Protein AF-A0A1M6NWF1-F1 (afdb_monomer_lite)

Foldseek 3Di:
DDDDDDDDDDDDDDDDDDDDPPPDDPDPDFDWDFDADDDDDDDDDDDDDDDDDDDDDDDDDDDDDDDDDPVVVVVVVVVVVVVVVVVVVVVVVVVVVVVVVPDDPDDDDDDDDDDDDDDDDDDDDDDDDPPVPCDAWAFPDADALCNLQVQADPPQFAEEEEEEPLDVVLSVLTTPDQDDDDPVSLVSLLQDEKGFRDFWWQQPGGRYTYIYRHHHPVQAVVDPVSLVSCVVRYVVRSQVRCVSSRHQEYQYDACRCVSQLQVPHDDDFGDNAYHDLLLLLLLLLLQVLCVLCVVLVHDQQAFAEEEEPCLPLSNLLNLQQCCPPRHHQEYEYEYAPVCQVSLVVSQVVSCVVPPVSRHTYIYGYDDPPHDDDQGAEYEYPDADPDADDALVNQLRYQEYEFAYRVGNHDPVSVVSNLVRHQYAYRWKQFDPRIACDDPQLAQHRSIGHSSSLLRVLCSVVSPNGHQHGGRDHNVSSVVSSVSCVVRPIHDDAGAHSVSHGRDDDPVSNPDDPPPDD

Structure (mmCIF, N/CA/C/O backbone):
data_AF-A0A1M6NWF1-F1
#
_entry.id   AF-A0A1M6NWF1-F1
#
loop_
_atom_site.group_PDB
_atom_site.id
_atom_site.type_symbol
_atom_site.label_atom_id
_atom_site.label_alt_id
_atom_site.label_comp_id
_atom_site.label_asym_id
_atom_site.label_entity_id
_atom_site.label_seq_id
_atom_site.pdbx_PDB_ins_code
_atom_site.Cartn_x
_atom_site.Cartn_y
_atom_site.Cartn_z
_atom_site.occupancy
_atom_site.B_iso_or_equiv
_atom_site.auth_seq_id
_atom_site.auth_comp_id
_atom_site.auth_asym_id
_atom_site.auth_atom_id
_atom_site.pdbx_PDB_model_num
ATOM 1 N N . MET A 1 1 ? -75.330 52.363 4.838 1.00 36.62 1 MET A N 1
ATOM 2 C CA . MET A 1 1 ? -74.142 52.535 5.699 1.00 36.62 1 MET A CA 1
ATOM 3 C C . MET A 1 1 ? -72.937 51.891 5.015 1.00 36.62 1 MET A C 1
ATOM 5 O O . MET A 1 1 ? -72.870 50.668 5.012 1.00 36.62 1 MET A O 1
ATOM 9 N N . PRO A 1 2 ? -72.055 52.672 4.365 1.00 48.56 2 PRO A N 1
ATOM 10 C CA . PRO A 1 2 ? -70.743 52.226 3.891 1.00 48.56 2 PRO A CA 1
ATOM 11 C C . PRO A 1 2 ? -69.570 52.905 4.639 1.00 48.56 2 PRO A C 1
ATOM 13 O O . PRO A 1 2 ? -69.760 53.932 5.286 1.00 48.56 2 PRO A O 1
ATOM 16 N N . GLY A 1 3 ? -68.357 52.368 4.436 1.00 29.25 3 GLY A N 1
ATOM 17 C CA . GLY A 1 3 ? -67.049 53.000 4.708 1.00 29.25 3 GLY A CA 1
ATOM 18 C C . GLY A 1 3 ? -66.381 52.553 6.018 1.00 29.25 3 GLY A C 1
ATOM 19 O O . GLY A 1 3 ? -67.065 52.407 7.019 1.00 29.25 3 GLY A O 1
ATOM 20 N N . ARG A 1 4 ? -65.060 52.344 6.120 1.00 31.53 4 ARG A N 1
ATOM 21 C CA . ARG A 1 4 ? -63.919 52.576 5.211 1.00 31.53 4 ARG A CA 1
ATOM 22 C C . ARG A 1 4 ? -62.655 51.916 5.826 1.00 31.53 4 ARG A C 1
ATOM 24 O O . ARG A 1 4 ? -62.577 51.901 7.045 1.00 31.53 4 ARG A O 1
ATOM 31 N N . GLU A 1 5 ? -61.733 51.443 4.966 1.00 32.06 5 GLU A N 1
ATOM 32 C CA . GLU A 1 5 ? -60.233 51.444 5.020 1.00 32.06 5 GLU A CA 1
ATOM 33 C C . GLU A 1 5 ? -59.491 51.058 6.341 1.00 32.06 5 GLU A C 1
ATOM 35 O O . GLU A 1 5 ? -59.895 51.446 7.421 1.00 32.06 5 GLU A O 1
ATOM 40 N N . SER A 1 6 ? -58.354 50.341 6.391 1.00 28.19 6 SER A N 1
ATOM 41 C CA . SER A 1 6 ? -57.169 50.330 5.516 1.00 28.19 6 SER A CA 1
ATOM 42 C C . SER A 1 6 ? -56.221 49.118 5.746 1.00 28.19 6 SER A C 1
ATOM 44 O O . SER A 1 6 ? -56.205 48.479 6.795 1.00 28.19 6 SER A O 1
ATOM 46 N N . SER A 1 7 ? -55.423 48.847 4.704 1.00 27.92 7 SER A N 1
ATOM 47 C CA . SER A 1 7 ? -54.111 48.170 4.586 1.00 27.92 7 SER A CA 1
ATOM 48 C C . SER A 1 7 ? -53.424 47.498 5.796 1.00 27.92 7 SER A C 1
ATOM 50 O O . SER A 1 7 ? -53.061 48.165 6.765 1.00 27.92 7 SER A O 1
ATOM 52 N N . ARG A 1 8 ? -52.988 46.239 5.607 1.00 28.78 8 ARG A N 1
ATOM 53 C CA . ARG A 1 8 ? -51.745 45.706 6.201 1.00 28.78 8 ARG A CA 1
ATOM 54 C C . ARG A 1 8 ? -50.926 44.901 5.190 1.00 28.78 8 ARG A C 1
ATOM 56 O O . ARG A 1 8 ? -51.406 43.961 4.568 1.00 28.78 8 ARG A O 1
ATOM 63 N N . THR A 1 9 ? -49.676 45.321 5.074 1.00 28.86 9 THR A N 1
ATOM 64 C CA . THR A 1 9 ? -48.518 44.657 4.476 1.00 28.86 9 THR A CA 1
ATOM 65 C C . THR A 1 9 ? -48.161 43.387 5.253 1.00 28.86 9 THR A C 1
ATOM 67 O O . THR A 1 9 ? -48.066 43.438 6.478 1.00 28.86 9 THR A O 1
ATOM 70 N N . GLY A 1 10 ? -47.917 42.276 4.557 1.00 26.70 10 GLY A N 1
ATOM 71 C CA . GLY A 1 10 ? -47.381 41.040 5.132 1.00 26.70 10 GLY A CA 1
ATOM 72 C C . GLY A 1 10 ? -46.210 40.545 4.294 1.00 26.70 10 GLY A C 1
ATOM 73 O O . GLY A 1 10 ? -46.401 39.960 3.234 1.00 26.70 10 GLY A O 1
ATOM 74 N N . THR A 1 11 ? -45.001 40.846 4.753 1.00 26.98 11 THR A N 1
ATOM 75 C CA . THR A 1 11 ? -43.728 40.325 4.249 1.00 26.98 11 THR A CA 1
ATOM 76 C C . THR A 1 11 ? -43.584 38.847 4.607 1.00 26.98 11 THR A C 1
ATOM 78 O O . THR A 1 11 ? -43.841 38.462 5.744 1.00 26.98 11 THR A O 1
ATOM 81 N N . HIS A 1 12 ? -43.149 38.031 3.646 1.00 27.56 12 HIS A N 1
ATOM 82 C CA . HIS A 1 12 ? -42.762 36.639 3.865 1.00 27.56 12 HIS A CA 1
ATOM 83 C C . HIS A 1 12 ? -41.503 36.562 4.746 1.00 27.56 12 HIS A C 1
ATOM 85 O O . HIS A 1 12 ? -40.443 37.047 4.353 1.00 27.56 12 HIS A O 1
ATOM 91 N N . GLU A 1 13 ? -41.619 35.942 5.922 1.00 26.92 13 GLU A N 1
ATOM 92 C CA . GLU A 1 13 ? -40.479 35.526 6.743 1.00 26.92 13 GLU A CA 1
ATOM 93 C C . GLU A 1 13 ? -39.797 34.301 6.116 1.00 26.92 13 GLU A C 1
ATOM 95 O O . GLU A 1 13 ? -40.393 33.233 5.966 1.00 26.92 13 GLU A O 1
ATOM 100 N N . CYS A 1 14 ? -38.523 34.469 5.756 1.00 25.55 14 CYS A N 1
ATOM 101 C CA . CYS A 1 14 ? -37.586 33.374 5.538 1.00 25.55 14 CYS A CA 1
ATOM 102 C C . CYS A 1 14 ? -37.323 32.666 6.871 1.00 25.55 14 CYS A C 1
ATOM 104 O O . CYS A 1 14 ? -36.877 33.294 7.830 1.00 25.55 14 CYS A O 1
ATOM 106 N N . ALA A 1 15 ? -37.541 31.352 6.907 1.00 27.31 15 ALA A N 1
ATOM 107 C CA . ALA A 1 15 ? -37.126 30.505 8.016 1.00 27.31 15 ALA A CA 1
ATOM 108 C C . ALA A 1 15 ? -35.597 30.574 8.199 1.00 27.31 15 ALA A C 1
ATOM 110 O O . ALA A 1 15 ? -34.829 30.361 7.258 1.00 27.31 15 ALA A O 1
ATOM 111 N N . ALA A 1 16 ? -35.180 30.907 9.419 1.00 27.09 16 ALA A N 1
ATOM 112 C CA . ALA A 1 16 ? -33.792 31.060 9.823 1.00 27.09 16 ALA A CA 1
ATOM 113 C C . ALA A 1 16 ? -33.033 29.719 9.853 1.00 27.09 16 ALA A C 1
ATOM 115 O O . ALA A 1 16 ? -33.564 28.683 10.252 1.00 27.09 16 ALA A O 1
ATOM 116 N N . LEU A 1 17 ? -31.760 29.779 9.457 1.00 26.08 17 LEU A N 1
ATOM 117 C CA . LEU A 1 17 ? -30.742 28.743 9.654 1.00 26.08 17 LEU A CA 1
ATOM 118 C C . LEU A 1 17 ? -30.511 28.494 11.159 1.00 26.08 17 LEU A C 1
ATOM 120 O O . LEU A 1 17 ? -30.534 29.458 11.929 1.00 26.08 17 LEU A O 1
ATOM 124 N N . PRO A 1 18 ? -30.221 27.257 11.605 1.00 26.19 18 PRO A N 1
ATOM 125 C CA . PRO A 1 18 ? -29.830 27.027 12.989 1.00 26.19 18 PRO A CA 1
ATOM 126 C C . PRO A 1 18 ? -28.456 27.654 13.273 1.00 26.19 18 PRO A C 1
ATOM 128 O O . PRO A 1 18 ? -27.475 27.420 12.566 1.00 26.19 18 PRO A O 1
ATOM 131 N N . SER A 1 19 ? -28.408 28.462 14.329 1.00 24.55 19 SER A N 1
ATOM 132 C CA . SER A 1 19 ? -27.212 29.101 14.872 1.00 24.55 19 SER A CA 1
ATOM 133 C C . SER A 1 19 ? -26.278 28.079 15.523 1.00 24.55 19 SER A C 1
ATOM 135 O O . SER A 1 19 ? -26.685 27.341 16.421 1.00 24.55 19 SER A O 1
ATOM 137 N N . ILE A 1 20 ? -25.008 28.097 15.123 1.00 27.02 20 ILE A N 1
ATOM 138 C CA . ILE A 1 20 ? -23.905 27.460 15.846 1.00 27.02 20 ILE A CA 1
ATOM 139 C C . ILE A 1 20 ? -23.671 28.275 17.122 1.00 27.02 20 ILE A C 1
ATOM 141 O O . ILE A 1 20 ? -23.213 29.414 17.053 1.00 27.02 20 ILE A O 1
ATOM 145 N N . VAL A 1 21 ? -23.977 27.708 18.289 1.00 24.78 21 VAL A N 1
ATOM 146 C CA . VAL A 1 21 ? -23.494 28.258 19.561 1.00 24.78 21 VAL A CA 1
ATOM 147 C C . VAL A 1 21 ? -22.105 27.679 19.797 1.00 24.78 21 VAL A C 1
ATOM 149 O O . VAL A 1 21 ? -21.952 26.562 20.283 1.00 24.78 21 VAL A O 1
ATOM 152 N N . ALA A 1 22 ? -21.082 28.440 19.412 1.00 26.47 22 ALA A N 1
ATOM 153 C CA . ALA A 1 22 ? -19.725 28.217 19.878 1.00 26.47 22 ALA A CA 1
ATOM 154 C C . ALA A 1 22 ? -19.650 28.696 21.334 1.00 26.47 22 ALA A C 1
ATOM 156 O O . ALA A 1 22 ? -19.540 29.892 21.599 1.00 26.47 22 ALA A O 1
ATOM 157 N N . ALA A 1 23 ? -19.741 27.771 22.287 1.00 28.30 23 ALA A N 1
ATOM 158 C CA . ALA A 1 23 ? -19.281 28.053 23.637 1.00 28.30 23 ALA A CA 1
ATOM 159 C C . ALA A 1 23 ? -17.748 28.042 23.597 1.00 28.30 23 ALA A C 1
ATOM 161 O O . ALA A 1 23 ? -17.123 26.983 23.578 1.00 28.30 23 ALA A O 1
ATOM 162 N N . GLY A 1 24 ? -17.147 29.230 23.507 1.00 26.16 24 GLY A N 1
ATOM 163 C CA . GLY A 1 24 ? -15.723 29.396 23.754 1.00 26.16 24 GLY A CA 1
ATOM 164 C C . GLY A 1 24 ? -15.432 28.975 25.188 1.00 26.16 24 GLY A C 1
ATOM 165 O O . GLY A 1 24 ? -15.957 29.575 26.123 1.00 26.16 24 GLY A O 1
ATOM 166 N N . ASN A 1 25 ? -14.632 27.927 25.354 1.00 27.52 25 ASN A N 1
ATOM 167 C CA . ASN A 1 25 ? -13.997 27.635 26.625 1.00 27.52 25 ASN A CA 1
ATOM 168 C C . ASN A 1 25 ? -12.492 27.714 26.394 1.00 27.52 25 ASN A C 1
ATOM 170 O O . ASN A 1 25 ? -11.920 26.934 25.632 1.00 27.52 25 ASN A O 1
ATOM 174 N N . GLU A 1 26 ? -11.878 28.718 27.007 1.00 29.95 26 GLU A N 1
ATOM 175 C CA . GLU A 1 26 ? -10.439 28.944 27.036 1.00 29.95 26 GLU A CA 1
ATOM 176 C C . GLU A 1 26 ? -9.796 27.903 27.952 1.00 29.95 26 GLU A C 1
ATOM 178 O O . GLU A 1 26 ? -9.418 28.214 29.067 1.00 29.95 26 GLU A O 1
ATOM 183 N N . ASN A 1 27 ? -9.756 26.640 27.529 1.00 29.70 27 ASN A N 1
ATOM 184 C CA . ASN A 1 27 ? -8.943 25.580 28.123 1.00 29.70 27 ASN A CA 1
ATOM 185 C C . ASN A 1 27 ? -8.868 24.445 27.098 1.00 29.70 27 ASN A C 1
ATOM 187 O O . ASN A 1 27 ? -9.905 23.929 26.687 1.00 29.70 27 ASN A O 1
ATOM 191 N N . GLY A 1 28 ? -7.657 24.093 26.655 1.00 31.06 28 GLY A N 1
ATOM 192 C CA . GLY A 1 28 ? -7.372 23.131 25.580 1.00 31.06 28 GLY A CA 1
ATOM 193 C C . GLY A 1 28 ? -7.801 21.687 25.864 1.00 31.06 28 GLY A C 1
ATOM 194 O O . GLY A 1 28 ? -6.961 20.801 25.967 1.00 31.06 28 GLY A O 1
ATOM 195 N N . ALA A 1 29 ? -9.105 21.441 25.971 1.00 27.38 29 ALA A N 1
ATOM 196 C CA . ALA A 1 29 ? -9.699 20.114 26.045 1.00 27.38 29 ALA A CA 1
ATOM 197 C C . ALA A 1 29 ? -10.044 19.589 24.634 1.00 27.38 29 ALA A C 1
ATOM 199 O O . ALA A 1 29 ? -10.448 20.372 23.767 1.00 27.38 29 ALA A O 1
ATOM 200 N N . PRO A 1 30 ? -9.914 18.273 24.384 1.00 35.06 30 PRO A N 1
ATOM 201 C CA . PRO A 1 30 ? -10.173 17.681 23.075 1.00 35.06 30 PRO A CA 1
ATOM 202 C C . PRO A 1 30 ? -11.639 17.849 22.653 1.00 35.06 30 PRO A C 1
ATOM 204 O O . PRO A 1 30 ? -12.562 17.515 23.396 1.00 35.06 30 PRO A O 1
ATOM 207 N N . GLN A 1 31 ? -11.859 18.324 21.424 1.00 37.81 31 GLN A N 1
ATOM 208 C CA . GLN A 1 31 ? -13.192 18.408 20.828 1.00 37.81 31 GLN A CA 1
ATOM 209 C C . GLN A 1 31 ? -13.602 17.036 20.284 1.00 37.81 31 GLN A C 1
ATOM 211 O O . GLN A 1 31 ? -13.196 16.634 19.198 1.00 37.81 31 GLN A O 1
ATOM 216 N N . THR A 1 32 ? -14.424 16.309 21.037 1.00 35.75 32 THR A N 1
ATOM 217 C CA . THR A 1 32 ? -15.194 15.178 20.502 1.00 35.75 32 THR A CA 1
ATOM 218 C C . THR A 1 32 ? -16.530 15.716 20.005 1.00 35.75 32 THR A C 1
ATOM 220 O O . THR A 1 32 ? -17.355 16.171 20.793 1.00 35.75 32 THR A O 1
ATOM 223 N N . VAL A 1 33 ? -16.748 15.694 18.691 1.00 38.34 33 VAL A N 1
ATOM 224 C CA . VAL A 1 33 ? -18.041 16.062 18.098 1.00 38.34 33 VAL A CA 1
ATOM 225 C C . VAL A 1 33 ? -18.823 14.773 17.833 1.00 38.34 33 VAL A C 1
ATOM 227 O O . VAL A 1 33 ? -18.527 14.052 16.883 1.00 38.34 33 VAL A O 1
ATOM 230 N N . ASP A 1 34 ? -19.796 14.455 18.694 1.00 38.97 34 ASP A N 1
ATOM 231 C CA . ASP A 1 34 ? -20.747 13.347 18.489 1.00 38.97 34 ASP A CA 1
ATOM 232 C C . ASP A 1 34 ? -21.843 13.820 17.521 1.00 38.97 34 ASP A C 1
ATOM 234 O O . ASP A 1 34 ? -22.729 14.593 17.890 1.00 38.97 34 ASP A O 1
ATOM 238 N N . ILE A 1 35 ? -21.765 13.399 16.256 1.00 41.25 35 ILE A N 1
ATOM 239 C CA . ILE A 1 35 ? -22.785 13.704 15.244 1.00 41.25 35 ILE A CA 1
ATOM 240 C C . ILE A 1 35 ? -23.811 12.565 15.258 1.00 41.25 35 ILE A C 1
ATOM 242 O O . ILE A 1 35 ? -23.530 11.459 14.800 1.00 41.25 35 ILE A O 1
ATOM 246 N N . ARG A 1 36 ? -25.011 12.820 15.795 1.00 33.91 36 ARG A N 1
ATOM 247 C CA . ARG A 1 36 ? -26.112 11.839 15.814 1.00 33.91 36 ARG A CA 1
ATOM 248 C C . ARG A 1 36 ? -26.985 11.942 14.553 1.00 33.91 36 ARG A C 1
ATOM 250 O O . ARG A 1 36 ? -27.206 13.055 14.073 1.00 33.91 36 ARG A O 1
ATOM 257 N N . PRO A 1 37 ? -27.522 10.821 14.034 1.00 32.84 37 PRO A N 1
ATOM 258 C CA . PRO A 1 37 ? -28.429 10.840 12.889 1.00 32.84 37 PRO A CA 1
ATOM 259 C C . PRO A 1 37 ? -29.771 11.510 13.229 1.00 32.84 37 PRO A C 1
ATOM 261 O O . PRO A 1 37 ? -30.296 11.370 14.334 1.00 32.84 37 PRO A O 1
ATOM 264 N N . ILE A 1 38 ? -30.337 12.225 12.252 1.00 29.25 38 ILE A N 1
ATOM 265 C CA . ILE A 1 38 ? -31.683 12.809 12.321 1.00 29.25 38 ILE A CA 1
ATOM 266 C C . ILE A 1 38 ? -32.697 11.699 12.014 1.00 29.25 38 ILE A C 1
ATOM 268 O O . ILE A 1 38 ? -32.728 11.181 10.899 1.00 29.25 38 ILE A O 1
ATOM 272 N N . SER A 1 39 ? -33.544 11.335 12.978 1.00 30.98 39 SER A N 1
ATOM 273 C CA . SER A 1 39 ? -34.653 10.403 12.758 1.00 30.98 39 SER A CA 1
ATOM 274 C C . SER A 1 39 ? -35.836 11.115 12.092 1.00 30.98 39 SER A C 1
ATOM 276 O O . SER A 1 39 ? -36.498 11.963 12.690 1.00 30.98 39 SER A O 1
ATOM 278 N N . ALA A 1 40 ? -36.138 10.761 10.842 1.00 31.22 40 ALA A N 1
ATOM 279 C CA . ALA A 1 40 ? -37.379 11.162 10.186 1.00 31.22 40 ALA A CA 1
ATOM 280 C C . ALA A 1 40 ? -38.480 10.132 10.493 1.00 31.22 40 ALA A C 1
ATOM 282 O O . ALA A 1 40 ? -38.449 9.004 10.005 1.00 31.22 40 ALA A O 1
ATOM 283 N N . HIS A 1 41 ? -39.468 10.514 11.305 1.00 28.47 41 HIS A N 1
ATOM 284 C CA . HIS A 1 41 ? -40.704 9.748 11.466 1.00 28.47 41 HIS A CA 1
ATOM 285 C C . HIS A 1 41 ? -41.580 9.899 10.215 1.00 28.47 41 HIS A C 1
ATOM 287 O O . HIS A 1 41 ? -42.237 10.923 10.034 1.00 28.47 41 HIS A O 1
ATOM 293 N N . LEU A 1 42 ? -41.637 8.864 9.376 1.00 28.67 42 LEU A N 1
ATOM 294 C CA . LEU A 1 42 ? -42.673 8.721 8.354 1.00 28.67 42 LEU A CA 1
ATOM 295 C C . LEU A 1 42 ? -43.812 7.865 8.917 1.00 28.67 42 LEU A C 1
ATOM 297 O O . LEU A 1 42 ? -43.618 6.709 9.280 1.00 28.67 42 LEU A O 1
ATOM 301 N N . ARG A 1 43 ? -45.002 8.468 9.026 1.00 28.25 43 ARG A N 1
ATOM 302 C CA . ARG A 1 43 ? -46.261 7.763 9.293 1.00 28.25 43 ARG A CA 1
ATOM 303 C C . ARG A 1 43 ? -46.764 7.148 7.990 1.00 28.25 43 ARG A C 1
ATOM 305 O O . ARG A 1 43 ? -46.988 7.874 7.024 1.00 28.25 43 ARG A O 1
ATOM 312 N N . GLU A 1 44 ? -46.988 5.842 8.003 1.00 29.89 44 GLU A N 1
ATOM 313 C CA . GLU A 1 44 ? -47.724 5.121 6.968 1.00 29.89 44 GLU A CA 1
ATOM 314 C C . GLU A 1 44 ? -49.193 5.573 6.933 1.00 29.89 44 GLU A C 1
ATOM 316 O O . GLU A 1 44 ? -49.832 5.789 7.969 1.00 29.89 44 GLU A O 1
ATOM 321 N N . ARG A 1 45 ? -49.739 5.711 5.722 1.00 28.06 45 ARG A N 1
ATOM 322 C CA . ARG A 1 45 ? -51.179 5.641 5.473 1.00 28.06 45 ARG A CA 1
ATOM 323 C C . ARG A 1 45 ? -51.424 4.707 4.299 1.00 28.06 45 ARG A C 1
ATOM 325 O O . ARG A 1 45 ? -50.952 4.960 3.194 1.00 28.06 45 ARG A O 1
ATOM 332 N N . ASP A 1 46 ? -52.190 3.666 4.592 1.00 30.59 46 ASP A N 1
ATOM 333 C CA . ASP A 1 46 ? -52.777 2.721 3.653 1.00 30.59 46 ASP A CA 1
ATOM 334 C C . ASP A 1 46 ? -53.653 3.403 2.595 1.00 30.59 46 ASP A C 1
ATOM 336 O O . ASP A 1 46 ? -54.356 4.380 2.871 1.00 30.59 46 ASP A O 1
ATOM 340 N N . GLY A 1 47 ? -53.670 2.826 1.392 1.00 27.53 47 GLY A N 1
ATOM 341 C CA . GLY A 1 47 ? -54.564 3.237 0.314 1.00 27.53 47 GLY A CA 1
ATOM 342 C C . GLY A 1 47 ? -54.484 2.335 -0.917 1.00 27.53 47 GLY A C 1
ATOM 343 O O . GLY A 1 47 ? -53.736 2.604 -1.848 1.00 27.53 47 GLY A O 1
ATOM 344 N N . LEU A 1 48 ? -55.288 1.270 -0.906 1.00 28.92 48 LEU A N 1
ATOM 345 C CA . LEU A 1 48 ? -55.625 0.384 -2.027 1.00 28.92 48 LEU A CA 1
ATOM 346 C C . LEU A 1 48 ? -56.104 1.138 -3.287 1.00 28.92 48 LEU A C 1
ATOM 348 O O . LEU A 1 48 ? -57.025 1.942 -3.176 1.00 28.92 48 LEU A O 1
ATOM 352 N N . CYS A 1 49 ? -55.622 0.761 -4.483 1.00 26.42 49 CYS A N 1
ATOM 353 C CA . CYS A 1 49 ? -56.429 0.147 -5.565 1.00 26.42 49 CYS A CA 1
ATOM 354 C C . CYS A 1 49 ? -55.781 0.215 -6.970 1.00 26.42 49 CYS A C 1
ATOM 356 O O . CYS A 1 49 ? -55.617 1.290 -7.529 1.00 26.42 49 CYS A O 1
ATOM 358 N N . ARG A 1 50 ? -55.609 -0.989 -7.543 1.00 27.50 50 ARG A N 1
ATOM 359 C CA . ARG A 1 50 ? -55.964 -1.467 -8.904 1.00 27.50 50 ARG A CA 1
ATOM 360 C C . ARG A 1 50 ? -55.313 -0.859 -10.165 1.00 27.50 50 ARG A C 1
ATOM 362 O O . ARG A 1 50 ? -55.567 0.279 -10.537 1.00 27.50 50 ARG A O 1
ATOM 369 N N . ASP A 1 51 ? -54.648 -1.754 -10.901 1.00 31.84 51 ASP A N 1
ATOM 370 C CA . ASP A 1 51 ? -54.343 -1.685 -12.341 1.00 31.84 51 ASP A CA 1
ATOM 371 C C . ASP A 1 51 ? -55.601 -1.605 -13.228 1.00 31.84 51 ASP A C 1
ATOM 373 O O . ASP A 1 51 ? -56.676 -2.084 -12.842 1.00 31.84 51 ASP A O 1
ATOM 377 N N . PRO A 1 52 ? -55.444 -1.119 -14.477 1.00 32.19 52 PRO A N 1
ATOM 378 C CA . PRO A 1 52 ? -55.651 -2.045 -15.596 1.00 32.19 52 PRO A CA 1
ATOM 379 C C . PRO A 1 52 ? -54.644 -1.924 -16.766 1.00 32.19 52 PRO A C 1
ATOM 381 O O . PRO A 1 52 ? -54.121 -0.863 -17.095 1.00 32.19 52 PRO A O 1
ATOM 384 N N . GLN A 1 53 ? -54.442 -3.074 -17.416 1.00 29.48 53 GLN A N 1
ATOM 385 C CA . GLN A 1 53 ? -53.721 -3.356 -18.673 1.00 29.48 53 GLN A CA 1
ATOM 386 C C . GLN A 1 53 ? -54.652 -3.156 -19.922 1.00 29.48 53 GLN A C 1
ATOM 388 O O . GLN A 1 53 ? -55.821 -2.816 -19.738 1.00 29.48 53 GLN A O 1
ATOM 393 N N . PRO A 1 54 ? -54.184 -3.303 -21.189 1.00 50.22 54 PRO A N 1
ATOM 394 C CA . PRO A 1 54 ? -54.292 -2.275 -22.231 1.00 50.22 54 PRO A CA 1
ATOM 395 C C . PRO A 1 54 ? -55.126 -2.666 -23.475 1.00 50.22 54 PRO A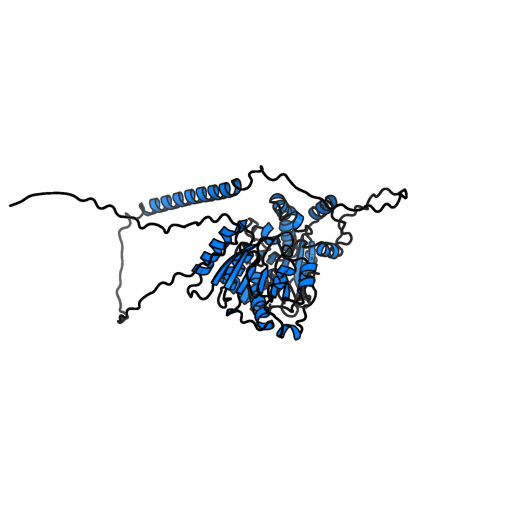 C 1
ATOM 397 O O . PRO A 1 54 ? -55.468 -3.823 -23.696 1.00 50.22 54 PRO A O 1
ATOM 400 N N . GLY A 1 55 ? -55.339 -1.692 -24.363 1.00 28.00 55 GLY A N 1
ATOM 401 C CA . GLY A 1 55 ? -55.703 -1.846 -25.783 1.00 28.00 55 GLY A CA 1
ATOM 402 C C . GLY A 1 55 ? -55.433 -0.506 -26.488 1.00 28.00 55 GLY A C 1
ATOM 403 O O . GLY A 1 55 ? -55.478 0.528 -25.837 1.00 28.00 55 GLY A O 1
ATOM 404 N N . GLY A 1 56 ? -55.082 -0.364 -27.763 1.00 27.17 56 GLY A N 1
ATOM 405 C CA . GLY A 1 56 ? -55.074 -1.250 -28.920 1.00 27.17 56 GLY A CA 1
ATOM 406 C C . GLY A 1 56 ? -55.496 -0.417 -30.148 1.00 27.17 56 GLY A C 1
ATOM 407 O O . GLY A 1 56 ? -56.607 0.092 -30.165 1.00 27.17 56 GLY A O 1
ATOM 408 N N . HIS A 1 57 ? -54.615 -0.328 -31.158 1.00 30.39 57 HIS A N 1
ATOM 409 C CA . HIS A 1 57 ? -54.812 0.120 -32.559 1.00 30.39 57 HIS A CA 1
ATOM 410 C C . HIS A 1 57 ? -54.956 1.612 -32.952 1.00 30.39 57 HIS A C 1
ATOM 412 O O . HIS A 1 57 ? -55.834 2.322 -32.484 1.00 30.39 57 HIS A O 1
ATOM 418 N N . GLY A 1 58 ? -54.204 2.001 -34.007 1.00 27.23 58 GLY A N 1
ATOM 419 C CA . GLY A 1 58 ? -54.783 2.779 -35.123 1.00 27.23 58 GLY A CA 1
ATOM 420 C C . GLY A 1 58 ? -53.977 3.925 -35.772 1.00 27.23 58 GLY A C 1
ATOM 421 O O . GLY A 1 58 ? -54.265 5.081 -35.524 1.00 27.23 58 GLY A O 1
ATOM 422 N N . GLY A 1 59 ? -53.029 3.593 -36.661 1.00 27.64 59 GLY A N 1
ATOM 423 C CA . GLY A 1 59 ? -52.750 4.186 -37.995 1.00 27.64 59 GLY A CA 1
ATOM 424 C C . GLY A 1 59 ? -52.890 5.689 -38.377 1.00 27.64 59 GLY A C 1
ATOM 425 O O . GLY A 1 59 ? -53.975 6.247 -38.356 1.00 27.64 59 GLY A O 1
ATOM 426 N N . ARG A 1 60 ? -51.814 6.160 -39.053 1.00 29.77 60 ARG A N 1
ATOM 427 C CA . ARG A 1 60 ? -51.692 7.073 -40.238 1.00 29.77 60 ARG A CA 1
ATOM 428 C C . ARG A 1 60 ? -51.420 8.595 -40.093 1.00 29.77 60 ARG A C 1
ATOM 430 O O . ARG A 1 60 ? -52.310 9.392 -39.863 1.00 29.77 60 ARG A O 1
ATOM 437 N N . GLN A 1 61 ? -50.170 8.928 -40.464 1.00 29.52 61 GLN A N 1
ATOM 438 C CA . GLN A 1 61 ? -49.650 9.900 -41.464 1.00 29.52 61 GLN A CA 1
ATOM 439 C C . GLN A 1 61 ? -50.048 11.403 -41.511 1.00 29.52 61 GLN A C 1
ATOM 441 O O . GLN A 1 61 ? -51.147 11.747 -41.924 1.00 29.52 61 GLN A O 1
ATOM 446 N N . ARG A 1 62 ? -48.964 12.207 -41.417 1.00 30.64 62 ARG A N 1
ATOM 447 C CA . ARG A 1 62 ? -48.486 13.349 -42.249 1.00 30.64 62 ARG A CA 1
ATOM 448 C C . ARG A 1 62 ? -48.709 14.816 -41.813 1.00 30.64 62 ARG A C 1
ATOM 450 O O . ARG A 1 62 ? -49.815 15.331 -41.838 1.00 30.64 62 ARG A O 1
ATOM 457 N N . ASP A 1 63 ? -47.552 15.442 -41.541 1.00 30.25 63 ASP A N 1
ATOM 458 C CA . ASP A 1 63 ? -47.024 16.775 -41.895 1.00 30.25 63 ASP A CA 1
ATOM 459 C C . ASP A 1 63 ? -47.874 18.050 -41.750 1.00 30.25 63 ASP A C 1
ATOM 461 O O . ASP A 1 63 ? -48.807 18.297 -42.505 1.00 30.25 63 ASP A O 1
ATOM 465 N N . THR A 1 64 ? -47.412 18.977 -40.900 1.00 31.20 64 THR A N 1
ATOM 466 C CA . THR A 1 64 ? -46.671 20.215 -41.270 1.00 31.20 64 THR A CA 1
ATOM 467 C C . THR A 1 64 ? -46.592 21.158 -40.056 1.00 31.20 64 THR A C 1
ATOM 469 O O . THR A 1 64 ? -47.555 21.284 -39.308 1.00 31.20 64 THR A O 1
ATOM 472 N N . GLY A 1 65 ? -45.452 21.835 -39.844 1.00 27.33 65 GLY A N 1
ATOM 473 C CA . GLY A 1 65 ? -45.361 22.917 -38.847 1.00 27.33 65 GLY A CA 1
ATOM 474 C C . GLY A 1 65 ? -44.000 23.149 -38.181 1.00 27.33 65 GLY A C 1
ATOM 475 O O . GLY A 1 65 ? -43.951 23.421 -36.985 1.00 27.33 65 GLY A O 1
ATOM 476 N N . ALA A 1 66 ? -42.885 23.042 -38.912 1.00 36.31 66 ALA A N 1
ATOM 477 C CA . ALA A 1 66 ? -41.580 23.498 -38.432 1.00 36.31 66 ALA A CA 1
ATOM 478 C C . ALA A 1 66 ? -41.444 25.004 -38.695 1.00 36.31 66 ALA A C 1
ATOM 480 O O . ALA A 1 66 ? -41.277 25.424 -39.837 1.00 36.31 66 ALA A O 1
ATOM 481 N N . GLY A 1 67 ? -41.543 25.818 -37.644 1.00 34.22 67 GLY A N 1
ATOM 482 C CA . GLY A 1 67 ? -41.405 27.266 -37.792 1.00 34.22 67 GLY A CA 1
ATOM 483 C C . GLY A 1 67 ? -41.571 28.084 -36.519 1.00 34.22 67 GLY A C 1
ATOM 484 O O . GLY A 1 67 ? -42.077 29.190 -36.609 1.00 34.22 67 GLY A O 1
ATOM 485 N N . MET A 1 68 ? -41.207 27.571 -35.335 1.00 31.78 68 MET A N 1
ATOM 486 C CA . MET A 1 68 ? -41.128 28.421 -34.127 1.00 31.78 68 MET A CA 1
ATOM 487 C C . MET A 1 68 ? -40.293 27.861 -32.960 1.00 31.78 68 MET A C 1
ATOM 489 O O . MET A 1 68 ? -40.318 28.430 -31.879 1.00 31.78 68 MET A O 1
ATOM 493 N N . LEU A 1 69 ? -39.524 26.780 -33.155 1.00 34.69 69 LEU A N 1
ATOM 494 C CA . LEU A 1 69 ? -38.746 26.132 -32.078 1.00 34.69 69 LEU A CA 1
ATOM 495 C C . LEU A 1 69 ? -37.219 26.271 -32.223 1.00 34.69 69 LEU A C 1
ATOM 497 O O . LEU A 1 69 ? -36.476 25.862 -31.337 1.00 34.69 69 LEU A O 1
ATOM 501 N N . ALA A 1 70 ? -36.732 26.877 -33.311 1.00 33.59 70 ALA A N 1
ATOM 502 C CA . ALA A 1 70 ? -35.294 26.984 -33.583 1.00 33.59 70 ALA A CA 1
ATOM 503 C C . ALA A 1 70 ? -34.609 28.200 -32.925 1.00 33.59 70 ALA A C 1
ATOM 505 O O . ALA A 1 70 ? -33.387 28.211 -32.822 1.00 33.59 70 ALA A O 1
ATOM 506 N N . ASN A 1 71 ? -35.369 29.199 -32.453 1.00 36.78 71 ASN A N 1
ATOM 507 C CA . ASN A 1 71 ? -34.801 30.421 -31.860 1.00 36.78 71 ASN A CA 1
ATOM 508 C C . ASN A 1 71 ? -34.741 30.421 -30.324 1.00 36.78 71 ASN A C 1
ATOM 510 O O . ASN A 1 71 ? -33.988 31.203 -29.757 1.00 36.78 71 ASN A O 1
ATOM 514 N N . GLU A 1 72 ? -35.472 29.539 -29.635 1.00 37.25 72 GLU A N 1
ATOM 515 C CA . GLU A 1 72 ? -35.394 29.438 -28.166 1.00 37.25 72 GLU A CA 1
ATOM 516 C C . GLU A 1 72 ? -34.335 28.423 -27.693 1.00 37.25 72 GLU A C 1
ATOM 518 O O . GLU A 1 72 ? -33.781 28.562 -26.601 1.00 37.25 72 GLU A O 1
ATOM 523 N N . GLN A 1 73 ? -33.975 27.436 -28.526 1.00 37.75 73 GLN A N 1
ATOM 524 C CA . GLN A 1 73 ? -32.939 26.448 -28.189 1.00 37.75 73 GLN A CA 1
ATOM 525 C C . GLN A 1 73 ? -31.508 26.994 -28.303 1.00 37.75 73 GLN A C 1
ATOM 527 O O . GLN A 1 73 ? -30.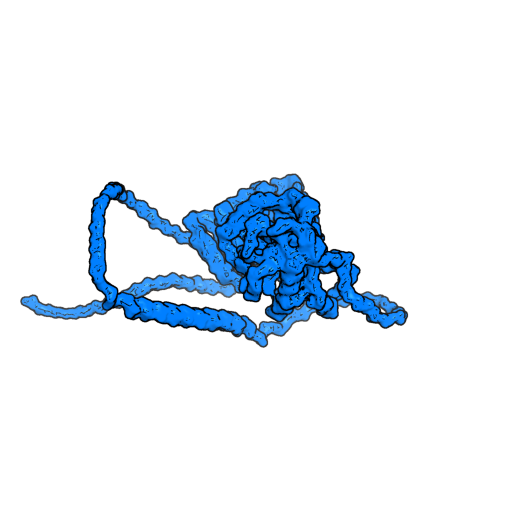645 26.615 -27.507 1.00 37.75 73 GLN A O 1
ATOM 532 N N . THR A 1 74 ? -31.245 27.911 -29.233 1.00 42.88 74 THR A N 1
ATOM 533 C CA . THR A 1 74 ? -29.923 28.535 -29.421 1.00 42.88 74 THR A CA 1
ATOM 534 C C . THR A 1 74 ? -29.580 29.519 -28.299 1.00 42.88 74 THR A C 1
ATOM 536 O O . THR A 1 74 ? -28.438 29.548 -27.833 1.00 42.88 74 THR A O 1
ATOM 539 N N . ASP A 1 75 ? -30.575 30.236 -27.773 1.00 42.31 75 ASP A N 1
ATOM 540 C CA . ASP A 1 75 ? -30.395 31.216 -26.696 1.00 42.31 75 ASP A CA 1
ATOM 541 C C . ASP A 1 75 ? -30.207 30.539 -25.319 1.00 42.31 75 ASP A C 1
ATOM 543 O O . ASP A 1 75 ? -29.394 30.967 -24.491 1.00 42.31 75 ASP A O 1
ATOM 547 N N . ALA A 1 76 ? -30.875 29.401 -25.090 1.00 42.12 76 ALA A N 1
ATOM 548 C CA . ALA A 1 76 ? -30.680 28.575 -23.897 1.00 42.12 76 ALA A CA 1
ATOM 549 C C . ALA A 1 76 ? -29.297 27.891 -23.874 1.00 42.12 76 ALA A C 1
ATOM 551 O O . ALA A 1 76 ? -28.636 27.860 -22.831 1.00 42.12 76 ALA A O 1
ATOM 552 N N . GLN A 1 77 ? -28.812 27.400 -25.021 1.00 41.28 77 GLN A N 1
ATOM 553 C CA . GLN A 1 77 ? -27.487 26.777 -25.127 1.00 41.28 77 GLN A CA 1
ATOM 554 C C . GLN A 1 77 ? -26.341 27.788 -24.967 1.00 41.28 77 GLN A C 1
ATOM 556 O O . GLN A 1 77 ? -25.344 27.481 -24.303 1.00 41.28 77 GLN A O 1
ATOM 561 N N . GLN A 1 78 ? -26.486 29.017 -25.474 1.00 41.31 78 GLN A N 1
ATOM 562 C CA . GLN A 1 78 ? -25.495 30.074 -25.245 1.00 41.31 78 GLN A CA 1
ATOM 563 C C . GLN A 1 78 ? -25.456 30.536 -23.780 1.00 41.31 78 GLN A C 1
ATOM 565 O O . GLN A 1 78 ? -24.366 30.693 -23.221 1.00 41.31 78 GLN A O 1
ATOM 570 N N . ARG A 1 79 ? -26.609 30.653 -23.104 1.00 41.59 79 ARG A N 1
ATOM 571 C CA . ARG A 1 79 ? -26.670 31.010 -21.671 1.00 41.59 79 ARG A CA 1
ATOM 572 C C . ARG A 1 79 ? -26.086 29.931 -20.753 1.00 41.59 79 ARG A C 1
ATOM 574 O O . ARG A 1 79 ? -25.474 30.264 -19.737 1.00 41.59 79 ARG A O 1
ATOM 581 N N . ILE A 1 80 ? -26.215 28.651 -21.107 1.00 41.84 80 ILE A N 1
ATOM 582 C CA . ILE A 1 80 ? -25.601 27.537 -20.362 1.00 41.84 80 ILE A CA 1
ATOM 583 C C . ILE A 1 80 ? -24.075 27.514 -20.562 1.00 41.84 80 ILE A C 1
ATOM 585 O O . ILE A 1 80 ? -23.333 27.326 -19.597 1.00 41.84 80 ILE A O 1
ATOM 589 N N . SER A 1 81 ? -23.591 27.791 -21.777 1.00 37.72 81 SER A N 1
ATOM 590 C CA . SER A 1 81 ? -22.155 27.846 -22.093 1.00 37.72 81 SER A CA 1
ATOM 591 C C . SER A 1 81 ? -21.432 29.018 -21.406 1.00 37.72 81 SER A C 1
ATOM 593 O O . SER A 1 81 ? -20.330 28.847 -20.877 1.00 37.72 81 SER A O 1
ATOM 595 N N . LEU A 1 82 ? -22.077 30.188 -21.312 1.00 39.03 82 LEU A N 1
ATOM 596 C CA . LEU A 1 82 ? -21.570 31.345 -20.558 1.00 39.03 82 LEU A CA 1
ATOM 597 C C . LEU A 1 82 ? -21.514 31.076 -19.045 1.00 39.03 82 LEU A C 1
ATOM 599 O O . LEU A 1 82 ? -20.470 31.300 -18.432 1.00 39.03 82 LEU A O 1
ATOM 603 N N . LYS A 1 83 ? -22.560 30.472 -18.460 1.00 38.06 83 LYS A N 1
ATOM 604 C CA . LYS A 1 83 ? -22.562 30.081 -17.035 1.00 38.06 83 LYS A CA 1
ATOM 605 C C . LYS A 1 83 ? -21.527 28.999 -16.703 1.00 38.06 83 LYS A C 1
ATOM 607 O O . LYS A 1 83 ? -20.982 28.992 -15.600 1.00 38.06 83 LYS A O 1
ATOM 612 N N . LEU A 1 84 ? -21.224 28.095 -17.639 1.00 35.72 84 LEU A N 1
ATOM 613 C CA . LEU A 1 84 ? -20.163 27.091 -17.483 1.00 35.72 84 LEU A CA 1
ATOM 614 C C . LEU A 1 84 ? -18.760 27.704 -17.588 1.00 35.72 84 LEU A C 1
ATOM 616 O O . LEU A 1 84 ? -17.877 27.298 -16.833 1.00 35.72 84 LEU A O 1
ATOM 620 N N . LYS A 1 85 ? -18.550 28.705 -18.455 1.00 34.31 85 LYS A N 1
ATOM 621 C CA . LYS A 1 85 ? -17.287 29.462 -18.531 1.00 34.31 85 LYS A CA 1
ATOM 622 C C . LYS A 1 85 ? -17.045 30.321 -17.289 1.00 34.31 85 LYS A C 1
ATOM 624 O O . LYS A 1 85 ? -15.933 30.296 -16.765 1.00 34.31 85 LYS A O 1
ATOM 629 N N . GLU A 1 86 ? -18.068 30.997 -16.771 1.00 36.53 86 GLU A N 1
ATOM 630 C CA . GLU A 1 86 ? -17.967 31.762 -15.520 1.00 36.53 86 GLU A CA 1
ATOM 631 C C . GLU A 1 86 ? -17.709 30.849 -14.316 1.00 36.53 86 GLU A C 1
ATOM 633 O O . GLU A 1 86 ? -16.810 31.125 -13.523 1.00 36.53 86 GLU A O 1
ATOM 638 N N . ARG A 1 87 ? -18.387 29.693 -14.217 1.00 37.56 87 ARG A N 1
ATOM 639 C CA . ARG A 1 87 ? -18.094 28.698 -13.168 1.00 37.56 87 ARG A CA 1
ATOM 640 C C . ARG A 1 87 ? -16.679 28.129 -13.274 1.00 37.56 87 ARG A C 1
ATOM 642 O O . ARG A 1 87 ? -16.038 27.953 -12.242 1.00 37.56 87 ARG A O 1
ATOM 649 N N . ARG A 1 88 ? -16.155 27.897 -14.485 1.00 32.94 88 ARG A N 1
ATOM 650 C CA . ARG A 1 88 ? -14.756 27.468 -14.683 1.00 32.94 88 ARG A CA 1
ATOM 651 C C . ARG A 1 88 ? -13.764 28.548 -14.252 1.00 32.94 88 ARG A C 1
ATOM 653 O O . ARG A 1 88 ? -12.796 28.204 -13.589 1.00 32.94 88 ARG A O 1
ATOM 660 N N . SER A 1 89 ? -14.044 29.819 -14.555 1.00 33.44 89 SER A N 1
ATOM 661 C CA . SER A 1 89 ? -13.224 30.971 -14.149 1.00 33.44 89 SER A CA 1
ATOM 662 C C . SER A 1 89 ? -13.205 31.169 -12.628 1.00 33.44 89 SER A C 1
ATOM 664 O O . SER A 1 89 ? -12.155 31.461 -12.056 1.00 33.44 89 SER A O 1
ATOM 666 N N . ILE A 1 90 ? -14.346 30.960 -11.961 1.00 38.66 90 ILE A N 1
ATOM 667 C CA . ILE A 1 90 ? -14.477 31.048 -10.498 1.00 38.66 90 ILE A CA 1
ATOM 668 C C . ILE A 1 90 ? -13.773 29.865 -9.811 1.00 38.66 90 ILE A C 1
ATOM 670 O O . ILE A 1 90 ? -13.107 30.065 -8.800 1.00 38.66 90 ILE A O 1
ATOM 674 N N . LEU A 1 91 ? -13.826 28.654 -10.382 1.00 34.34 91 LEU A N 1
ATOM 675 C CA . LEU A 1 91 ? -13.099 27.478 -9.878 1.00 34.34 91 LEU A CA 1
ATOM 676 C C . LEU A 1 91 ? -11.576 27.587 -10.063 1.00 34.34 91 LEU A C 1
ATOM 678 O O . LEU A 1 91 ? -10.834 27.206 -9.160 1.00 34.34 91 LEU A O 1
ATOM 682 N N . THR A 1 92 ? -11.092 28.157 -11.172 1.00 36.84 92 THR A N 1
ATOM 683 C CA . THR A 1 92 ? -9.654 28.439 -11.351 1.00 36.84 92 THR A CA 1
ATOM 684 C C . THR A 1 92 ? -9.166 29.577 -10.456 1.00 36.84 92 THR A C 1
ATOM 686 O O . THR A 1 92 ? -8.050 29.508 -9.949 1.00 36.84 92 THR A O 1
ATOM 689 N N . GLY A 1 93 ? -10.005 30.589 -10.200 1.00 29.77 93 GLY A N 1
ATOM 690 C CA . GLY A 1 93 ? -9.703 31.673 -9.261 1.00 29.77 93 GLY A CA 1
ATOM 691 C C . GLY A 1 93 ? -9.694 31.215 -7.799 1.00 29.77 93 GLY A C 1
ATOM 692 O O . GLY A 1 93 ? -8.794 31.583 -7.053 1.00 29.77 93 GLY A O 1
ATOM 693 N N . ALA A 1 94 ? -10.634 30.352 -7.399 1.00 32.81 94 ALA A N 1
ATOM 694 C CA . ALA A 1 94 ? -10.688 29.783 -6.051 1.00 32.81 94 ALA A CA 1
ATOM 695 C C . ALA A 1 94 ? -9.536 28.798 -5.786 1.00 32.81 94 ALA A C 1
ATOM 697 O O . ALA A 1 94 ? -8.946 28.835 -4.710 1.00 32.81 94 ALA A O 1
ATOM 698 N N . ALA A 1 95 ? -9.151 27.979 -6.772 1.00 32.78 95 ALA A N 1
ATOM 699 C CA . ALA A 1 95 ? -7.982 27.103 -6.660 1.00 32.78 95 ALA A CA 1
ATOM 700 C C . ALA A 1 95 ? -6.663 27.892 -6.539 1.00 32.78 95 ALA A C 1
ATOM 702 O O . ALA A 1 95 ? -5.778 27.492 -5.786 1.00 32.78 95 ALA A O 1
ATOM 703 N N . ALA A 1 96 ? -6.546 29.039 -7.222 1.00 31.28 96 ALA A N 1
ATOM 704 C CA . ALA A 1 96 ? -5.394 29.933 -7.098 1.00 31.28 96 ALA A CA 1
ATOM 705 C C . ALA A 1 96 ? -5.367 30.690 -5.755 1.00 31.28 96 ALA A C 1
ATOM 707 O O . ALA A 1 96 ? -4.294 30.870 -5.181 1.00 31.28 96 ALA A O 1
ATOM 708 N N . LEU A 1 97 ? -6.531 31.076 -5.212 1.00 29.44 97 LEU A N 1
ATOM 709 C CA . LEU A 1 97 ? -6.625 31.746 -3.908 1.00 29.44 97 LEU A CA 1
ATOM 710 C C . LEU A 1 97 ? -6.371 30.799 -2.723 1.00 29.44 97 LEU A C 1
ATOM 712 O O . LEU A 1 97 ? -5.828 31.234 -1.710 1.00 29.44 97 LEU A O 1
ATOM 716 N N . ILE A 1 98 ? -6.730 29.515 -2.848 1.00 36.97 98 ILE A N 1
ATOM 717 C CA . ILE A 1 98 ? -6.414 28.483 -1.844 1.00 36.97 98 ILE A CA 1
ATOM 718 C C . ILE A 1 98 ? -4.898 28.232 -1.803 1.00 36.97 98 ILE A C 1
ATOM 720 O O . ILE A 1 98 ? -4.336 28.126 -0.720 1.00 36.97 98 ILE A O 1
ATOM 724 N N . PHE A 1 99 ? -4.216 28.268 -2.954 1.00 30.92 99 PHE A N 1
ATOM 725 C CA . PHE A 1 99 ? -2.753 28.144 -3.027 1.00 30.92 99 PHE A CA 1
ATOM 726 C C . PHE A 1 99 ? -1.980 29.394 -2.561 1.00 30.92 99 PHE A C 1
ATOM 728 O O . PHE A 1 99 ? -0.828 29.271 -2.165 1.00 30.92 99 PHE A O 1
ATOM 735 N N . GLN A 1 100 ? -2.573 30.595 -2.613 1.00 32.19 100 GLN A N 1
ATOM 736 C CA . GLN A 1 100 ? -1.904 31.850 -2.215 1.00 32.19 100 GLN A CA 1
ATOM 737 C C . GLN A 1 100 ? -2.113 32.257 -0.749 1.00 32.19 100 GLN A C 1
ATOM 739 O O . GLN A 1 100 ? -1.407 33.139 -0.265 1.00 32.19 100 GLN A O 1
ATOM 744 N N . ARG A 1 101 ? -3.070 31.649 -0.034 1.00 28.23 101 ARG A N 1
ATOM 745 C CA . ARG A 1 101 ? -3.242 31.864 1.416 1.00 28.23 101 ARG A CA 1
ATOM 746 C C . ARG A 1 101 ? -2.403 30.917 2.276 1.00 28.23 101 ARG A C 1
ATOM 748 O O . ARG A 1 101 ? -2.273 31.153 3.474 1.00 28.23 101 ARG A O 1
ATOM 755 N N . GLU A 1 102 ? -1.811 29.893 1.669 1.00 41.50 102 GLU A N 1
ATOM 756 C CA . GLU A 1 102 ? -0.730 29.113 2.261 1.00 41.50 102 GLU A CA 1
ATOM 757 C C . GLU A 1 102 ? 0.580 29.911 2.135 1.00 41.50 102 GLU A C 1
ATOM 759 O O . GLU A 1 102 ? 0.955 30.324 1.043 1.00 41.50 102 GLU A O 1
ATOM 764 N N . PHE A 1 103 ? 1.271 30.105 3.262 1.00 36.94 103 PHE A N 1
ATOM 765 C CA . PHE A 1 103 ? 2.553 30.809 3.435 1.00 36.94 103 PHE A CA 1
ATOM 766 C C . PHE A 1 103 ? 2.526 32.342 3.554 1.00 36.94 103 PHE A C 1
ATOM 768 O O . PHE A 1 103 ? 2.808 33.087 2.618 1.00 36.94 103 PHE A O 1
ATOM 775 N N . ASN A 1 104 ? 2.372 32.802 4.800 1.00 26.66 104 ASN A N 1
ATOM 776 C CA . ASN A 1 104 ? 2.945 34.064 5.268 1.00 26.66 104 ASN A CA 1
ATOM 777 C C . ASN A 1 104 ? 4.220 33.752 6.088 1.00 26.66 104 ASN A C 1
ATOM 779 O O . ASN A 1 104 ? 4.105 33.178 7.171 1.00 26.66 104 ASN A O 1
ATOM 783 N N . PRO A 1 105 ? 5.441 34.058 5.610 1.00 31.08 105 PRO A N 1
ATOM 784 C CA . PRO A 1 105 ? 6.677 33.692 6.294 1.00 31.08 105 PRO A CA 1
ATOM 785 C C . PRO A 1 105 ? 7.102 34.802 7.261 1.00 31.08 105 PRO A C 1
ATOM 787 O O . PRO A 1 105 ? 8.078 35.507 7.017 1.00 31.08 105 PRO A O 1
ATOM 790 N N . ARG A 1 106 ? 6.365 34.986 8.359 1.00 27.83 106 ARG A N 1
ATOM 791 C CA . ARG A 1 106 ? 6.824 35.746 9.532 1.00 27.83 106 ARG A CA 1
ATOM 792 C C . ARG A 1 106 ? 6.170 35.153 10.772 1.00 27.83 106 ARG A C 1
ATOM 794 O O . ARG A 1 106 ? 4.994 35.394 10.973 1.00 27.83 106 ARG A O 1
ATOM 801 N N . GLU A 1 107 ? 6.968 34.395 11.525 1.00 31.81 107 GLU A N 1
ATOM 802 C CA . GLU A 1 107 ? 6.767 33.865 12.892 1.00 31.81 107 GLU A CA 1
ATOM 803 C C . GLU A 1 107 ? 7.014 32.354 12.960 1.00 31.81 107 GLU A C 1
ATOM 805 O O . GLU A 1 107 ? 6.100 31.542 12.973 1.00 31.81 107 GLU A O 1
ATOM 810 N N . ASN A 1 108 ? 8.296 31.979 12.967 1.00 27.62 108 ASN A N 1
ATOM 811 C CA . ASN A 1 108 ? 8.813 30.914 13.833 1.00 27.62 108 ASN A CA 1
ATOM 812 C C . ASN A 1 108 ? 10.347 30.908 13.754 1.00 27.62 108 ASN A C 1
ATOM 814 O O . ASN A 1 108 ? 10.977 30.109 13.066 1.00 27.62 108 ASN A O 1
ATOM 818 N N . GLN A 1 109 ? 10.952 31.877 14.441 1.00 27.78 109 GLN A N 1
ATOM 819 C CA . GLN A 1 109 ? 12.311 31.750 14.960 1.00 27.78 109 GLN A CA 1
ATOM 820 C C . GLN A 1 109 ? 12.210 31.346 16.435 1.00 27.78 109 GLN A C 1
ATOM 822 O O . GLN A 1 109 ? 11.351 31.876 17.132 1.00 27.78 109 GLN A O 1
ATOM 827 N N . MET A 1 110 ? 13.157 30.507 16.882 1.00 26.42 110 MET A N 1
ATOM 828 C CA . MET A 1 110 ? 13.345 29.925 18.231 1.00 26.42 110 MET A CA 1
ATOM 829 C C . MET A 1 110 ? 12.558 28.625 18.478 1.00 26.42 110 MET A C 1
ATOM 831 O O . MET A 1 110 ? 11.360 28.586 18.269 1.00 26.42 110 MET A O 1
ATOM 835 N N . ARG A 1 111 ? 13.139 27.502 18.928 1.00 26.36 111 ARG A N 1
ATOM 836 C CA . ARG A 1 111 ? 14.389 27.220 19.663 1.00 26.36 111 ARG A CA 1
ATOM 837 C C . ARG A 1 111 ? 14.878 25.808 19.303 1.00 26.36 111 ARG A C 1
ATOM 839 O O . ARG A 1 111 ? 14.157 24.841 19.505 1.00 26.36 111 ARG A O 1
ATOM 846 N N . THR A 1 112 ? 16.124 25.682 18.863 1.00 26.89 112 THR A N 1
ATOM 847 C CA . THR A 1 112 ? 16.884 24.424 18.902 1.00 26.89 112 THR A CA 1
ATOM 848 C C . THR A 1 112 ? 17.643 24.359 20.227 1.00 26.89 112 THR A C 1
ATOM 850 O O . THR A 1 112 ? 18.523 25.187 20.461 1.00 26.89 112 THR A O 1
ATOM 853 N N . SER A 1 113 ? 17.318 23.399 21.095 1.00 26.58 113 SER A N 1
ATOM 854 C CA . SER A 1 113 ? 18.124 23.047 22.273 1.00 26.58 113 SER A CA 1
ATOM 855 C C . SER A 1 113 ? 18.647 21.619 22.111 1.00 26.58 113 SER A C 1
ATOM 857 O O . SER A 1 113 ? 17.866 20.681 22.019 1.00 26.58 113 SER A O 1
ATOM 859 N N . LEU A 1 114 ? 19.956 21.485 21.899 1.00 25.64 114 LEU A N 1
ATOM 860 C CA . LEU A 1 114 ? 20.919 20.950 22.872 1.00 25.64 114 LEU A CA 1
ATOM 861 C C . LEU A 1 114 ? 20.769 19.444 23.145 1.00 25.64 114 LEU A C 1
ATOM 863 O O . LEU A 1 114 ? 20.160 19.047 24.130 1.00 25.64 114 LEU A O 1
ATOM 867 N N . TYR A 1 115 ? 21.476 18.637 22.353 1.00 25.12 115 TYR A N 1
ATOM 868 C CA . TYR A 1 115 ? 22.114 17.421 22.855 1.00 25.12 115 TYR A CA 1
ATOM 869 C C . TYR A 1 115 ? 23.624 17.545 22.635 1.00 25.12 115 TYR A C 1
ATOM 871 O O . TYR A 1 115 ? 24.090 17.796 21.526 1.00 25.12 115 TYR A O 1
ATOM 879 N N . LYS A 1 116 ? 24.364 17.476 23.745 1.00 25.05 116 LYS A N 1
ATOM 880 C CA . LYS A 1 116 ? 25.827 17.473 23.813 1.00 25.05 116 LYS A CA 1
ATOM 881 C C . LYS A 1 116 ? 26.324 16.062 23.504 1.00 25.05 116 LYS A C 1
ATOM 883 O O . LYS A 1 116 ? 25.962 15.138 24.227 1.00 25.05 116 LYS A O 1
ATOM 888 N N . GLU A 1 117 ? 27.194 15.918 22.514 1.00 28.03 117 GLU A N 1
ATOM 889 C CA . GLU A 1 117 ? 28.074 14.752 22.407 1.00 28.03 117 GLU A CA 1
ATOM 890 C C . GLU A 1 117 ? 29.304 14.956 23.303 1.00 28.03 117 GLU A C 1
ATOM 892 O O . GLU A 1 117 ? 29.859 16.055 23.392 1.00 28.03 117 GLU A O 1
ATOM 897 N N . ALA A 1 118 ? 29.696 13.897 24.012 1.00 25.25 118 ALA A N 1
ATOM 898 C CA . ALA A 1 118 ? 30.918 13.847 24.806 1.00 25.25 118 ALA A CA 1
ATOM 899 C C . ALA A 1 118 ? 32.116 13.458 23.915 1.00 25.25 118 ALA A C 1
ATOM 901 O O . ALA A 1 118 ? 31.944 12.645 23.006 1.00 25.25 118 ALA A O 1
ATOM 902 N N . PRO A 1 119 ? 33.328 13.989 24.161 1.00 27.22 119 PRO A N 1
ATOM 903 C CA . PRO A 1 119 ? 34.483 13.721 23.319 1.00 27.22 119 PRO A CA 1
ATOM 904 C C . PRO A 1 119 ? 35.211 12.451 23.773 1.00 27.22 119 PRO A C 1
ATOM 906 O O . PRO A 1 119 ? 35.537 12.301 24.950 1.00 27.22 119 PRO A O 1
ATOM 909 N N . THR A 1 120 ? 35.549 11.577 22.828 1.00 29.45 120 THR A N 1
ATOM 910 C CA . THR A 1 120 ? 36.639 10.609 23.010 1.00 29.45 120 THR A CA 1
ATOM 911 C C . THR A 1 120 ? 37.732 10.895 22.000 1.00 29.45 120 THR A C 1
ATOM 913 O O . THR A 1 120 ? 37.572 10.721 20.795 1.00 29.45 120 THR A O 1
ATOM 916 N N . ASP A 1 121 ? 38.826 11.379 22.564 1.00 25.72 121 ASP A N 1
ATOM 917 C CA . ASP A 1 121 ? 40.089 11.735 21.954 1.00 25.72 121 ASP A CA 1
ATOM 918 C C . ASP A 1 121 ? 40.878 10.451 21.648 1.00 25.72 121 ASP A C 1
ATOM 920 O O . ASP A 1 121 ? 41.181 9.685 22.562 1.00 25.72 121 ASP A O 1
ATOM 924 N N . PHE A 1 122 ? 41.207 10.192 20.380 1.00 28.30 122 PHE A N 1
ATOM 925 C CA . PHE A 1 122 ? 42.319 9.307 20.026 1.00 28.30 122 PHE A CA 1
ATOM 926 C C . PHE A 1 122 ? 43.063 9.839 18.796 1.00 28.30 122 PHE A C 1
ATOM 928 O O . PHE A 1 122 ? 42.641 9.722 17.649 1.00 28.30 122 PHE A O 1
ATOM 935 N N . ALA A 1 123 ? 44.195 10.447 19.135 1.00 28.92 123 ALA A N 1
ATOM 936 C CA . ALA A 1 123 ? 45.375 10.812 18.370 1.00 28.92 123 ALA A CA 1
ATOM 937 C C . ALA A 1 123 ? 45.542 10.272 16.932 1.00 28.92 123 ALA A C 1
ATOM 939 O O . ALA A 1 123 ? 45.625 9.074 16.663 1.00 28.92 123 ALA A O 1
ATOM 940 N N . GLN A 1 124 ? 45.771 11.253 16.057 1.00 29.73 124 GLN A N 1
ATOM 941 C CA . GLN A 1 124 ? 46.623 11.280 14.866 1.00 29.73 124 GLN A CA 1
ATOM 942 C C . GLN A 1 124 ? 47.514 10.047 14.602 1.00 29.73 124 GLN A C 1
ATOM 944 O O . GLN A 1 124 ? 48.497 9.792 15.300 1.00 29.73 124 GLN A O 1
ATOM 949 N N . ARG A 1 125 ? 47.295 9.420 13.439 1.00 29.00 125 ARG A N 1
ATOM 950 C CA . ARG A 1 125 ? 48.375 8.902 12.588 1.00 29.00 125 ARG A CA 1
ATOM 951 C C . ARG A 1 125 ? 48.208 9.428 11.168 1.00 29.00 125 ARG A C 1
ATOM 953 O O . ARG A 1 125 ? 47.118 9.438 10.608 1.00 29.00 125 ARG A O 1
ATOM 960 N N . ALA A 1 126 ? 49.325 9.917 10.650 1.00 30.88 126 ALA A N 1
ATOM 961 C CA . ALA A 1 126 ? 49.487 10.573 9.370 1.00 30.88 126 ALA A CA 1
ATOM 962 C C . ALA A 1 126 ? 49.253 9.643 8.169 1.00 30.88 126 ALA A C 1
ATOM 964 O O . ALA A 1 126 ? 49.567 8.457 8.222 1.00 30.88 126 ALA A O 1
ATOM 965 N N . GLY A 1 127 ? 48.838 10.255 7.056 1.00 31.94 127 GLY A N 1
ATOM 966 C CA . GLY A 1 127 ? 49.192 9.795 5.716 1.00 31.94 127 GLY A CA 1
ATOM 967 C C . GLY A 1 127 ? 48.206 8.845 5.046 1.00 31.94 127 GLY A C 1
ATOM 968 O O . GLY A 1 127 ? 48.491 7.668 4.876 1.00 31.94 127 GLY A O 1
ATOM 969 N N . SER A 1 128 ? 47.080 9.371 4.579 1.00 30.09 128 SER A N 1
ATOM 970 C CA . SER A 1 128 ? 46.560 9.060 3.241 1.00 30.09 128 SER A CA 1
ATOM 971 C C . SER A 1 128 ? 45.427 10.026 2.922 1.00 30.09 128 SER A C 1
ATOM 973 O O . SER A 1 128 ? 44.491 10.201 3.695 1.00 30.09 128 SER A O 1
ATOM 975 N N . ASP A 1 129 ? 45.573 10.706 1.797 1.00 35.03 129 ASP A N 1
ATOM 976 C CA . ASP A 1 129 ? 44.543 11.525 1.179 1.00 35.03 129 ASP A CA 1
ATOM 977 C C . ASP A 1 129 ? 43.331 10.622 0.876 1.00 35.03 129 ASP A C 1
ATOM 979 O O . ASP A 1 129 ? 43.486 9.667 0.103 1.00 35.03 129 ASP A O 1
ATOM 983 N N . PRO A 1 130 ? 42.139 10.818 1.474 1.00 39.19 130 PRO A N 1
ATOM 984 C CA . PRO A 1 130 ? 40.990 10.017 1.124 1.00 39.19 130 PRO A CA 1
ATOM 985 C C . PRO A 1 130 ? 40.391 10.638 -0.133 1.00 39.19 130 PRO A C 1
ATOM 987 O O . PRO A 1 130 ? 39.317 11.240 -0.113 1.00 39.19 130 PRO A O 1
ATOM 990 N N . HIS A 1 131 ? 41.032 10.392 -1.273 1.00 40.97 131 HIS A N 1
ATOM 991 C CA . HIS A 1 131 ? 40.254 10.074 -2.458 1.00 40.97 131 HIS A CA 1
ATOM 992 C C . HIS A 1 131 ? 39.433 8.825 -2.107 1.00 40.97 131 HIS A C 1
ATOM 994 O O . HIS A 1 131 ? 39.818 7.695 -2.404 1.00 40.97 131 HIS A O 1
ATOM 1000 N N . MET A 1 132 ? 38.315 9.025 -1.396 1.00 46.31 132 MET A N 1
ATOM 1001 C CA . MET A 1 132 ? 37.268 8.028 -1.272 1.00 46.31 132 MET A CA 1
ATOM 1002 C C . MET A 1 132 ? 36.912 7.654 -2.698 1.00 46.31 132 MET A C 1
ATOM 1004 O O . MET A 1 132 ? 36.351 8.468 -3.427 1.00 46.31 132 MET A O 1
ATOM 1008 N N . SER A 1 133 ? 37.330 6.454 -3.092 1.00 44.69 133 SER A N 1
ATOM 1009 C CA . SER A 1 133 ? 37.030 5.821 -4.368 1.00 44.69 133 SER A CA 1
ATOM 1010 C C . SER A 1 133 ? 35.577 6.109 -4.752 1.00 44.69 133 SER A C 1
ATOM 1012 O O . SER A 1 133 ? 34.635 5.531 -4.209 1.00 44.69 133 SER A O 1
ATOM 1014 N N . SER A 1 134 ? 35.391 7.082 -5.643 1.00 58.84 134 SER A N 1
ATOM 1015 C CA . SER A 1 134 ? 34.092 7.631 -6.022 1.00 58.84 134 SER A CA 1
ATOM 1016 C C . SER A 1 134 ? 33.490 6.812 -7.159 1.00 58.84 134 SER A C 1
ATOM 1018 O O . SER A 1 134 ? 33.031 7.368 -8.158 1.00 58.84 134 SER A O 1
ATOM 1020 N N . ALA A 1 135 ? 33.559 5.484 -7.063 1.00 71.50 135 ALA A N 1
ATOM 1021 C CA . ALA A 1 135 ? 32.924 4.636 -8.057 1.00 71.50 135 ALA A CA 1
ATOM 1022 C C . ALA A 1 135 ? 31.409 4.937 -8.055 1.00 71.50 135 ALA A C 1
ATOM 1024 O O . ALA A 1 135 ? 30.830 5.047 -6.962 1.00 71.50 135 ALA A O 1
ATOM 1025 N N . PRO A 1 136 ? 30.776 5.108 -9.232 1.00 83.12 136 PRO A N 1
ATOM 1026 C CA . PRO A 1 136 ? 29.327 5.239 -9.330 1.00 83.12 136 PRO A CA 1
ATOM 1027 C C . PRO A 1 136 ? 28.609 4.048 -8.687 1.00 83.12 136 PRO A C 1
ATOM 1029 O O . PRO A 1 136 ? 29.161 2.944 -8.640 1.00 83.12 136 PRO A O 1
ATOM 1032 N N . LEU A 1 137 ? 27.379 4.255 -8.220 1.00 89.94 137 LEU A N 1
ATOM 1033 C CA . LEU A 1 137 ? 26.480 3.183 -7.792 1.00 89.94 137 LEU A CA 1
ATOM 1034 C C . LEU A 1 137 ? 26.414 2.071 -8.848 1.00 89.94 137 LEU A C 1
ATOM 1036 O O . LEU A 1 137 ? 26.085 2.307 -10.008 1.00 89.94 137 LEU A O 1
ATOM 1040 N N . ALA A 1 138 ? 26.731 0.848 -8.428 1.00 92.81 138 ALA A N 1
ATOM 1041 C CA . ALA A 1 138 ? 26.794 -0.327 -9.285 1.00 92.81 138 ALA A CA 1
ATOM 1042 C C . ALA A 1 138 ? 25.761 -1.362 -8.833 1.00 92.81 138 ALA A C 1
ATOM 1044 O O . ALA A 1 138 ? 25.805 -1.838 -7.694 1.00 92.81 138 ALA A O 1
ATOM 1045 N N . LEU A 1 139 ? 24.826 -1.707 -9.723 1.00 93.94 139 LEU A N 1
ATOM 1046 C CA . LEU A 1 139 ? 23.827 -2.745 -9.471 1.00 93.94 139 LEU A CA 1
ATOM 1047 C C . LEU A 1 139 ? 24.503 -4.103 -9.265 1.00 93.94 139 LEU A C 1
ATOM 1049 O O . LEU A 1 139 ? 25.419 -4.460 -10.005 1.00 93.94 139 LEU A O 1
ATOM 1053 N N . LYS A 1 140 ? 24.005 -4.890 -8.306 1.00 94.00 140 LYS A N 1
ATOM 1054 C CA . LYS A 1 140 ? 24.464 -6.274 -8.102 1.00 94.00 140 LYS A CA 1
ATOM 1055 C C . LYS A 1 140 ? 24.095 -7.193 -9.252 1.00 94.00 140 LYS A C 1
ATOM 1057 O O . LYS A 1 140 ? 24.805 -8.144 -9.563 1.00 94.00 140 LYS A O 1
ATOM 1062 N N . ARG A 1 141 ? 22.956 -6.906 -9.875 1.00 93.50 141 ARG A N 1
ATOM 1063 C CA . ARG A 1 141 ? 22.457 -7.593 -11.055 1.00 93.50 141 ARG A CA 1
ATOM 1064 C C . ARG A 1 141 ? 21.804 -6.563 -11.959 1.00 93.50 141 ARG A C 1
ATOM 1066 O O . ARG A 1 141 ? 20.929 -5.826 -11.520 1.00 93.50 141 ARG A O 1
ATOM 1073 N N . VAL A 1 142 ? 22.223 -6.539 -13.216 1.00 95.88 142 VAL A N 1
ATOM 1074 C CA . VAL A 1 142 ? 21.558 -5.762 -14.262 1.00 95.88 142 VAL A CA 1
ATOM 1075 C C . VAL A 1 142 ? 20.605 -6.702 -14.985 1.00 95.88 142 VAL A C 1
ATOM 1077 O O . VAL A 1 142 ? 21.034 -7.755 -15.447 1.00 95.88 142 VAL A O 1
ATOM 1080 N N . ILE A 1 143 ? 19.330 -6.329 -15.055 1.00 97.12 143 ILE A N 1
ATOM 1081 C CA . ILE A 1 143 ? 18.302 -7.046 -15.813 1.00 97.12 143 ILE A CA 1
ATOM 1082 C C . ILE A 1 143 ? 17.840 -6.114 -16.920 1.00 97.12 143 ILE A C 1
ATOM 1084 O O . ILE A 1 143 ? 17.363 -5.009 -16.648 1.00 97.12 143 ILE A O 1
ATOM 1088 N N . ARG A 1 144 ? 18.011 -6.538 -18.169 1.00 98.00 144 ARG A N 1
ATOM 1089 C CA . ARG A 1 144 ? 17.600 -5.748 -19.328 1.00 98.00 144 ARG A CA 1
ATOM 1090 C C . ARG A 1 144 ? 16.096 -5.897 -19.574 1.00 98.00 144 ARG A C 1
ATOM 1092 O O . ARG A 1 144 ? 15.551 -6.980 -19.362 1.00 98.00 144 ARG A O 1
ATOM 1099 N N . PRO A 1 145 ? 15.408 -4.851 -20.060 1.00 98.31 145 PRO A N 1
ATOM 1100 C CA . PRO A 1 145 ? 13.990 -4.942 -20.406 1.00 98.31 145 PRO A CA 1
ATOM 1101 C C . PRO A 1 145 ? 13.690 -6.035 -21.443 1.00 98.31 145 PRO A C 1
ATOM 1103 O O . PRO A 1 145 ? 12.637 -6.662 -21.367 1.00 98.31 145 PRO A O 1
ATOM 1106 N N . GLU A 1 146 ? 14.623 -6.324 -22.354 1.00 98.06 146 GLU A N 1
ATOM 1107 C CA . GLU A 1 146 ? 14.560 -7.447 -23.304 1.00 98.06 146 GLU A CA 1
ATOM 1108 C C . GLU A 1 146 ? 14.343 -8.785 -22.586 1.00 98.06 146 GLU A C 1
ATOM 1110 O O . GLU A 1 146 ? 13.481 -9.561 -22.990 1.00 98.06 146 GLU A O 1
ATOM 1115 N N . GLU A 1 147 ? 15.077 -9.024 -21.491 1.00 97.81 147 GLU A N 1
ATOM 1116 C CA . GLU A 1 147 ? 15.020 -10.278 -20.730 1.00 97.81 147 GLU A CA 1
ATOM 1117 C C . GLU A 1 147 ? 13.637 -10.504 -20.119 1.00 97.81 147 GLU A C 1
ATOM 1119 O O . GLU A 1 147 ? 13.189 -11.643 -20.015 1.00 97.81 147 GLU A O 1
ATOM 1124 N N . ILE A 1 148 ? 12.937 -9.433 -19.739 1.00 98.44 148 ILE A N 1
ATOM 1125 C CA . ILE A 1 148 ? 11.545 -9.532 -19.297 1.00 98.44 148 ILE A CA 1
ATOM 1126 C C . ILE A 1 148 ? 10.644 -9.744 -20.509 1.00 98.44 148 ILE A C 1
ATOM 1128 O O . ILE A 1 148 ? 9.943 -10.750 -20.576 1.00 98.44 148 ILE A O 1
ATOM 1132 N N . ARG A 1 149 ? 10.703 -8.834 -21.489 1.00 98.06 149 ARG A N 1
ATOM 1133 C CA . ARG A 1 149 ? 9.798 -8.780 -22.645 1.00 98.06 149 ARG A CA 1
ATOM 1134 C C . ARG A 1 149 ? 9.741 -10.091 -23.425 1.00 98.06 149 ARG A C 1
ATOM 1136 O O . ARG A 1 149 ? 8.658 -10.523 -23.805 1.00 98.06 149 ARG A O 1
ATOM 1143 N N . GLU A 1 150 ? 10.894 -10.702 -23.678 1.00 97.38 150 GLU A N 1
ATOM 1144 C CA . GLU A 1 150 ? 11.020 -11.935 -24.466 1.00 97.38 150 GLU A CA 1
ATOM 1145 C C . GLU A 1 150 ? 10.513 -13.174 -23.719 1.00 97.38 150 GLU A C 1
ATOM 1147 O O . GLU A 1 150 ? 10.204 -14.184 -24.348 1.00 97.38 150 GLU A O 1
ATOM 1152 N N . ASN A 1 151 ? 10.374 -13.081 -22.395 1.00 97.56 151 ASN A N 1
ATOM 1153 C CA . ASN A 1 151 ? 9.884 -14.151 -21.536 1.00 97.56 151 ASN A CA 1
ATOM 1154 C C . ASN A 1 151 ? 8.464 -13.893 -21.013 1.00 97.56 151 ASN A C 1
ATOM 1156 O O . ASN A 1 151 ? 8.004 -14.654 -20.173 1.00 97.56 151 ASN A O 1
ATOM 1160 N N . LEU A 1 152 ? 7.751 -12.856 -21.466 1.00 98.12 152 LEU A N 1
ATOM 1161 C CA . LEU A 1 152 ? 6.356 -12.624 -21.071 1.00 98.12 152 LEU A CA 1
ATOM 1162 C C . LEU A 1 152 ? 5.385 -13.613 -21.744 1.00 98.12 152 LEU A C 1
ATOM 1164 O O . LEU A 1 152 ? 5.690 -14.151 -22.813 1.00 98.12 152 LEU A O 1
ATOM 1168 N N . PRO A 1 153 ? 4.173 -13.815 -21.188 1.00 95.19 153 PRO A N 1
ATOM 1169 C CA . PRO A 1 153 ? 3.144 -14.614 -21.840 1.00 95.19 153 PRO A CA 1
ATOM 1170 C C . PRO A 1 153 ? 2.760 -14.012 -23.199 1.00 95.19 153 PRO A C 1
ATOM 1172 O O . PRO A 1 153 ? 2.490 -12.811 -23.326 1.00 95.19 153 PRO A O 1
ATOM 1175 N N . ALA A 1 154 ? 2.734 -14.855 -24.232 1.00 90.69 154 ALA A N 1
ATOM 1176 C CA . ALA A 1 154 ? 2.514 -14.418 -25.606 1.00 90.69 154 ALA A CA 1
ATOM 1177 C C . ALA A 1 154 ? 1.179 -13.667 -25.762 1.00 90.69 154 ALA A C 1
ATOM 1179 O O . ALA A 1 154 ? 0.118 -14.171 -25.405 1.00 90.69 154 ALA A O 1
ATOM 1180 N N . GLY A 1 155 ? 1.235 -12.454 -26.319 1.00 86.88 155 GLY A N 1
ATOM 1181 C CA . GLY A 1 155 ? 0.051 -11.646 -26.633 1.00 86.88 155 GLY A CA 1
ATOM 1182 C C . GLY A 1 155 ? -0.646 -10.980 -25.439 1.00 86.88 155 GLY A C 1
ATOM 1183 O O . GLY A 1 155 ? -1.582 -10.218 -25.666 1.00 86.88 155 GLY A O 1
ATOM 1184 N N . GLN A 1 156 ? -0.197 -11.208 -24.200 1.00 88.94 156 GLN A N 1
ATOM 1185 C CA . GLN A 1 156 ? -0.821 -10.636 -22.998 1.00 88.94 156 GLN A CA 1
ATOM 1186 C C . GLN A 1 156 ? -0.054 -9.435 -22.427 1.00 88.94 156 GLN A C 1
ATOM 1188 O O . GLN A 1 156 ? -0.635 -8.650 -21.684 1.00 88.94 156 GLN A O 1
ATOM 1193 N N . GLY A 1 157 ? 1.231 -9.268 -22.764 1.00 95.31 157 GLY A N 1
ATOM 1194 C CA . GLY A 1 157 ? 2.108 -8.327 -22.057 1.00 95.31 157 GLY A CA 1
ATOM 1195 C C . GLY A 1 157 ? 2.321 -8.743 -20.597 1.00 95.31 157 GLY A C 1
ATOM 1196 O O . GLY A 1 157 ? 1.965 -9.855 -20.205 1.00 95.31 157 GLY A O 1
ATOM 1197 N N . GLY A 1 158 ? 2.910 -7.862 -19.791 1.00 98.00 158 GLY A N 1
ATOM 1198 C CA . GLY A 1 158 ? 3.251 -8.165 -18.397 1.00 98.00 158 GLY A CA 1
ATOM 1199 C C . GLY A 1 158 ? 2.736 -7.159 -17.375 1.00 98.00 158 GLY A C 1
ATOM 1200 O O . GLY A 1 158 ? 2.421 -6.014 -17.705 1.00 98.00 158 GLY A O 1
ATOM 1201 N N . VAL A 1 159 ? 2.731 -7.578 -16.111 1.00 98.50 159 VAL A N 1
ATOM 1202 C CA . VAL A 1 159 ? 2.441 -6.716 -14.961 1.00 98.50 159 VAL A CA 1
ATOM 1203 C C . VAL A 1 159 ? 3.728 -6.123 -14.377 1.00 98.50 159 VAL A C 1
ATOM 1205 O O . VAL A 1 159 ? 4.720 -6.813 -14.166 1.00 98.50 159 VAL A O 1
ATOM 1208 N N . GLY A 1 160 ? 3.730 -4.825 -14.104 1.00 98.38 160 GLY A N 1
ATOM 1209 C CA . GLY A 1 160 ? 4.810 -4.136 -13.408 1.00 98.38 160 GLY A CA 1
ATOM 1210 C C . GLY A 1 160 ? 4.430 -3.764 -11.985 1.00 98.38 160 GLY A C 1
ATOM 1211 O O . GLY A 1 160 ? 3.307 -3.324 -11.742 1.00 98.38 160 GLY A O 1
ATOM 1212 N N . PHE A 1 161 ? 5.381 -3.869 -11.061 1.00 98.19 161 PHE A N 1
ATOM 1213 C CA . PHE A 1 161 ? 5.286 -3.242 -9.747 1.00 98.19 161 PHE A CA 1
ATOM 1214 C C . PHE A 1 161 ? 6.334 -2.141 -9.625 1.00 98.19 161 PHE A C 1
ATOM 1216 O O . PHE A 1 161 ? 7.522 -2.428 -9.519 1.00 98.19 161 PHE A O 1
ATOM 1223 N N . LEU A 1 162 ? 5.907 -0.882 -9.678 1.00 97.25 162 LEU A N 1
ATOM 1224 C CA . LEU A 1 162 ? 6.788 0.282 -9.620 1.00 97.25 162 LEU A CA 1
ATOM 1225 C C . LEU A 1 162 ? 6.803 0.837 -8.199 1.00 97.25 162 LEU A C 1
ATOM 1227 O O . LEU A 1 162 ? 5.767 1.258 -7.696 1.00 97.25 162 LEU A O 1
ATOM 1231 N N . PHE A 1 163 ? 7.970 0.905 -7.569 1.00 95.06 163 PHE A N 1
ATOM 1232 C CA . PHE A 1 163 ? 8.133 1.464 -6.225 1.00 95.06 163 PHE A CA 1
ATOM 1233 C C . PHE A 1 163 ? 9.386 2.340 -6.137 1.00 95.06 163 PHE A C 1
ATOM 1235 O O . PHE A 1 163 ? 10.237 2.339 -7.023 1.00 95.06 163 PHE A O 1
ATOM 1242 N N . HIS A 1 164 ? 9.493 3.120 -5.065 1.00 93.00 164 HIS A N 1
ATOM 1243 C CA . HIS A 1 164 ? 10.716 3.842 -4.718 1.00 93.00 164 HIS A CA 1
ATOM 1244 C C . HIS A 1 164 ? 11.437 3.128 -3.577 1.00 93.00 164 HIS A C 1
ATOM 1246 O O . HIS A 1 164 ? 10.814 2.360 -2.847 1.00 93.00 164 HIS A O 1
ATOM 1252 N N . ALA A 1 165 ? 12.724 3.413 -3.385 1.00 87.25 165 ALA A N 1
ATOM 1253 C CA . ALA A 1 165 ? 13.434 2.975 -2.190 1.00 87.25 165 ALA A CA 1
ATOM 1254 C C . ALA A 1 165 ? 12.681 3.451 -0.936 1.00 87.25 165 ALA A C 1
ATOM 1256 O O . ALA A 1 165 ? 12.478 4.651 -0.738 1.00 87.25 165 ALA A O 1
ATOM 1257 N N . THR A 1 166 ? 12.195 2.515 -0.124 1.00 76.25 166 THR A N 1
ATOM 1258 C CA . THR A 1 166 ? 11.474 2.822 1.121 1.00 76.25 166 THR A CA 1
ATOM 1259 C C . THR A 1 166 ? 12.423 2.953 2.306 1.00 76.25 166 THR A C 1
ATOM 1261 O O . THR A 1 166 ? 12.054 3.534 3.321 1.00 76.25 166 THR A O 1
ATOM 1264 N N . ASP A 1 167 ? 13.638 2.422 2.170 1.00 75.25 167 ASP A N 1
ATOM 1265 C CA . ASP A 1 167 ? 14.702 2.442 3.166 1.00 75.25 167 ASP A CA 1
ATOM 1266 C C . ASP A 1 167 ? 16.079 2.171 2.527 1.00 75.25 167 ASP A C 1
ATOM 1268 O O . ASP A 1 167 ? 16.213 1.893 1.329 1.00 75.25 167 ASP A O 1
ATOM 1272 N N . TRP A 1 168 ? 17.122 2.248 3.355 1.00 77.62 168 TRP A N 1
ATOM 1273 C CA . TRP A 1 168 ? 18.501 1.944 2.970 1.00 77.62 168 TRP A CA 1
ATOM 1274 C C . TRP A 1 168 ? 18.731 0.464 2.647 1.00 77.62 168 TRP A C 1
ATOM 1276 O O . TRP A 1 168 ? 19.651 0.152 1.887 1.00 77.62 168 TRP A O 1
ATOM 1286 N N . ASP A 1 169 ? 17.902 -0.443 3.166 1.00 78.19 169 ASP A N 1
ATOM 1287 C CA . ASP A 1 169 ? 18.003 -1.880 2.887 1.00 78.19 169 ASP A CA 1
ATOM 1288 C C . ASP A 1 169 ? 17.634 -2.173 1.432 1.00 78.19 169 ASP A C 1
ATOM 1290 O O . ASP A 1 169 ? 18.322 -2.937 0.755 1.00 78.19 169 ASP A O 1
ATOM 1294 N N . THR A 1 170 ? 16.618 -1.483 0.908 1.00 79.75 170 THR A N 1
ATOM 1295 C CA . THR A 1 170 ? 16.219 -1.547 -0.505 1.00 79.75 170 THR A CA 1
ATOM 1296 C C . THR A 1 170 ? 17.391 -1.200 -1.432 1.00 79.75 170 THR A C 1
ATOM 1298 O O . THR A 1 170 ? 17.641 -1.878 -2.439 1.00 79.75 170 THR A O 1
ATOM 1301 N N . LEU A 1 171 ? 18.154 -0.163 -1.070 1.00 86.44 171 LEU A N 1
ATOM 1302 C CA . LEU A 1 171 ? 19.354 0.246 -1.799 1.00 86.44 171 LEU A CA 1
ATOM 1303 C C . LEU A 1 171 ? 20.476 -0.779 -1.629 1.00 86.44 171 LEU A C 1
ATOM 1305 O O . LEU A 1 171 ? 21.080 -1.206 -2.611 1.00 86.44 171 LEU A O 1
ATOM 1309 N N . SER A 1 172 ? 20.730 -1.213 -0.396 1.00 87.44 172 SER A N 1
ATOM 1310 C CA . SER A 1 172 ? 21.819 -2.138 -0.063 1.00 87.44 172 SER A CA 1
ATOM 1311 C C . SER A 1 172 ? 21.607 -3.524 -0.658 1.00 87.44 172 SER A C 1
ATOM 1313 O O . SER A 1 172 ? 22.572 -4.234 -0.940 1.00 87.44 172 SER A O 1
ATOM 1315 N N . PHE A 1 173 ? 20.359 -3.920 -0.898 1.00 86.44 173 PHE A N 1
ATOM 1316 C CA . PHE A 1 173 ? 20.037 -5.124 -1.645 1.00 86.44 173 PHE A CA 1
ATOM 1317 C C . PHE A 1 173 ? 20.423 -4.993 -3.117 1.00 86.44 173 PHE A C 1
ATOM 1319 O O . PHE A 1 173 ? 21.061 -5.898 -3.656 1.00 86.44 173 PHE A O 1
ATOM 1326 N N . SER A 1 174 ? 20.083 -3.863 -3.737 1.00 90.94 174 SER A N 1
ATOM 1327 C CA . SER A 1 174 ? 20.185 -3.665 -5.185 1.00 90.94 174 SER A CA 1
ATOM 1328 C C . SER A 1 174 ? 21.591 -3.275 -5.652 1.00 90.94 174 SER A C 1
ATOM 1330 O O . SER A 1 174 ? 21.983 -3.637 -6.760 1.00 90.94 174 SER A O 1
ATOM 1332 N N . PHE A 1 175 ? 22.374 -2.585 -4.817 1.00 93.31 175 PHE A N 1
ATOM 1333 C CA . PHE A 1 175 ? 23.683 -2.028 -5.181 1.00 93.31 175 PHE A CA 1
ATOM 1334 C C . PHE A 1 175 ? 24.837 -2.634 -4.367 1.00 93.31 175 PHE A C 1
ATOM 1336 O O . PHE A 1 175 ? 24.683 -2.970 -3.195 1.00 93.31 175 PHE A O 1
ATOM 1343 N N . HIS A 1 176 ? 26.019 -2.765 -4.976 1.00 92.00 176 HIS A N 1
ATOM 1344 C CA . HIS A 1 176 ? 27.233 -3.264 -4.310 1.00 92.00 176 HIS A CA 1
ATOM 1345 C C . HIS A 1 176 ? 27.859 -2.259 -3.334 1.00 92.00 176 HIS A C 1
ATOM 1347 O O . HIS A 1 176 ? 28.535 -2.654 -2.389 1.00 92.00 176 HIS A O 1
ATOM 1353 N N . ASN A 1 177 ? 27.682 -0.966 -3.593 1.00 91.38 177 ASN A N 1
ATOM 1354 C CA . ASN A 1 177 ? 28.483 0.116 -3.026 1.00 91.38 177 ASN A CA 1
ATOM 1355 C C . ASN A 1 177 ? 27.609 1.276 -2.522 1.00 91.38 177 ASN A C 1
ATOM 1357 O O . ASN A 1 177 ? 27.881 2.439 -2.822 1.00 91.38 177 ASN A O 1
ATOM 1361 N N . VAL A 1 178 ? 26.557 0.959 -1.757 1.00 91.06 178 VAL A N 1
ATOM 1362 C CA . VAL A 1 178 ? 25.752 1.971 -1.052 1.00 91.06 178 VAL A CA 1
ATOM 1363 C C . VAL A 1 178 ? 26.630 2.707 -0.045 1.00 91.06 178 VAL A C 1
ATOM 1365 O O . VAL A 1 178 ? 27.327 2.091 0.761 1.00 91.06 178 VAL A O 1
ATOM 1368 N N . LYS A 1 179 ? 26.622 4.038 -0.118 1.00 90.12 179 LYS A N 1
ATOM 1369 C CA . LYS A 1 179 ? 27.486 4.911 0.682 1.00 90.12 179 LYS A CA 1
ATOM 1370 C C . LYS A 1 179 ? 26.731 5.422 1.905 1.00 90.12 179 LYS A C 1
ATOM 1372 O O . LYS A 1 179 ? 25.503 5.389 1.964 1.00 90.12 179 LYS A O 1
ATOM 1377 N N . HIS A 1 180 ? 27.478 5.935 2.878 1.00 89.56 180 HIS A N 1
ATOM 1378 C CA . HIS A 1 180 ? 26.875 6.669 3.984 1.00 89.56 180 HIS A CA 1
ATOM 1379 C C . HIS A 1 180 ? 26.127 7.896 3.463 1.00 89.56 180 HIS A C 1
ATOM 1381 O O . HIS A 1 180 ? 26.604 8.590 2.559 1.00 89.56 180 HIS A O 1
ATOM 1387 N N . ARG A 1 181 ? 24.959 8.166 4.049 1.00 90.06 181 ARG A N 1
ATOM 1388 C CA . ARG A 1 181 ? 24.104 9.274 3.636 1.00 90.06 181 ARG A CA 1
ATOM 1389 C C . ARG A 1 181 ? 24.847 10.604 3.780 1.00 90.06 181 ARG A C 1
ATOM 1391 O O . ARG A 1 181 ? 25.248 10.991 4.872 1.00 90.06 181 ARG A O 1
ATOM 1398 N N . ASN A 1 182 ? 24.989 11.315 2.669 1.00 91.94 182 ASN A N 1
ATOM 1399 C CA . ASN A 1 182 ? 25.442 12.699 2.606 1.00 91.94 182 ASN A CA 1
ATOM 1400 C C . ASN A 1 182 ? 24.886 13.349 1.328 1.00 91.94 182 ASN A C 1
ATOM 1402 O O . ASN A 1 182 ? 24.389 12.651 0.445 1.00 91.94 182 ASN A O 1
ATOM 1406 N N . ALA A 1 183 ? 25.002 14.672 1.205 1.00 92.81 183 ALA A N 1
ATOM 1407 C CA . ALA A 1 183 ? 24.446 15.412 0.068 1.00 92.81 183 ALA A CA 1
ATOM 1408 C C . ALA A 1 183 ? 24.985 14.948 -1.302 1.00 92.81 183 ALA A C 1
ATOM 1410 O O . ALA A 1 183 ? 24.253 14.955 -2.288 1.00 92.81 183 ALA A O 1
ATOM 1411 N N . SER A 1 184 ? 26.253 14.521 -1.370 1.00 93.06 184 SER A N 1
ATOM 1412 C CA . SER A 1 184 ? 26.854 14.004 -2.608 1.00 93.06 184 SER A CA 1
ATOM 1413 C C . SER A 1 184 ? 26.215 12.677 -3.021 1.00 93.06 184 SER A C 1
ATOM 1415 O O . SER A 1 184 ? 25.853 12.491 -4.180 1.00 93.06 184 SER A O 1
ATOM 1417 N N . PHE A 1 185 ? 26.006 11.776 -2.059 1.00 92.81 185 PHE A N 1
ATOM 1418 C CA . PHE A 1 185 ? 25.366 10.492 -2.313 1.00 92.81 185 PHE A CA 1
ATOM 1419 C C . PHE A 1 185 ? 23.873 10.630 -2.630 1.00 92.81 185 PHE A C 1
ATOM 1421 O O . PHE A 1 185 ? 23.371 9.948 -3.517 1.00 92.81 185 PHE A O 1
ATOM 1428 N N . GLU A 1 186 ? 23.161 11.547 -1.970 1.00 93.44 186 GLU A N 1
ATOM 1429 C CA . GLU A 1 186 ? 21.773 11.865 -2.329 1.00 93.44 186 GLU A CA 1
ATOM 1430 C C . GLU A 1 186 ? 21.672 12.339 -3.787 1.00 93.44 186 GLU A C 1
ATOM 1432 O O . GLU A 1 186 ? 20.794 11.899 -4.527 1.00 93.44 186 GLU A O 1
ATOM 1437 N N . GLU A 1 187 ? 22.596 13.191 -4.233 1.00 94.88 187 GLU A N 1
ATOM 1438 C CA . GLU A 1 187 ? 22.657 13.646 -5.624 1.00 94.88 187 GLU A CA 1
ATOM 1439 C C . GLU A 1 187 ? 23.031 12.519 -6.604 1.00 94.88 187 GLU A C 1
ATOM 1441 O O . GLU A 1 187 ? 22.515 12.476 -7.720 1.00 94.88 187 GLU A O 1
ATOM 1446 N N . GLU A 1 188 ? 23.879 11.575 -6.196 1.00 94.88 188 GLU A N 1
ATOM 1447 C CA . GLU A 1 188 ? 24.171 10.363 -6.968 1.00 94.88 188 GLU A CA 1
ATOM 1448 C C . GLU A 1 188 ? 22.926 9.476 -7.136 1.00 94.88 188 GLU A C 1
ATOM 1450 O O . GLU A 1 188 ? 22.644 9.031 -8.251 1.00 94.88 188 GLU A O 1
ATOM 1455 N N . LEU A 1 189 ? 22.125 9.285 -6.079 1.00 94.31 189 LEU A N 1
ATOM 1456 C CA . LEU A 1 189 ? 20.844 8.568 -6.156 1.00 94.31 189 LEU A CA 1
ATOM 1457 C C . LEU A 1 189 ? 19.890 9.246 -7.145 1.00 94.31 189 LEU A C 1
ATOM 1459 O O . LEU A 1 189 ? 19.275 8.574 -7.967 1.00 94.31 189 LEU A O 1
ATOM 1463 N N . TRP A 1 190 ? 19.818 10.580 -7.133 1.00 95.12 190 TRP A N 1
ATOM 1464 C CA . TRP A 1 190 ? 18.999 11.344 -8.079 1.00 95.12 190 TRP A CA 1
ATOM 1465 C C . TRP A 1 190 ? 19.411 11.192 -9.546 1.00 95.12 190 TRP A C 1
ATOM 1467 O O . TRP A 1 190 ? 18.569 11.365 -10.432 1.00 95.12 190 TRP A O 1
ATOM 1477 N N . ARG A 1 191 ? 20.696 10.930 -9.801 1.00 95.19 191 ARG A N 1
ATOM 1478 C CA . ARG A 1 191 ? 21.254 10.690 -11.140 1.00 95.19 191 ARG A CA 1
ATOM 1479 C C . ARG A 1 191 ? 21.185 9.225 -11.555 1.00 95.19 191 ARG A C 1
ATOM 1481 O O . ARG A 1 191 ? 21.418 8.926 -12.720 1.00 95.19 191 ARG A O 1
ATOM 1488 N N . THR A 1 192 ? 20.890 8.331 -10.617 1.00 95.38 192 THR A N 1
ATOM 1489 C CA . THR A 1 192 ? 20.747 6.907 -10.896 1.00 95.38 192 THR A CA 1
ATOM 1490 C C . THR A 1 192 ? 19.374 6.666 -11.515 1.00 95.38 192 THR A C 1
ATOM 1492 O O . THR A 1 192 ? 18.342 7.040 -10.950 1.00 95.38 192 THR A O 1
ATOM 1495 N N . GLU A 1 193 ? 19.360 6.075 -12.706 1.00 95.94 193 GLU A N 1
ATOM 1496 C CA . GLU A 1 193 ? 18.121 5.755 -13.413 1.00 95.94 193 GLU A CA 1
ATOM 1497 C C . GLU A 1 193 ? 17.333 4.656 -12.677 1.00 95.94 193 GLU A C 1
ATOM 1499 O O . GLU A 1 193 ? 17.929 3.807 -12.001 1.00 95.94 193 GLU A O 1
ATOM 1504 N N . PRO A 1 194 ? 15.994 4.634 -12.801 1.00 97.44 194 PRO A N 1
ATOM 1505 C CA . PRO A 1 194 ? 15.202 3.481 -12.395 1.00 97.44 194 PRO A CA 1
ATOM 1506 C C . PRO A 1 194 ? 15.661 2.206 -13.102 1.00 97.44 194 PRO A C 1
ATOM 1508 O O . PRO A 1 194 ? 16.126 2.246 -14.240 1.00 97.44 194 PRO A O 1
ATOM 1511 N N . PHE A 1 195 ? 15.485 1.062 -12.449 1.00 97.38 195 PHE A N 1
ATOM 1512 C CA . PHE A 1 195 ? 15.975 -0.220 -12.951 1.00 97.38 195 PHE A CA 1
ATOM 1513 C C . PHE A 1 195 ? 14.996 -1.361 -12.665 1.00 97.38 195 PHE A C 1
ATOM 1515 O O . PHE A 1 195 ? 14.141 -1.273 -11.779 1.00 97.38 195 PHE A O 1
ATOM 1522 N N . ILE A 1 196 ? 15.131 -2.456 -13.419 1.00 97.75 196 ILE A N 1
ATOM 1523 C CA . ILE A 1 196 ? 14.407 -3.702 -13.154 1.00 97.75 196 ILE A CA 1
ATOM 1524 C C . ILE A 1 196 ? 15.101 -4.402 -11.990 1.00 97.75 196 ILE A C 1
ATOM 1526 O O . ILE A 1 196 ? 16.240 -4.851 -12.106 1.00 97.75 196 ILE A O 1
ATOM 1530 N N . ALA A 1 197 ? 14.408 -4.464 -10.861 1.00 95.38 197 ALA A N 1
ATOM 1531 C CA . ALA A 1 197 ? 14.945 -4.958 -9.606 1.00 95.38 197 ALA A CA 1
ATOM 1532 C C . ALA A 1 197 ? 14.876 -6.490 -9.517 1.00 95.38 197 ALA A C 1
ATOM 1534 O O . ALA A 1 197 ? 15.812 -7.139 -9.051 1.00 95.38 197 ALA A O 1
ATOM 1535 N N . SER A 1 198 ? 13.782 -7.074 -10.009 1.00 95.94 198 SER A N 1
ATOM 1536 C CA . SER A 1 198 ? 13.626 -8.520 -10.166 1.00 95.94 198 SER A CA 1
ATOM 1537 C C . SER A 1 198 ? 12.482 -8.865 -11.131 1.00 95.94 198 SER A C 1
ATOM 1539 O O . SER A 1 198 ? 11.553 -8.069 -11.297 1.00 95.94 198 SER A O 1
ATOM 1541 N N . PRO A 1 199 ? 12.528 -10.037 -11.788 1.00 97.56 199 PRO A N 1
ATOM 1542 C CA . PRO A 1 199 ? 11.382 -10.581 -12.508 1.00 97.56 199 PRO A CA 1
ATOM 1543 C C . PRO A 1 199 ? 10.303 -11.061 -11.527 1.00 97.56 199 PRO A C 1
ATOM 1545 O O . PRO A 1 199 ? 10.606 -11.448 -10.400 1.00 97.56 199 PRO A O 1
ATOM 1548 N N . ILE A 1 200 ? 9.054 -11.062 -11.985 1.00 98.31 200 ILE A N 1
ATOM 1549 C CA . ILE A 1 200 ? 7.896 -11.610 -11.269 1.00 98.31 200 ILE A CA 1
ATOM 1550 C C . ILE A 1 200 ? 7.433 -12.858 -12.013 1.00 98.31 200 ILE A C 1
ATOM 1552 O O . ILE A 1 200 ? 7.307 -12.822 -13.242 1.00 98.31 200 ILE A O 1
ATOM 1556 N N . TYR A 1 201 ? 7.143 -13.936 -11.286 1.00 98.19 201 TYR A N 1
ATOM 1557 C CA . TYR A 1 201 ? 6.747 -15.213 -11.873 1.00 98.19 201 TYR A CA 1
ATOM 1558 C C . TYR A 1 201 ? 5.348 -15.662 -11.462 1.00 98.19 201 TYR A C 1
ATOM 1560 O O . TYR A 1 201 ? 4.844 -15.352 -10.383 1.00 98.19 201 TYR A O 1
ATOM 1568 N N . SER A 1 202 ? 4.741 -16.456 -12.340 1.00 97.00 202 SER A N 1
ATOM 1569 C CA . SER A 1 202 ? 3.679 -17.395 -11.999 1.00 97.00 202 SER A CA 1
ATOM 1570 C C . SER A 1 202 ? 4.158 -18.800 -12.354 1.00 97.00 202 SER A C 1
ATOM 1572 O O . SER A 1 202 ? 4.439 -19.100 -13.515 1.00 97.00 202 SER A O 1
ATOM 1574 N N . ALA A 1 203 ? 4.312 -19.648 -11.340 1.00 94.75 203 ALA A N 1
ATOM 1575 C CA . ALA A 1 203 ? 5.094 -20.874 -11.402 1.00 94.75 203 ALA A CA 1
ATOM 1576 C C . ALA A 1 203 ? 6.500 -20.584 -11.964 1.00 94.75 203 ALA A C 1
ATOM 1578 O O . ALA A 1 203 ? 7.264 -19.848 -11.350 1.00 94.75 203 ALA A O 1
ATOM 1579 N N . SER A 1 204 ? 6.844 -21.128 -13.130 1.00 95.06 204 SER A N 1
ATOM 1580 C CA . SER A 1 204 ? 8.125 -20.881 -13.804 1.00 95.06 204 SER A CA 1
ATOM 1581 C C . SER A 1 204 ? 8.061 -19.802 -14.891 1.00 95.06 204 SER A C 1
ATOM 1583 O O . SER A 1 204 ? 9.079 -19.502 -15.508 1.00 95.06 204 SER A O 1
ATOM 1585 N N . GLN A 1 205 ? 6.880 -19.251 -15.176 1.00 97.25 205 GLN A N 1
ATOM 1586 C CA . GLN A 1 205 ? 6.666 -18.294 -16.258 1.00 97.25 205 GLN A CA 1
ATOM 1587 C C . GLN A 1 205 ? 6.912 -16.871 -15.756 1.00 97.25 205 GLN A C 1
ATOM 1589 O O . GLN A 1 205 ? 6.281 -16.458 -14.784 1.00 97.25 205 GLN A O 1
ATOM 1594 N N . VAL A 1 206 ? 7.774 -16.101 -16.428 1.00 98.19 206 VAL A N 1
ATOM 1595 C CA . VAL A 1 206 ? 7.877 -14.654 -16.174 1.00 98.19 206 VAL A CA 1
ATOM 1596 C C . VAL A 1 206 ? 6.564 -14.014 -16.606 1.00 98.19 206 VAL A C 1
ATOM 1598 O O . VAL A 1 206 ? 6.118 -14.208 -17.735 1.00 98.19 206 VAL A O 1
ATOM 1601 N N . ILE A 1 207 ? 5.940 -13.264 -15.703 1.00 98.44 207 ILE A N 1
ATOM 1602 C CA . ILE A 1 207 ? 4.691 -12.532 -15.951 1.00 98.44 207 ILE A CA 1
ATOM 1603 C C . ILE A 1 207 ? 4.872 -11.019 -15.841 1.00 98.44 207 ILE A C 1
ATOM 1605 O O . ILE A 1 207 ? 3.945 -10.259 -16.118 1.00 98.44 207 ILE A O 1
ATOM 1609 N N . GLY A 1 208 ? 6.044 -10.564 -15.399 1.00 98.44 208 GLY A N 1
ATOM 1610 C CA . GLY A 1 208 ? 6.209 -9.177 -15.015 1.00 98.44 208 GLY A CA 1
ATOM 1611 C C . GLY A 1 208 ? 7.562 -8.830 -14.422 1.00 98.44 208 GLY A C 1
ATOM 1612 O O . GLY A 1 208 ? 8.497 -9.633 -14.440 1.00 98.44 208 GLY A O 1
ATOM 1613 N N . ALA A 1 209 ? 7.643 -7.623 -13.868 1.00 98.38 209 ALA A N 1
ATOM 1614 C CA . ALA A 1 209 ? 8.852 -7.118 -13.234 1.00 98.38 209 ALA A CA 1
ATOM 1615 C C . ALA A 1 209 ? 8.573 -6.133 -12.092 1.00 98.38 209 ALA A C 1
ATOM 1617 O O . ALA A 1 209 ? 7.686 -5.282 -12.166 1.00 98.38 209 ALA A O 1
ATOM 1618 N N . ASN A 1 210 ? 9.411 -6.214 -11.064 1.00 97.81 210 ASN A N 1
ATOM 1619 C CA . ASN A 1 210 ? 9.592 -5.191 -10.046 1.00 97.81 210 ASN A CA 1
ATOM 1620 C C . ASN A 1 210 ? 10.499 -4.084 -10.614 1.00 97.81 210 ASN A C 1
ATOM 1622 O O . ASN A 1 210 ? 11.610 -4.366 -11.068 1.00 97.81 210 ASN A O 1
ATOM 1626 N N . ILE A 1 211 ? 10.042 -2.833 -10.592 1.00 97.62 211 ILE A N 1
ATOM 1627 C CA . ILE A 1 211 ? 10.755 -1.651 -11.092 1.00 97.62 211 ILE A CA 1
ATOM 1628 C C . ILE A 1 211 ? 11.021 -0.713 -9.919 1.00 97.62 211 ILE A C 1
ATOM 1630 O O . ILE A 1 211 ? 10.090 -0.196 -9.302 1.00 97.62 211 ILE A O 1
ATOM 1634 N N . ALA A 1 212 ? 12.297 -0.479 -9.629 1.00 96.00 212 ALA A N 1
ATOM 1635 C CA . ALA A 1 212 ? 12.722 0.322 -8.493 1.00 96.00 212 ALA A CA 1
ATOM 1636 C C . ALA A 1 212 ? 13.230 1.697 -8.939 1.00 96.00 212 ALA A C 1
ATOM 1638 O O . ALA A 1 212 ? 14.106 1.808 -9.798 1.00 96.00 212 ALA A O 1
ATOM 1639 N N . CYS A 1 213 ? 12.717 2.743 -8.297 1.00 96.38 213 CYS A N 1
ATOM 1640 C CA . CYS A 1 213 ? 13.287 4.084 -8.315 1.00 96.38 213 CYS A CA 1
ATOM 1641 C C . CYS A 1 213 ? 14.254 4.226 -7.121 1.00 96.38 213 CYS A C 1
ATOM 1643 O O . CYS A 1 213 ? 13.795 4.177 -5.975 1.00 96.38 213 CYS A O 1
ATOM 1645 N N . PRO A 1 214 ? 15.569 4.420 -7.329 1.00 94.81 214 PRO A N 1
ATOM 1646 C CA . PRO A 1 214 ? 16.567 4.460 -6.250 1.00 94.81 214 PRO A CA 1
ATOM 1647 C C . PRO A 1 214 ? 16.473 5.664 -5.300 1.00 94.81 214 PRO A C 1
ATOM 1649 O O . PRO A 1 214 ? 17.272 5.756 -4.378 1.00 94.81 214 PRO A O 1
ATOM 1652 N N . VAL A 1 215 ? 15.547 6.604 -5.494 1.00 94.12 215 VAL A N 1
ATOM 1653 C CA . VAL A 1 215 ? 15.465 7.826 -4.676 1.00 94.12 215 VAL A CA 1
ATOM 1654 C C . VAL A 1 215 ? 14.510 7.629 -3.484 1.00 94.12 215 VAL A C 1
ATOM 1656 O O . VAL A 1 215 ? 13.303 7.476 -3.710 1.00 94.12 215 VAL A O 1
ATOM 1659 N N . PRO A 1 216 ? 15.001 7.686 -2.226 1.00 90.38 216 PRO A N 1
ATOM 1660 C CA . PRO A 1 216 ? 14.170 7.549 -1.031 1.00 90.38 216 PRO A CA 1
ATOM 1661 C C . PRO A 1 216 ? 13.125 8.653 -0.866 1.00 90.38 216 PRO A C 1
ATOM 1663 O O . PRO A 1 216 ? 13.308 9.782 -1.334 1.00 90.38 216 PRO A O 1
ATOM 1666 N N . LEU A 1 217 ? 12.028 8.331 -0.176 1.00 88.25 217 LEU A N 1
ATOM 1667 C CA . LEU A 1 217 ? 10.860 9.206 -0.039 1.00 88.25 217 LEU A CA 1
ATOM 1668 C C . LEU A 1 217 ? 11.184 10.573 0.567 1.00 88.25 217 LEU A C 1
ATOM 1670 O O . LEU A 1 217 ? 10.669 11.602 0.118 1.00 88.25 217 LEU A O 1
ATOM 1674 N N . GLU A 1 218 ? 12.037 10.580 1.588 1.00 86.50 218 GLU A N 1
ATOM 1675 C CA . GLU A 1 218 ? 12.406 11.770 2.347 1.00 86.50 218 GLU A CA 1
ATOM 1676 C C . GLU A 1 218 ? 13.084 12.840 1.485 1.00 86.50 218 GLU A C 1
ATOM 1678 O O . GLU A 1 218 ? 13.064 14.016 1.843 1.00 86.50 218 GLU A O 1
ATOM 1683 N N . LEU A 1 219 ? 13.640 12.461 0.328 1.00 89.75 219 LEU A N 1
ATOM 1684 C CA . LEU A 1 219 ? 14.279 13.401 -0.589 1.00 89.75 219 LEU A CA 1
ATOM 1685 C C . LEU A 1 219 ? 13.274 14.175 -1.444 1.00 89.75 219 LEU A C 1
ATOM 1687 O O . LEU A 1 219 ? 13.637 15.205 -2.016 1.00 89.75 219 LEU A O 1
ATOM 1691 N N . TRP A 1 220 ? 12.027 13.704 -1.571 1.00 91.25 220 TRP A N 1
ATOM 1692 C CA . TRP A 1 220 ? 11.105 14.265 -2.557 1.00 91.25 220 TRP A CA 1
ATOM 1693 C C . TRP A 1 220 ? 9.697 14.586 -2.068 1.00 91.25 220 TRP A C 1
ATOM 1695 O O . TRP A 1 220 ? 9.145 15.579 -2.542 1.00 91.25 220 TRP A O 1
ATOM 1705 N N . LEU A 1 221 ? 9.112 13.839 -1.125 1.00 87.81 221 LEU A N 1
ATOM 1706 C CA . LEU A 1 221 ? 7.711 14.052 -0.728 1.00 87.81 221 LEU A CA 1
ATOM 1707 C C . LEU A 1 221 ? 7.486 15.407 -0.037 1.00 87.81 221 LEU A C 1
ATOM 1709 O O . LEU A 1 221 ? 6.442 16.030 -0.215 1.00 87.81 221 LEU A O 1
ATOM 1713 N N . GLY A 1 222 ? 8.486 15.888 0.707 1.00 84.19 222 GLY A N 1
ATOM 1714 C CA . GLY A 1 222 ? 8.386 17.098 1.527 1.00 84.19 222 GLY A CA 1
ATOM 1715 C C . GLY A 1 222 ? 8.380 18.426 0.762 1.00 84.19 222 GLY A C 1
ATOM 1716 O O . GLY A 1 222 ? 8.259 19.476 1.388 1.00 84.19 222 GLY A O 1
ATOM 1717 N N . SER A 1 223 ? 8.531 18.436 -0.571 1.00 89.31 223 SER A N 1
ATOM 1718 C CA . SER A 1 223 ? 8.485 19.690 -1.332 1.00 89.31 223 SER A CA 1
ATOM 1719 C C . SER A 1 223 ? 7.926 19.536 -2.752 1.00 89.31 223 SER A C 1
ATOM 1721 O O . SER A 1 223 ? 8.215 18.548 -3.430 1.00 89.31 223 SER A O 1
ATOM 1723 N N . PRO A 1 224 ? 7.220 20.556 -3.289 1.00 91.00 224 PRO A N 1
ATOM 1724 C CA . PRO A 1 224 ? 6.775 20.551 -4.684 1.00 91.00 224 PRO A CA 1
ATOM 1725 C C . PRO A 1 224 ? 7.922 20.385 -5.691 1.00 91.00 224 PRO A C 1
ATOM 1727 O O . PRO A 1 224 ? 7.751 19.752 -6.732 1.00 91.00 224 PRO A O 1
ATOM 1730 N N . ARG A 1 225 ? 9.107 20.934 -5.379 1.00 93.94 225 ARG A N 1
ATOM 1731 C CA . ARG A 1 225 ? 10.316 20.782 -6.205 1.00 93.94 225 ARG A CA 1
ATOM 1732 C C . ARG A 1 225 ? 10.826 19.344 -6.195 1.00 93.94 225 ARG A C 1
ATOM 1734 O O . ARG A 1 225 ? 11.163 18.833 -7.257 1.00 93.94 225 ARG A O 1
ATOM 1741 N N . GLY A 1 226 ? 10.838 18.701 -5.029 1.00 94.50 226 GLY A N 1
ATOM 1742 C CA . GLY A 1 226 ? 11.197 17.295 -4.874 1.00 94.50 226 GLY A CA 1
ATOM 1743 C C . GLY A 1 226 ? 10.254 16.383 -5.653 1.00 94.50 226 GLY A C 1
ATOM 1744 O O . GLY A 1 226 ? 10.711 15.606 -6.487 1.00 94.50 226 GLY A O 1
ATOM 1745 N N . ILE A 1 227 ? 8.940 16.557 -5.482 1.00 94.06 227 ILE A N 1
ATOM 1746 C CA . ILE A 1 227 ? 7.914 15.825 -6.240 1.00 94.06 227 ILE A CA 1
ATOM 1747 C C . ILE A 1 227 ? 8.112 16.013 -7.749 1.00 94.06 227 ILE A C 1
ATOM 1749 O O . ILE A 1 227 ? 8.068 15.044 -8.506 1.00 94.06 227 ILE A O 1
ATOM 1753 N N . LYS A 1 228 ? 8.344 17.251 -8.203 1.00 94.62 228 LYS A N 1
ATOM 1754 C CA . LYS A 1 228 ? 8.609 17.539 -9.617 1.00 94.62 228 LYS A CA 1
ATOM 1755 C C . LYS A 1 228 ? 9.860 16.803 -10.112 1.00 94.62 228 LYS A C 1
ATOM 1757 O O . LYS A 1 228 ? 9.786 16.137 -11.139 1.00 94.62 228 LYS A O 1
ATOM 1762 N N . ARG A 1 229 ? 10.968 16.873 -9.367 1.00 96.25 229 ARG A N 1
ATOM 1763 C CA . ARG A 1 229 ? 12.221 16.188 -9.711 1.00 96.25 229 ARG A CA 1
ATOM 1764 C C . ARG A 1 229 ? 12.019 14.674 -9.793 1.00 96.25 229 ARG A C 1
ATOM 1766 O O . ARG A 1 229 ? 12.400 14.078 -10.789 1.00 96.25 229 ARG A O 1
ATOM 1773 N N . PHE A 1 230 ? 11.339 14.073 -8.813 1.00 95.94 230 PHE A N 1
ATOM 1774 C CA . PHE A 1 230 ? 11.016 12.641 -8.816 1.00 95.94 230 PHE A CA 1
ATOM 1775 C C . PHE A 1 230 ? 10.185 12.241 -10.036 1.00 95.94 230 PHE A C 1
ATOM 1777 O O . PHE A 1 230 ? 10.451 11.212 -10.648 1.00 95.94 230 PHE A O 1
ATOM 1784 N N . ARG A 1 231 ? 9.214 13.063 -10.455 1.00 94.94 231 ARG A N 1
ATOM 1785 C CA . ARG A 1 231 ? 8.460 12.795 -11.691 1.00 94.94 231 ARG A CA 1
ATOM 1786 C C . ARG A 1 231 ? 9.381 12.690 -12.902 1.00 94.94 231 ARG A C 1
ATOM 1788 O O . ARG A 1 231 ? 9.294 11.727 -13.657 1.00 94.94 231 ARG A O 1
ATOM 1795 N N . GLU A 1 232 ? 10.223 13.704 -13.073 1.00 94.50 232 GLU A N 1
ATOM 1796 C CA . GLU A 1 232 ? 11.048 13.906 -14.264 1.00 94.50 232 GLU A CA 1
ATOM 1797 C C . GLU A 1 232 ? 12.199 12.904 -14.350 1.00 94.50 232 GLU A C 1
ATOM 1799 O O . GLU A 1 232 ? 12.458 12.380 -15.429 1.00 94.50 232 GLU A O 1
ATOM 1804 N N . THR A 1 233 ? 12.866 12.614 -13.231 1.00 96.00 233 THR A N 1
ATOM 1805 C CA . THR A 1 233 ? 14.076 11.781 -13.227 1.00 96.00 233 THR A CA 1
ATOM 1806 C C . THR A 1 233 ? 13.832 10.338 -12.811 1.00 96.00 233 THR A C 1
ATOM 1808 O O . THR A 1 233 ? 14.729 9.520 -12.983 1.00 96.00 233 THR A O 1
ATOM 1811 N N . GLN A 1 234 ? 12.662 10.006 -12.254 1.00 96.69 234 GLN A N 1
ATOM 1812 C CA . GLN A 1 234 ? 12.383 8.666 -11.726 1.00 96.69 234 GLN A CA 1
ATOM 1813 C C . GLN A 1 234 ? 11.073 8.096 -12.270 1.00 96.69 234 GLN A C 1
ATOM 1815 O O . GLN A 1 234 ? 11.090 7.128 -13.018 1.00 96.69 234 GLN A O 1
ATOM 1820 N N . PHE A 1 235 ? 9.926 8.702 -11.961 1.00 95.56 235 PHE A N 1
ATOM 1821 C CA . PHE A 1 235 ? 8.621 8.115 -12.284 1.00 95.56 235 PHE A CA 1
ATOM 1822 C C . PHE A 1 235 ? 8.387 7.930 -13.793 1.00 95.56 235 PHE A C 1
ATOM 1824 O O . PHE A 1 235 ? 8.053 6.831 -14.226 1.00 95.56 235 PHE A O 1
ATOM 1831 N N . PHE A 1 236 ? 8.558 8.977 -14.610 1.00 95.19 236 PHE A N 1
ATOM 1832 C CA . PHE A 1 236 ? 8.359 8.845 -16.059 1.00 95.19 236 PHE A CA 1
ATOM 1833 C C . PHE A 1 236 ? 9.411 7.944 -16.725 1.00 95.19 236 PHE A C 1
ATOM 1835 O O . PHE A 1 236 ? 9.010 7.095 -17.522 1.00 95.19 236 PHE A O 1
ATOM 1842 N N . PRO A 1 237 ? 10.712 8.039 -16.382 1.00 96.75 237 PRO A N 1
ATOM 1843 C CA . PRO A 1 237 ? 11.700 7.063 -16.840 1.00 96.75 237 PRO A CA 1
ATOM 1844 C C . PRO A 1 237 ? 11.361 5.614 -16.457 1.00 96.75 237 PRO A C 1
ATOM 1846 O O . PRO A 1 237 ? 11.499 4.723 -17.288 1.00 96.75 237 PRO A O 1
ATOM 1849 N N . ALA A 1 238 ? 10.835 5.368 -15.253 1.00 97.44 238 ALA A N 1
ATOM 1850 C CA . ALA A 1 238 ? 10.407 4.037 -14.822 1.00 97.44 238 ALA A CA 1
ATOM 1851 C C . ALA A 1 238 ? 9.225 3.501 -15.650 1.00 97.44 238 ALA A C 1
ATOM 1853 O O . ALA A 1 238 ? 9.189 2.314 -15.971 1.00 97.44 238 ALA A O 1
ATOM 1854 N N . LEU A 1 239 ? 8.279 4.360 -16.049 1.00 96.50 239 LEU A N 1
ATOM 1855 C CA . LEU A 1 239 ? 7.205 3.971 -16.971 1.00 96.50 239 LEU A CA 1
ATOM 1856 C C . LEU A 1 239 ? 7.726 3.674 -18.384 1.00 96.50 239 LEU A C 1
ATOM 1858 O O . LEU A 1 239 ? 7.215 2.766 -19.039 1.00 96.50 239 LEU A O 1
ATOM 1862 N N . GLU A 1 240 ? 8.739 4.398 -18.862 1.00 97.00 240 GLU A N 1
ATOM 1863 C CA . GLU A 1 240 ? 9.361 4.077 -20.151 1.00 97.00 240 GLU A CA 1
ATOM 1864 C C . GLU A 1 240 ? 10.147 2.760 -20.076 1.00 97.00 240 GLU A C 1
ATOM 1866 O O . GLU A 1 240 ? 10.047 1.942 -20.987 1.00 97.00 240 GLU A O 1
ATOM 1871 N N . LEU A 1 241 ? 10.838 2.488 -18.965 1.00 98.50 241 LEU A N 1
ATOM 1872 C CA . LEU A 1 241 ? 11.474 1.192 -18.717 1.00 98.50 241 LEU A CA 1
ATOM 1873 C C . LEU A 1 241 ? 10.444 0.051 -18.681 1.00 98.50 241 LEU A C 1
ATOM 1875 O O . LEU A 1 241 ? 10.647 -0.986 -19.309 1.00 98.50 241 LEU A O 1
ATOM 1879 N N . ALA A 1 242 ? 9.302 0.256 -18.018 1.00 98.12 242 ALA A N 1
ATOM 1880 C CA . ALA A 1 242 ? 8.188 -0.694 -18.016 1.00 98.12 242 ALA A CA 1
ATOM 1881 C C . ALA A 1 242 ? 7.675 -0.977 -19.438 1.00 98.12 242 ALA A C 1
ATOM 1883 O O . ALA A 1 242 ? 7.461 -2.130 -19.815 1.00 98.12 242 ALA A O 1
ATOM 1884 N N . LYS A 1 243 ? 7.531 0.074 -20.252 1.00 97.62 243 LYS A N 1
ATOM 1885 C CA . LYS A 1 243 ? 7.136 -0.037 -21.659 1.00 97.62 243 LYS A CA 1
ATOM 1886 C C . LYS A 1 243 ? 8.145 -0.847 -22.469 1.00 97.62 243 LYS A C 1
ATOM 1888 O O . LYS A 1 243 ? 7.749 -1.730 -23.227 1.00 97.62 243 LYS A O 1
ATOM 1893 N N . GLN A 1 244 ? 9.440 -0.580 -22.298 1.00 98.00 244 GLN A N 1
ATOM 1894 C CA . GLN A 1 244 ? 10.510 -1.341 -22.948 1.00 98.00 244 GLN A CA 1
ATOM 1895 C C . GLN A 1 244 ? 10.479 -2.815 -22.530 1.00 98.00 244 GLN A C 1
ATOM 1897 O O . GLN A 1 244 ? 10.672 -3.688 -23.372 1.00 98.00 244 GLN A O 1
ATOM 1902 N N . ALA A 1 245 ? 10.162 -3.102 -21.267 1.00 98.50 245 ALA A N 1
ATOM 1903 C CA . ALA A 1 245 ? 10.012 -4.456 -20.741 1.00 98.50 245 ALA A CA 1
ATOM 1904 C C . ALA A 1 245 ? 8.725 -5.176 -21.196 1.00 98.50 245 ALA A C 1
ATOM 1906 O O . ALA A 1 245 ? 8.504 -6.322 -20.816 1.00 98.50 245 ALA A O 1
ATOM 1907 N N . GLY A 1 246 ? 7.873 -4.544 -22.014 1.00 97.88 246 GLY A N 1
ATOM 1908 C CA . GLY A 1 246 ? 6.629 -5.147 -22.509 1.00 97.88 246 GLY A CA 1
ATOM 1909 C C . GLY A 1 246 ? 5.496 -5.182 -21.479 1.00 97.88 246 GLY A C 1
ATOM 1910 O O . GLY A 1 246 ? 4.528 -5.927 -21.649 1.00 97.88 246 GLY A O 1
ATOM 1911 N N . LEU A 1 247 ? 5.597 -4.389 -20.410 1.00 98.25 247 LEU A N 1
ATOM 1912 C CA . LEU A 1 247 ? 4.579 -4.325 -19.369 1.00 98.25 247 LEU A CA 1
ATOM 1913 C C . LEU A 1 247 ? 3.417 -3.443 -19.833 1.00 98.25 247 LEU A C 1
ATOM 1915 O O . LEU A 1 247 ? 3.619 -2.322 -20.305 1.00 98.25 247 LEU A O 1
ATOM 1919 N N . ASN A 1 248 ? 2.192 -3.943 -19.701 1.00 96.88 248 ASN A N 1
ATOM 1920 C CA . ASN A 1 248 ? 0.986 -3.232 -20.122 1.00 96.88 248 ASN A CA 1
ATOM 1921 C C . ASN A 1 248 ? 0.179 -2.657 -18.955 1.00 96.88 248 ASN A C 1
ATOM 1923 O O . ASN A 1 248 ? -0.568 -1.705 -19.170 1.00 96.88 248 ASN A O 1
ATOM 1927 N N . MET A 1 249 ? 0.370 -3.176 -17.744 1.00 98.06 249 MET A N 1
ATOM 1928 C CA . MET A 1 249 ? -0.237 -2.685 -16.511 1.00 98.06 249 MET A CA 1
ATOM 1929 C C . MET A 1 249 ? 0.850 -2.490 -15.458 1.00 98.06 249 MET A C 1
ATOM 1931 O O . MET A 1 249 ? 1.629 -3.402 -15.205 1.00 98.06 249 MET A O 1
ATOM 1935 N N . VAL A 1 250 ? 0.902 -1.321 -14.827 1.00 98.12 250 VAL A N 1
ATOM 1936 C CA . VAL A 1 250 ? 1.863 -0.992 -13.769 1.00 98.12 250 VAL A CA 1
ATOM 1937 C C . VAL A 1 250 ? 1.115 -0.584 -12.504 1.00 98.12 250 VAL A C 1
ATOM 1939 O O . VAL A 1 250 ? 0.439 0.446 -12.458 1.00 98.12 250 VAL A O 1
ATOM 1942 N N . ALA A 1 251 ? 1.272 -1.383 -11.453 1.00 98.19 251 ALA A N 1
ATOM 1943 C CA . ALA A 1 251 ? 0.883 -1.017 -10.102 1.00 98.19 251 ALA A CA 1
ATOM 1944 C C . ALA A 1 251 ? 1.897 -0.035 -9.510 1.00 98.19 251 ALA A C 1
ATOM 1946 O O . ALA A 1 251 ? 3.098 -0.305 -9.475 1.00 98.19 251 ALA A O 1
ATOM 1947 N N . MET A 1 252 ? 1.398 1.098 -9.030 1.00 96.19 252 MET A N 1
ATOM 1948 C CA . MET A 1 252 ? 2.186 2.127 -8.362 1.00 96.19 252 MET A CA 1
ATOM 1949 C C . MET A 1 252 ? 2.225 1.836 -6.862 1.00 96.19 252 MET A C 1
ATOM 1951 O O . MET A 1 252 ? 1.242 2.041 -6.156 1.00 96.19 252 MET A O 1
ATOM 1955 N N . GLY A 1 253 ? 3.354 1.322 -6.391 1.00 93.06 253 GLY A N 1
ATOM 1956 C CA . GLY A 1 253 ? 3.587 0.951 -5.004 1.00 93.06 253 GLY A CA 1
ATOM 1957 C C . GLY A 1 253 ? 4.033 2.103 -4.111 1.00 93.06 253 GLY A C 1
ATOM 1958 O O . GLY A 1 253 ? 4.511 3.145 -4.582 1.00 93.06 253 GLY A O 1
ATOM 1959 N N . ALA A 1 254 ? 3.912 1.868 -2.802 1.00 88.06 254 ALA A N 1
ATOM 1960 C CA . ALA A 1 254 ? 4.300 2.790 -1.738 1.00 88.06 254 ALA A CA 1
ATOM 1961 C C . ALA A 1 254 ? 3.768 4.212 -1.999 1.00 88.06 254 ALA A C 1
ATOM 1963 O O . ALA A 1 254 ? 2.592 4.404 -2.303 1.00 88.06 254 ALA A O 1
ATOM 1964 N N . SER A 1 255 ? 4.625 5.229 -1.918 1.00 89.88 255 SER A N 1
ATOM 1965 C CA . SER A 1 255 ? 4.212 6.620 -2.082 1.00 89.88 255 SER A CA 1
ATOM 1966 C C . SER A 1 255 ? 4.201 7.098 -3.544 1.00 89.88 255 SER A C 1
ATOM 1968 O O . SER A 1 255 ? 3.910 8.264 -3.818 1.00 89.88 255 SER A O 1
ATOM 1970 N N . THR A 1 256 ? 4.499 6.246 -4.528 1.00 91.94 256 THR A N 1
ATOM 1971 C CA . THR A 1 256 ? 4.570 6.697 -5.931 1.00 91.94 256 THR A CA 1
ATOM 1972 C C . THR A 1 256 ? 3.267 7.309 -6.483 1.00 91.94 256 THR A C 1
ATOM 1974 O O . THR A 1 256 ? 3.376 8.283 -7.238 1.00 91.94 256 THR A O 1
ATOM 1977 N N . PRO A 1 257 ? 2.044 6.907 -6.060 1.00 92.00 257 PRO A N 1
ATOM 1978 C CA . PRO A 1 257 ? 0.816 7.602 -6.453 1.00 92.00 257 PRO A CA 1
ATOM 1979 C C . PRO A 1 257 ? 0.785 9.098 -6.092 1.00 92.00 257 PRO A C 1
ATOM 1981 O O . PRO A 1 257 ? 0.248 9.902 -6.859 1.00 92.00 257 PRO A O 1
ATOM 1984 N N . TYR A 1 258 ? 1.392 9.520 -4.973 1.00 88.19 258 TYR A N 1
ATOM 1985 C CA . TYR A 1 258 ? 1.453 10.942 -4.590 1.00 88.19 258 TYR A CA 1
ATOM 1986 C C . TYR A 1 258 ? 2.231 11.761 -5.618 1.00 88.19 258 TYR A C 1
ATOM 1988 O O . TYR A 1 258 ? 1.851 12.888 -5.959 1.00 88.19 258 TYR A O 1
ATOM 1996 N N . ALA A 1 259 ? 3.293 11.167 -6.169 1.00 87.06 259 ALA A N 1
ATOM 1997 C CA . ALA A 1 259 ? 4.078 11.811 -7.197 1.00 87.06 259 ALA A CA 1
ATOM 1998 C C . ALA A 1 259 ? 3.246 12.049 -8.456 1.00 87.06 259 ALA A C 1
ATOM 2000 O O . ALA A 1 259 ? 3.450 13.063 -9.095 1.00 87.06 259 ALA A O 1
ATOM 2001 N N . CYS A 1 260 ? 2.256 11.232 -8.803 1.00 87.69 260 CYS A N 1
ATOM 2002 C CA . CYS A 1 260 ? 1.537 11.362 -10.074 1.00 87.69 260 CYS A CA 1
ATOM 2003 C C . CYS A 1 260 ? 0.095 11.888 -9.959 1.00 87.69 260 CYS A C 1
ATOM 2005 O O . CYS A 1 260 ? -0.730 11.601 -10.827 1.00 87.69 260 CYS A O 1
ATOM 2007 N N . ASN A 1 261 ? -0.229 12.662 -8.911 1.00 89.50 261 ASN A N 1
ATOM 2008 C CA . ASN A 1 261 ? -1.612 13.078 -8.611 1.00 89.50 261 ASN A CA 1
ATOM 2009 C C . ASN A 1 261 ? -2.575 11.874 -8.651 1.00 89.50 261 ASN A C 1
ATOM 2011 O O . ASN A 1 261 ? -3.684 11.961 -9.181 1.00 89.50 261 ASN A O 1
ATOM 2015 N N . TYR A 1 262 ? -2.118 10.738 -8.119 1.00 91.31 262 TYR A N 1
ATOM 2016 C CA . TYR A 1 262 ? -2.835 9.466 -8.089 1.00 91.31 262 TYR A CA 1
ATOM 2017 C C . TYR A 1 262 ? -3.251 8.988 -9.482 1.00 91.31 262 TYR A C 1
ATOM 2019 O O . TYR A 1 262 ? -4.385 8.578 -9.695 1.00 91.31 262 TYR A O 1
ATOM 2027 N N . GLY A 1 263 ? -2.346 9.106 -10.450 1.00 88.38 263 GLY A N 1
ATOM 2028 C CA . GLY A 1 263 ? -2.559 8.712 -11.840 1.00 88.38 263 GLY A CA 1
ATOM 2029 C C . GLY A 1 263 ? -3.276 9.748 -12.708 1.00 88.38 263 GLY A C 1
ATOM 2030 O O . GLY A 1 263 ? -3.424 9.528 -13.902 1.00 88.38 263 GLY A O 1
ATOM 2031 N N . ALA A 1 264 ? -3.674 10.900 -12.158 1.00 86.75 264 ALA A N 1
ATOM 2032 C CA . ALA A 1 264 ? -4.407 11.932 -12.898 1.00 86.75 264 ALA A CA 1
ATOM 2033 C C . ALA A 1 264 ? -3.513 12.966 -13.615 1.00 86.75 264 ALA A C 1
ATOM 2035 O O . ALA A 1 264 ? -4.019 13.972 -14.120 1.00 86.75 264 ALA A O 1
ATOM 2036 N N . LEU A 1 265 ? -2.187 12.788 -13.634 1.00 83.75 265 LEU A N 1
ATOM 2037 C CA . LEU A 1 265 ? -1.311 13.664 -14.419 1.00 83.75 265 LEU A CA 1
ATOM 2038 C C . LEU A 1 265 ? -1.485 13.426 -15.930 1.00 83.75 265 LEU A C 1
ATOM 2040 O O . LEU A 1 265 ? -1.546 12.272 -16.355 1.00 83.75 265 LEU A O 1
ATOM 2044 N N . PRO A 1 266 ? -1.483 14.489 -16.759 1.00 82.94 266 PRO A N 1
ATOM 2045 C CA . PRO A 1 266 ? -1.461 14.342 -18.209 1.00 82.94 266 PRO A CA 1
ATOM 2046 C C . PRO A 1 266 ? -0.235 13.548 -18.667 1.00 82.94 266 PRO A C 1
ATOM 2048 O O . PRO A 1 266 ? 0.902 13.919 -18.378 1.00 82.94 266 PRO A O 1
ATOM 2051 N N . ARG A 1 267 ? -0.475 12.466 -19.405 1.00 84.81 267 ARG A N 1
ATOM 2052 C CA . ARG A 1 267 ? 0.546 11.635 -20.048 1.00 84.81 267 ARG A CA 1
ATOM 2053 C C . ARG A 1 267 ? -0.049 10.931 -21.262 1.00 84.81 267 ARG A C 1
ATOM 2055 O O . ARG A 1 267 ? -1.264 10.930 -21.455 1.00 84.81 267 ARG A O 1
ATOM 2062 N N . HIS A 1 268 ? 0.799 10.298 -22.066 1.00 77.31 268 HIS A N 1
ATOM 2063 C CA . HIS A 1 268 ? 0.321 9.410 -23.121 1.00 77.31 268 HIS A CA 1
ATOM 2064 C C . HIS A 1 268 ? -0.504 8.273 -22.514 1.00 77.31 268 HIS A C 1
ATOM 2066 O O . HIS A 1 268 ? -0.065 7.644 -21.558 1.00 77.31 268 HIS A O 1
ATOM 2072 N N . THR A 1 269 ? -1.676 8.001 -23.086 1.00 74.50 269 THR A N 1
ATOM 2073 C CA . THR A 1 269 ? -2.586 6.924 -22.656 1.00 74.50 269 THR A CA 1
ATOM 2074 C C . THR A 1 269 ? -2.226 5.561 -23.248 1.00 74.50 269 THR A C 1
ATOM 2076 O O . THR A 1 269 ? -2.922 4.581 -22.999 1.00 74.50 269 THR A O 1
ATOM 2079 N N . LYS A 1 270 ? -1.150 5.490 -24.043 1.00 83.62 270 LYS A N 1
ATOM 2080 C CA . LYS A 1 270 ? -0.584 4.219 -24.501 1.00 83.62 270 LYS A CA 1
ATOM 2081 C C . LYS A 1 270 ? 0.028 3.466 -23.309 1.00 83.62 270 LYS A C 1
ATOM 2083 O O . LYS A 1 270 ? 0.452 4.129 -22.359 1.00 83.62 270 LYS A O 1
ATOM 2088 N N . PRO A 1 271 ? 0.110 2.125 -23.377 1.00 85.19 271 PRO A N 1
ATOM 2089 C CA . PRO A 1 271 ? 0.744 1.323 -22.343 1.00 85.19 271 PRO A CA 1
ATOM 2090 C C . PRO A 1 271 ? 2.154 1.814 -21.962 1.00 85.19 271 PRO A C 1
ATOM 2092 O O . PRO A 1 271 ? 2.866 2.326 -22.833 1.00 85.19 271 PRO A O 1
ATOM 2095 N N . PRO A 1 272 ? 2.568 1.623 -20.698 1.00 93.81 272 PRO A N 1
ATOM 2096 C CA . PRO A 1 272 ? 1.812 0.960 -19.634 1.00 93.81 272 PRO A CA 1
ATOM 2097 C C . PRO A 1 272 ? 0.621 1.792 -19.130 1.00 93.81 272 PRO A C 1
ATOM 2099 O O . PRO A 1 272 ? 0.703 3.009 -18.939 1.00 93.81 272 PRO A O 1
ATOM 2102 N N . HIS A 1 273 ? -0.501 1.112 -18.913 1.00 96.50 273 HIS A N 1
ATOM 2103 C CA . HIS A 1 273 ? -1.577 1.613 -18.069 1.00 96.50 273 HIS A CA 1
ATOM 2104 C C . HIS A 1 273 ? -1.150 1.543 -16.610 1.00 96.50 273 HIS A C 1
ATOM 2106 O O . HIS A 1 273 ? -0.268 0.760 -16.258 1.00 96.50 273 HIS A O 1
ATOM 2112 N N . ILE A 1 274 ? -1.756 2.369 -15.764 1.00 96.81 274 ILE A N 1
ATOM 2113 C CA . ILE A 1 274 ? -1.386 2.436 -14.348 1.00 96.81 274 ILE A CA 1
ATOM 2114 C C . ILE A 1 274 ? -2.574 2.170 -13.437 1.00 96.81 274 ILE A C 1
ATOM 2116 O O . ILE A 1 274 ? -3.730 2.408 -13.794 1.00 96.81 274 ILE A O 1
ATOM 2120 N N . THR A 1 275 ? -2.257 1.738 -12.223 1.00 97.88 275 THR A N 1
ATOM 2121 C CA . THR A 1 275 ? -3.212 1.637 -11.125 1.00 97.88 275 THR A CA 1
ATOM 2122 C C . THR A 1 275 ? -2.552 2.035 -9.808 1.00 97.88 275 THR A C 1
ATOM 2124 O O . THR A 1 275 ? -1.354 1.811 -9.623 1.00 97.88 275 THR A O 1
ATOM 2127 N N . THR A 1 276 ? -3.288 2.692 -8.910 1.00 96.25 276 THR A N 1
ATOM 2128 C CA . THR A 1 276 ? -2.730 3.226 -7.651 1.00 96.25 276 THR A CA 1
ATOM 2129 C C . THR A 1 276 ? -2.618 2.195 -6.535 1.00 96.25 276 THR A C 1
ATOM 2131 O O . THR A 1 276 ? -1.962 2.467 -5.537 1.00 96.25 276 THR A O 1
ATOM 2134 N N . GLY A 1 277 ? -3.296 1.057 -6.645 1.00 96.44 277 GLY A N 1
ATOM 2135 C CA . GLY A 1 277 ? -3.423 0.067 -5.582 1.00 96.44 277 GLY A CA 1
ATOM 2136 C C . GLY A 1 277 ? -4.537 0.344 -4.575 1.00 96.44 277 GLY A C 1
ATOM 2137 O O . GLY A 1 277 ? -4.893 -0.541 -3.804 1.00 96.44 277 GLY A O 1
ATOM 2138 N N . HIS A 1 278 ? -5.106 1.553 -4.568 1.00 96.06 278 HIS A N 1
ATOM 2139 C CA . HIS A 1 278 ? -5.969 2.023 -3.482 1.00 96.06 278 HIS A CA 1
ATOM 2140 C C . HIS A 1 278 ? -7.223 1.177 -3.257 1.00 96.06 278 HIS A C 1
ATOM 2142 O O . HIS A 1 278 ? -7.675 1.049 -2.118 1.00 96.06 278 HIS A O 1
ATOM 2148 N N . ALA A 1 279 ? -7.825 0.643 -4.323 1.00 98.19 279 ALA A N 1
ATOM 2149 C CA . ALA A 1 279 ? -9.035 -0.153 -4.190 1.00 98.19 279 ALA A CA 1
ATOM 2150 C C . ALA A 1 279 ? -8.703 -1.517 -3.575 1.00 98.19 279 ALA A C 1
ATOM 2152 O O . ALA A 1 279 ? -9.381 -1.950 -2.645 1.00 98.19 279 ALA A O 1
ATOM 2153 N N . ALA A 1 280 ? -7.629 -2.167 -4.028 1.00 98.44 280 ALA A N 1
ATOM 2154 C CA . ALA A 1 280 ? -7.178 -3.412 -3.414 1.00 98.44 280 ALA A CA 1
ATOM 2155 C C . ALA A 1 280 ? -6.734 -3.206 -1.961 1.00 98.44 280 ALA A C 1
ATOM 2157 O O . ALA A 1 280 ? -7.116 -3.992 -1.099 1.00 98.44 280 ALA A O 1
ATOM 2158 N N . THR A 1 281 ? -6.001 -2.130 -1.662 1.00 98.12 281 THR A N 1
ATOM 2159 C CA . THR A 1 281 ? -5.579 -1.796 -0.295 1.00 98.12 281 THR A CA 1
ATOM 2160 C C . THR A 1 281 ? -6.774 -1.584 0.631 1.00 98.12 281 THR A C 1
ATOM 2162 O O . THR A 1 281 ? -6.834 -2.187 1.698 1.00 98.12 281 THR A O 1
ATOM 2165 N N . ALA A 1 282 ? -7.777 -0.800 0.219 1.00 98.25 282 ALA A N 1
ATOM 2166 C CA . ALA A 1 282 ? -8.979 -0.589 1.026 1.00 98.25 282 ALA A CA 1
ATOM 2167 C C . ALA A 1 282 ? -9.775 -1.882 1.262 1.00 98.25 282 ALA A C 1
ATOM 2169 O O . ALA A 1 282 ? -10.306 -2.086 2.355 1.00 98.25 282 ALA A O 1
ATOM 2170 N N . ALA A 1 283 ? -9.834 -2.766 0.261 1.00 98.56 283 ALA A N 1
ATOM 2171 C CA . ALA A 1 283 ? -10.457 -4.075 0.408 1.00 98.56 283 ALA A CA 1
ATOM 2172 C C . ALA A 1 283 ? -9.696 -4.970 1.396 1.00 98.56 283 ALA A C 1
ATOM 2174 O O . ALA A 1 283 ? -10.294 -5.504 2.327 1.00 98.56 283 ALA A O 1
ATOM 2175 N N . MET A 1 284 ? -8.377 -5.064 1.238 1.00 98.62 284 MET A N 1
ATOM 2176 C CA . MET A 1 284 ? -7.517 -5.893 2.079 1.00 98.62 284 MET A CA 1
ATOM 2177 C C . MET A 1 284 ? -7.443 -5.402 3.524 1.00 98.62 284 MET A C 1
ATOM 2179 O O . MET A 1 284 ? -7.437 -6.222 4.431 1.00 98.62 284 MET A O 1
ATOM 2183 N N . LEU A 1 285 ? -7.448 -4.089 3.768 1.00 98.56 285 LEU A N 1
ATOM 2184 C CA . LEU A 1 285 ? -7.502 -3.532 5.125 1.00 98.56 285 LEU A CA 1
ATOM 2185 C C . LEU A 1 285 ? -8.778 -3.943 5.870 1.00 98.56 285 LEU A C 1
ATOM 2187 O O . LEU A 1 285 ? -8.741 -4.193 7.074 1.00 98.56 285 LEU A O 1
ATOM 2191 N N . LYS A 1 286 ? -9.904 -4.048 5.156 1.00 98.38 286 LYS A N 1
ATOM 2192 C CA . LYS A 1 286 ? -11.151 -4.568 5.724 1.00 98.38 286 LYS A CA 1
ATOM 2193 C C . LYS A 1 286 ? -11.058 -6.066 6.014 1.00 98.38 286 LYS A C 1
ATOM 2195 O O . LYS A 1 286 ? -11.435 -6.481 7.106 1.00 98.38 286 LYS A O 1
ATOM 2200 N N . ASP A 1 287 ? -10.527 -6.855 5.082 1.00 98.56 287 ASP A N 1
ATOM 2201 C CA . ASP A 1 287 ? -10.331 -8.295 5.288 1.00 98.56 287 ASP A CA 1
ATOM 2202 C C . ASP A 1 287 ? -9.372 -8.575 6.459 1.00 98.56 287 ASP A C 1
ATOM 2204 O O . ASP A 1 287 ? -9.656 -9.444 7.283 1.00 98.56 287 ASP A O 1
ATOM 2208 N N . TRP A 1 288 ? -8.295 -7.795 6.604 1.00 98.44 288 TRP A N 1
ATOM 2209 C CA . TRP A 1 288 ? -7.404 -7.850 7.765 1.00 98.44 288 TRP A CA 1
ATOM 2210 C C . TRP A 1 288 ? -8.124 -7.486 9.062 1.00 98.44 288 TRP A C 1
ATOM 2212 O O . TRP A 1 288 ? -7.982 -8.208 10.040 1.00 98.44 288 TRP A O 1
ATOM 2222 N N . ALA A 1 289 ? -8.936 -6.425 9.088 1.00 98.44 289 ALA A N 1
ATOM 2223 C CA . ALA A 1 289 ? -9.677 -6.045 10.294 1.00 98.44 289 ALA A CA 1
ATOM 2224 C C . ALA A 1 289 ? -10.653 -7.142 10.745 1.00 98.44 289 ALA A C 1
ATOM 2226 O O . ALA A 1 289 ? -10.739 -7.438 11.937 1.00 98.44 289 ALA A O 1
ATOM 2227 N N . VAL A 1 290 ? -11.346 -7.781 9.797 1.00 98.19 290 VAL A N 1
ATOM 2228 C CA . VAL A 1 290 ? -12.210 -8.937 10.074 1.00 98.19 290 VAL A CA 1
ATOM 2229 C C . VAL A 1 290 ? -11.385 -10.132 10.557 1.00 98.19 290 VAL A C 1
ATOM 2231 O O . VAL A 1 290 ? -11.773 -10.779 11.526 1.00 98.19 290 VAL A O 1
ATOM 2234 N N . HIS A 1 291 ? -10.238 -10.408 9.932 1.00 97.69 291 HIS A N 1
ATOM 2235 C CA . HIS A 1 291 ? -9.353 -11.496 10.344 1.00 97.69 291 HIS A CA 1
ATOM 2236 C C . HIS A 1 291 ? -8.820 -11.298 11.768 1.00 97.69 291 HIS A C 1
ATOM 2238 O O . HIS A 1 291 ? -8.941 -12.210 12.580 1.00 97.69 291 HIS A O 1
ATOM 2244 N N . CYS A 1 292 ? -8.328 -10.103 12.105 1.00 97.19 292 CYS A N 1
ATOM 2245 C CA . CYS A 1 292 ? -7.884 -9.772 13.458 1.00 97.19 292 CYS A CA 1
ATOM 2246 C C . CYS A 1 292 ? -9.013 -9.920 14.478 1.00 97.19 292 CYS A C 1
ATOM 2248 O O . CYS A 1 292 ? -8.786 -10.470 15.549 1.00 97.19 292 CYS A O 1
ATOM 2250 N N . CYS A 1 293 ? -10.229 -9.466 14.149 1.00 97.25 293 CYS A N 1
ATOM 2251 C CA . CYS A 1 293 ? -11.373 -9.636 15.042 1.00 97.25 293 CYS A CA 1
ATOM 2252 C C . CYS A 1 293 ? -11.652 -11.120 15.313 1.00 97.25 293 CYS A C 1
ATOM 2254 O O . CYS A 1 293 ? -11.778 -11.502 16.469 1.00 97.25 293 CYS A O 1
ATOM 2256 N N . ASN A 1 294 ? -11.672 -11.960 14.274 1.00 95.62 294 ASN A N 1
ATOM 2257 C CA . ASN A 1 294 ? -11.908 -13.397 14.431 1.00 95.62 294 ASN A CA 1
ATOM 2258 C C . ASN A 1 294 ? -10.828 -14.085 15.281 1.00 95.62 294 ASN A C 1
ATOM 2260 O O . ASN A 1 294 ? -11.152 -14.948 16.087 1.00 95.62 294 ASN A O 1
ATOM 2264 N N . GLU A 1 295 ? -9.559 -13.710 15.112 1.00 94.81 295 GLU A N 1
ATOM 2265 C CA . GLU A 1 295 ? -8.436 -14.303 15.857 1.00 94.81 295 GLU A CA 1
ATOM 2266 C C . GLU A 1 295 ? -8.360 -13.829 17.317 1.00 94.81 295 GLU A C 1
ATOM 2268 O O . GLU A 1 295 ? -7.783 -14.512 18.161 1.00 94.81 295 GLU A O 1
ATOM 2273 N N . LEU A 1 296 ? -8.960 -12.676 17.622 1.00 94.12 296 LEU A N 1
ATOM 2274 C CA . LEU A 1 296 ? -9.028 -12.082 18.961 1.00 94.12 296 LEU A CA 1
ATOM 2275 C C . LEU A 1 296 ? -10.390 -12.281 19.643 1.00 94.12 296 LEU A C 1
ATOM 2277 O O . LEU A 1 296 ? -10.677 -11.618 20.638 1.00 94.12 296 LEU A O 1
ATOM 2281 N N . ASP A 1 297 ? -11.246 -13.155 19.105 1.00 95.06 297 ASP A N 1
ATOM 2282 C CA . ASP A 1 297 ? -12.602 -13.407 19.611 1.00 95.06 297 ASP A CA 1
ATOM 2283 C C . ASP A 1 297 ? -13.467 -12.123 19.726 1.00 95.06 297 ASP A C 1
ATOM 2285 O O . ASP A 1 297 ? -14.360 -12.005 20.572 1.00 95.06 297 ASP A O 1
ATOM 2289 N N . LEU A 1 298 ? -13.228 -11.146 18.844 1.00 96.00 298 LEU A N 1
ATOM 2290 C CA . LEU A 1 298 ? -14.029 -9.931 18.691 1.00 96.00 298 LEU A CA 1
ATOM 2291 C C . LEU A 1 298 ? -15.074 -10.105 17.587 1.00 96.00 298 LEU A C 1
ATOM 2293 O O . LEU A 1 298 ? -14.822 -10.670 16.524 1.00 96.00 298 LEU A O 1
ATOM 2297 N N . GLU A 1 299 ? -16.252 -9.521 17.787 1.00 96.06 299 GLU A N 1
ATOM 2298 C CA . GLU A 1 299 ? -17.263 -9.426 16.735 1.00 96.06 299 GLU A CA 1
ATOM 2299 C C . GLU A 1 299 ? -17.077 -8.117 15.966 1.00 96.06 299 GLU A C 1
ATOM 2301 O O . GLU A 1 299 ? -17.336 -7.046 16.513 1.00 96.06 299 GLU A O 1
ATOM 2306 N N . PHE A 1 300 ? -16.702 -8.198 14.684 1.00 96.50 300 PHE A N 1
ATOM 2307 C CA . PHE A 1 300 ? -16.426 -7.020 13.851 1.00 96.50 300 PHE A CA 1
ATOM 2308 C C . PHE A 1 300 ? -17.541 -5.960 13.913 1.00 96.50 300 PHE A C 1
ATOM 2310 O O . PHE A 1 300 ? -17.257 -4.778 14.080 1.00 96.50 300 PHE A O 1
ATOM 2317 N N . GLY A 1 301 ? -18.814 -6.375 13.885 1.00 95.88 301 GLY A N 1
ATOM 2318 C CA . GLY A 1 301 ? -19.975 -5.478 13.981 1.00 95.88 301 GLY A CA 1
ATOM 2319 C C . GLY A 1 301 ? -20.167 -4.781 15.335 1.00 95.88 301 GLY A C 1
ATOM 2320 O O . GLY A 1 301 ? -20.953 -3.840 15.434 1.00 95.88 301 GLY A O 1
ATOM 2321 N N . LYS A 1 302 ? -19.456 -5.213 16.383 1.00 96.00 302 LYS A N 1
ATOM 2322 C CA . LYS A 1 302 ? -19.447 -4.602 17.724 1.00 96.00 302 LYS A CA 1
ATOM 2323 C C . LYS A 1 302 ? -18.175 -3.802 18.010 1.00 96.00 302 LYS A C 1
ATOM 2325 O O . LYS A 1 302 ? -18.181 -3.020 18.961 1.00 96.00 302 LYS A O 1
ATOM 2330 N N . THR A 1 303 ? -17.147 -3.957 17.180 1.00 97.06 303 THR A N 1
ATOM 2331 C CA . THR A 1 303 ? -15.839 -3.307 17.298 1.00 97.06 303 THR A CA 1
ATOM 2332 C C . THR A 1 303 ? -15.930 -1.797 17.080 1.00 97.06 303 THR A C 1
ATOM 2334 O O . THR A 1 303 ? -16.601 -1.320 16.159 1.00 97.06 303 THR A O 1
ATOM 2337 N N . LYS A 1 304 ? -15.210 -1.032 17.902 1.00 97.94 304 LYS A N 1
ATOM 2338 C CA . LYS A 1 304 ? -14.848 0.362 17.645 1.00 97.94 304 LYS A CA 1
ATOM 2339 C C . LYS A 1 304 ? -13.472 0.403 16.987 1.00 97.94 304 LYS A C 1
ATOM 2341 O O . LYS A 1 304 ? -12.470 0.078 17.620 1.00 97.94 304 LYS A O 1
ATOM 2346 N N . LEU A 1 305 ? -13.429 0.804 15.722 1.00 98.50 305 LEU A N 1
ATOM 2347 C CA . LEU A 1 305 ? -12.229 0.771 14.891 1.00 98.50 305 LEU A CA 1
ATOM 2348 C C . LEU A 1 305 ? -11.706 2.189 14.652 1.00 98.50 305 LEU A C 1
ATOM 2350 O O . LEU A 1 305 ? -12.454 3.055 14.200 1.00 98.50 305 LEU A O 1
ATOM 2354 N N . ALA A 1 306 ? -10.428 2.434 14.924 1.00 98.50 306 ALA A N 1
ATOM 2355 C CA . ALA A 1 306 ? -9.769 3.689 14.574 1.00 98.50 306 ALA A CA 1
ATOM 2356 C C . ALA A 1 306 ? -9.130 3.624 13.180 1.00 98.50 306 ALA A C 1
ATOM 2358 O O . ALA A 1 306 ? -8.562 2.607 12.791 1.00 98.50 306 ALA A O 1
ATOM 2359 N N . LEU A 1 307 ? -9.189 4.725 12.435 1.00 98.50 307 LEU A N 1
ATOM 2360 C CA . LEU A 1 307 ? -8.522 4.888 11.146 1.00 98.50 307 LEU A CA 1
ATOM 2361 C C . LEU A 1 307 ? -7.629 6.126 11.185 1.00 98.50 307 LEU A C 1
ATOM 2363 O O . LEU A 1 307 ? -8.135 7.245 11.212 1.00 98.50 307 LEU A O 1
ATOM 2367 N N . PHE A 1 308 ? -6.314 5.927 11.147 1.00 97.50 308 PHE A N 1
ATOM 2368 C CA . PHE A 1 308 ? -5.326 7.002 11.069 1.00 97.50 308 PHE A CA 1
ATOM 2369 C C . PHE A 1 308 ? -5.006 7.359 9.617 1.00 97.50 308 PHE A C 1
ATOM 2371 O O . PHE A 1 308 ? -4.909 6.482 8.757 1.00 97.50 308 PHE A O 1
ATOM 2378 N N . GLY A 1 309 ? -4.800 8.652 9.357 1.00 95.62 309 GLY A N 1
ATOM 2379 C CA . GLY A 1 309 ? -4.670 9.178 7.996 1.00 95.62 309 GLY A CA 1
ATOM 2380 C C . GLY A 1 309 ? -6.021 9.264 7.280 1.00 95.62 309 GLY A C 1
ATOM 2381 O O . GLY A 1 309 ? -6.082 9.188 6.051 1.00 95.62 309 GLY A O 1
ATOM 2382 N N . ALA A 1 310 ? -7.116 9.368 8.042 1.00 96.94 310 ALA A N 1
ATOM 2383 C CA . ALA A 1 310 ? -8.477 9.275 7.529 1.00 96.94 310 ALA A CA 1
ATOM 2384 C C . ALA A 1 310 ? -8.849 10.380 6.529 1.00 96.94 310 ALA A C 1
ATOM 2386 O O . ALA A 1 310 ? -9.738 10.143 5.712 1.00 96.94 310 ALA A O 1
ATOM 2387 N N . ALA A 1 311 ? -8.194 11.547 6.565 1.00 95.62 311 ALA A N 1
ATOM 2388 C CA . ALA A 1 311 ? -8.428 12.642 5.621 1.00 95.62 311 ALA A CA 1
ATOM 2389 C C . ALA A 1 311 ? -7.593 12.516 4.330 1.00 95.62 311 ALA A C 1
ATOM 2391 O O . ALA A 1 311 ? -7.799 13.272 3.376 1.00 95.62 311 ALA A O 1
ATOM 2392 N N . GLY A 1 312 ? -6.637 11.582 4.280 1.00 92.88 312 GLY A N 1
ATOM 2393 C CA . GLY A 1 312 ? -5.874 11.263 3.074 1.00 92.88 312 GLY A CA 1
ATOM 2394 C C . GLY A 1 312 ? -6.722 10.537 2.025 1.00 92.88 312 GLY A C 1
ATOM 2395 O O . GLY A 1 312 ? -7.736 9.928 2.342 1.00 92.88 312 GLY A O 1
ATOM 2396 N N . ARG A 1 313 ? -6.303 10.534 0.750 1.00 92.56 313 ARG A N 1
ATOM 2397 C CA . ARG A 1 313 ? -7.105 9.906 -0.326 1.00 92.56 313 ARG A CA 1
ATOM 2398 C C . ARG A 1 313 ? -7.334 8.407 -0.126 1.00 92.56 313 ARG A C 1
ATOM 2400 O O . ARG A 1 313 ? -8.439 7.923 -0.385 1.00 92.56 313 ARG A O 1
ATOM 2407 N N . LEU A 1 314 ? -6.306 7.684 0.324 1.00 94.25 314 LEU A N 1
ATOM 2408 C CA . LEU A 1 314 ? -6.451 6.284 0.713 1.00 94.25 314 LEU A CA 1
ATOM 2409 C C . LEU A 1 314 ? -7.363 6.171 1.940 1.00 94.25 314 LEU A C 1
ATOM 2411 O O . LEU A 1 314 ? -8.347 5.446 1.872 1.00 94.25 314 LEU A O 1
ATOM 2415 N N . GLY A 1 315 ? -7.125 6.958 2.995 1.00 96.31 315 GLY A N 1
ATOM 2416 C CA . GLY A 1 315 ? -7.968 7.000 4.194 1.00 96.31 315 GLY A CA 1
ATOM 2417 C C . GLY A 1 315 ? -9.454 7.239 3.906 1.00 96.31 315 GLY A C 1
ATOM 2418 O O . GLY A 1 315 ? -10.296 6.487 4.384 1.00 96.31 315 GLY A O 1
ATOM 2419 N N . THR A 1 316 ? -9.804 8.196 3.043 1.00 96.00 316 THR A N 1
ATOM 2420 C CA . THR A 1 316 ? -11.190 8.426 2.606 1.00 96.00 316 THR A CA 1
ATOM 2421 C C . THR A 1 316 ? -11.774 7.204 1.895 1.00 96.00 316 THR A C 1
ATOM 2423 O O . THR A 1 316 ? -12.937 6.857 2.109 1.00 96.00 316 THR A O 1
ATOM 2426 N N . THR A 1 317 ? -10.981 6.532 1.057 1.00 96.88 317 THR A N 1
ATOM 2427 C CA . THR A 1 317 ? -11.395 5.306 0.355 1.00 96.88 317 THR A CA 1
ATOM 2428 C C . THR A 1 317 ? -11.631 4.165 1.348 1.00 96.88 317 THR A C 1
ATOM 2430 O O . THR A 1 317 ? -12.674 3.511 1.296 1.00 96.88 317 THR A O 1
ATOM 2433 N N . VAL A 1 318 ? -10.702 3.973 2.290 1.00 98.06 318 VAL A N 1
ATOM 2434 C CA . VAL A 1 318 ? -10.787 2.984 3.371 1.00 98.06 318 VAL A CA 1
ATOM 2435 C C . VAL A 1 318 ? -12.013 3.250 4.231 1.00 98.06 318 VAL A C 1
ATOM 2437 O O . VAL A 1 318 ? -12.798 2.335 4.435 1.00 98.06 318 VAL A O 1
ATOM 2440 N N . ALA A 1 319 ? -12.249 4.488 4.668 1.00 97.88 319 ALA A N 1
ATOM 2441 C CA . ALA A 1 319 ? -13.401 4.838 5.494 1.00 97.88 319 ALA A CA 1
ATOM 2442 C C . ALA A 1 319 ? -14.730 4.518 4.794 1.00 97.88 319 ALA A C 1
ATOM 2444 O O . ALA A 1 319 ? -15.594 3.856 5.367 1.00 97.88 319 ALA A O 1
ATOM 2445 N N . LYS A 1 320 ? -14.870 4.924 3.523 1.00 96.75 320 LYS A N 1
ATOM 2446 C CA . LYS A 1 320 ? -16.069 4.651 2.715 1.00 96.75 320 LYS A CA 1
ATOM 2447 C C . LYS A 1 320 ? -16.304 3.151 2.532 1.00 96.75 320 LYS A C 1
ATOM 2449 O O . LYS A 1 320 ? -17.442 2.698 2.604 1.00 96.75 320 LYS A O 1
ATOM 2454 N N . TYR A 1 321 ? -15.245 2.375 2.310 1.00 97.56 321 TYR A N 1
ATOM 2455 C CA . TYR A 1 321 ? -15.365 0.933 2.111 1.00 97.56 321 TYR A CA 1
ATOM 2456 C C . TYR A 1 321 ? -15.529 0.138 3.414 1.00 97.56 321 TYR A C 1
ATOM 2458 O O . TYR A 1 321 ? -16.232 -0.874 3.445 1.00 97.56 321 TYR A O 1
ATOM 2466 N N . MET A 1 322 ? -14.944 0.612 4.513 1.00 97.38 322 MET A N 1
ATOM 2467 C CA . MET A 1 322 ? -15.080 0.003 5.834 1.00 97.38 322 MET A CA 1
ATOM 2468 C C . MET A 1 322 ? -16.551 -0.059 6.250 1.00 97.38 322 MET A C 1
ATOM 2470 O O . MET A 1 322 ? -17.000 -1.096 6.730 1.00 97.38 322 MET A O 1
ATOM 2474 N N . LEU A 1 323 ? -17.319 0.993 5.947 1.00 95.81 323 LEU A N 1
ATOM 2475 C CA . LEU A 1 323 ? -18.757 1.075 6.226 1.00 95.81 323 LEU A CA 1
ATOM 2476 C C . LEU A 1 323 ? -19.653 0.408 5.166 1.00 95.81 323 LEU A C 1
ATOM 2478 O O . LEU A 1 323 ? -20.874 0.402 5.298 1.00 95.81 323 LEU A O 1
ATOM 2482 N N . TYR A 1 324 ? -19.085 -0.151 4.095 1.00 93.56 324 TYR A N 1
ATOM 2483 C CA . TYR A 1 324 ? -19.865 -0.799 3.041 1.00 93.56 324 TYR A CA 1
ATOM 2484 C C . TYR A 1 324 ? -20.226 -2.247 3.400 1.00 93.56 324 TYR A C 1
ATOM 2486 O O . TYR A 1 324 ? -19.332 -3.080 3.547 1.00 93.56 324 TYR A O 1
ATOM 2494 N N . LYS A 1 325 ? -21.526 -2.575 3.435 1.00 89.19 325 LYS A N 1
ATOM 2495 C CA . LYS A 1 325 ? -22.082 -3.877 3.868 1.00 89.19 325 LYS A CA 1
ATOM 2496 C C . LYS A 1 325 ? -21.835 -4.138 5.358 1.00 89.19 325 LYS A C 1
ATOM 2498 O O . LYS A 1 325 ? -22.479 -3.496 6.179 1.00 89.19 325 LYS A O 1
ATOM 2503 N N . ASP A 1 326 ? -20.937 -5.058 5.698 1.00 90.62 326 ASP A N 1
ATOM 2504 C CA . ASP A 1 326 ? -20.595 -5.379 7.084 1.00 90.62 326 ASP A CA 1
ATOM 2505 C C . ASP A 1 326 ? -19.722 -4.257 7.642 1.00 90.62 326 ASP A C 1
ATOM 2507 O O . ASP A 1 326 ? -18.652 -3.998 7.098 1.00 90.62 326 ASP A O 1
ATOM 2511 N N . ALA A 1 327 ? -20.176 -3.558 8.677 1.00 94.94 327 ALA A N 1
ATOM 2512 C CA . ALA A 1 327 ? -19.516 -2.366 9.206 1.00 94.94 327 ALA A CA 1
ATOM 2513 C C . ALA A 1 327 ? -19.213 -2.526 10.702 1.00 94.94 327 ALA A C 1
ATOM 2515 O O . ALA A 1 327 ? -19.968 -3.220 11.389 1.00 94.94 327 ALA A O 1
ATOM 2516 N N . PRO A 1 328 ? -18.151 -1.883 11.223 1.00 96.44 328 PRO A N 1
ATOM 2517 C CA . PRO A 1 328 ? -17.917 -1.815 12.659 1.00 96.44 328 PRO A CA 1
ATOM 2518 C C . PRO A 1 328 ? -19.006 -0.995 13.359 1.00 96.44 328 PRO A C 1
ATOM 2520 O O . PRO A 1 328 ? -19.656 -0.147 12.745 1.00 96.44 328 PRO A O 1
ATOM 2523 N N . LYS A 1 329 ? -19.170 -1.193 14.671 1.00 95.75 329 LYS A N 1
ATOM 2524 C CA . LYS A 1 329 ? -20.112 -0.410 15.491 1.00 95.75 329 LYS A CA 1
ATOM 2525 C C . LYS A 1 329 ? -19.806 1.083 15.428 1.00 95.75 329 LYS A C 1
ATOM 2527 O O . LYS A 1 329 ? -20.712 1.919 15.400 1.00 95.75 329 LYS A O 1
ATOM 2532 N N . GLU A 1 330 ? -18.520 1.413 15.462 1.00 97.56 330 GLU A N 1
ATOM 2533 C CA . GLU A 1 330 ? -18.035 2.781 15.362 1.00 97.56 330 GLU A CA 1
ATOM 2534 C C . GLU A 1 330 ? -16.740 2.834 14.550 1.00 97.56 330 GLU A C 1
ATOM 2536 O O . GLU A 1 330 ? -15.822 2.052 14.793 1.00 97.56 330 GLU A O 1
ATOM 2541 N N . LEU A 1 331 ? -16.661 3.787 13.621 1.00 98.44 331 LEU A N 1
ATOM 2542 C CA . LEU A 1 331 ? -15.429 4.161 12.935 1.00 98.44 331 LEU A CA 1
ATOM 2543 C C . LEU A 1 331 ? -14.949 5.522 13.458 1.00 98.44 331 LEU A C 1
ATOM 2545 O O . LEU A 1 331 ? -15.629 6.534 13.280 1.00 98.44 331 LEU A O 1
ATOM 2549 N N . VAL A 1 332 ? -13.774 5.547 14.084 1.00 98.38 332 VAL A N 1
ATOM 2550 C CA . VAL A 1 332 ? -13.122 6.772 14.563 1.00 98.38 332 VAL A CA 1
ATOM 2551 C C . VAL A 1 332 ? -12.163 7.269 13.488 1.00 98.38 332 VAL A C 1
ATOM 2553 O O . VAL A 1 332 ? -11.151 6.628 13.206 1.00 98.38 332 VAL A O 1
ATOM 2556 N N . LEU A 1 333 ? -12.467 8.410 12.879 1.00 98.50 333 LEU A N 1
ATOM 2557 C CA . LEU A 1 333 ? -11.607 9.051 11.891 1.00 98.50 333 LEU A CA 1
ATOM 2558 C C . LEU A 1 333 ? -10.537 9.878 12.607 1.00 98.50 333 LEU A C 1
ATOM 2560 O O . LEU A 1 333 ? -10.872 10.817 13.332 1.00 98.50 333 LEU A O 1
ATOM 2564 N N . ILE A 1 334 ? -9.268 9.533 12.389 1.00 97.25 334 ILE A N 1
ATOM 2565 C CA . ILE A 1 334 ? -8.117 10.161 13.039 1.00 97.25 334 ILE A CA 1
ATOM 2566 C C . ILE A 1 334 ? -7.149 10.720 11.997 1.00 97.25 334 ILE A C 1
ATOM 2568 O O . ILE A 1 334 ? -6.738 10.032 11.060 1.00 97.25 334 ILE A O 1
ATOM 2572 N N . ASP A 1 335 ? -6.759 11.978 12.171 1.00 95.56 335 ASP A N 1
ATOM 2573 C CA . ASP A 1 335 ? -5.716 12.629 11.373 1.00 95.56 335 ASP A CA 1
ATOM 2574 C C . ASP A 1 335 ? -5.108 13.812 12.146 1.00 95.56 335 ASP A C 1
ATOM 2576 O O . ASP A 1 335 ? -5.439 14.039 13.313 1.00 95.56 335 ASP A O 1
ATOM 2580 N N . LEU A 1 336 ? -4.201 14.552 11.514 1.00 92.56 336 LEU A N 1
ATOM 2581 C CA . LEU A 1 336 ? -3.536 15.706 12.111 1.00 92.56 336 LEU A CA 1
ATOM 2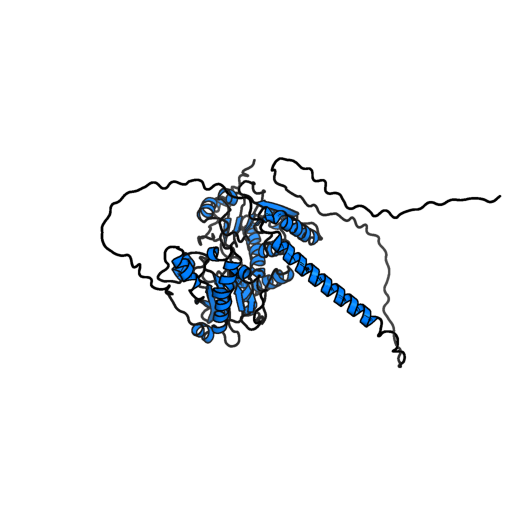582 C C . LEU A 1 336 ? -4.524 16.846 12.440 1.00 92.56 336 LEU A C 1
ATOM 2584 O O . LEU A 1 336 ? -5.571 16.969 11.794 1.00 92.56 336 LEU A O 1
ATOM 2588 N N . PRO A 1 337 ? -4.201 17.728 13.408 1.00 92.50 337 PRO A N 1
ATOM 2589 C CA . PRO A 1 337 ? -5.109 18.790 13.844 1.00 92.50 337 PRO A CA 1
ATOM 2590 C C . PRO A 1 337 ? -5.531 19.755 12.727 1.00 92.50 337 PRO A C 1
ATOM 2592 O O . PRO A 1 337 ? -6.677 20.199 12.690 1.00 92.50 337 PRO A O 1
ATOM 2595 N N . ASP A 1 338 ? -4.650 20.030 11.763 1.00 93.69 338 ASP A N 1
ATOM 2596 C CA . ASP A 1 338 ? -4.943 20.885 10.605 1.00 93.69 338 ASP A CA 1
ATOM 2597 C C . ASP A 1 338 ? -5.947 20.252 9.620 1.00 93.69 338 ASP A C 1
ATOM 2599 O O . ASP A 1 338 ? -6.490 20.939 8.752 1.00 93.69 338 ASP A O 1
ATOM 2603 N N . LYS A 1 339 ? -6.235 18.951 9.758 1.00 94.88 339 LYS A N 1
ATOM 2604 C CA . LYS A 1 339 ? -7.214 18.210 8.951 1.00 94.88 339 LYS A CA 1
ATOM 2605 C C . LYS A 1 339 ? -8.593 18.104 9.601 1.00 94.88 339 LYS A C 1
ATOM 2607 O O . LYS A 1 339 ? -9.485 17.516 8.992 1.00 94.88 339 LYS A O 1
ATOM 2612 N N . ALA A 1 340 ? -8.818 18.704 10.774 1.00 95.38 340 ALA A N 1
ATOM 2613 C CA . ALA A 1 340 ? -10.080 18.595 11.518 1.00 95.38 340 ALA A CA 1
ATOM 2614 C C . ALA A 1 340 ? -11.332 18.880 10.662 1.00 95.38 340 ALA A C 1
ATOM 2616 O O . ALA A 1 340 ? -12.303 18.124 10.699 1.00 95.38 340 ALA A O 1
ATOM 2617 N N . ASN A 1 341 ? -11.293 19.923 9.825 1.00 96.88 341 ASN A N 1
ATOM 2618 C CA . ASN A 1 341 ? -12.414 20.279 8.948 1.00 96.88 341 ASN A CA 1
ATOM 2619 C C . ASN A 1 341 ? -12.692 19.217 7.872 1.00 96.88 341 ASN A C 1
ATOM 2621 O O . ASN A 1 341 ? -13.852 18.950 7.560 1.00 96.88 341 ASN A O 1
ATOM 2625 N N . LEU A 1 342 ? -11.644 18.597 7.318 1.00 97.25 342 LEU A N 1
ATOM 2626 C CA . LEU A 1 342 ? -11.783 17.525 6.328 1.00 97.25 342 LEU A CA 1
ATOM 2627 C C . LEU A 1 342 ? -12.371 16.267 6.968 1.00 97.25 342 LEU A C 1
ATOM 2629 O O . LEU A 1 342 ? -13.250 15.641 6.383 1.00 97.25 342 LEU A O 1
ATOM 2633 N N . LEU A 1 343 ? -11.947 15.941 8.192 1.00 97.69 343 LEU A N 1
ATOM 2634 C CA . LEU A 1 343 ? -12.520 14.836 8.959 1.00 97.69 343 LEU A CA 1
ATOM 2635 C C . LEU A 1 343 ? -14.002 15.065 9.260 1.00 97.69 343 LEU A C 1
ATOM 2637 O O . LEU A 1 343 ? -14.807 14.152 9.093 1.00 97.69 343 LEU A O 1
ATOM 2641 N N . ALA A 1 344 ? -14.377 16.283 9.658 1.00 97.44 344 ALA A N 1
ATOM 2642 C CA . ALA A 1 344 ? -15.765 16.631 9.942 1.00 97.44 344 ALA A CA 1
ATOM 2643 C C . ALA A 1 344 ? -16.661 16.557 8.692 1.00 97.44 344 ALA A C 1
ATOM 2645 O O . ALA A 1 344 ? -17.789 16.071 8.777 1.00 97.44 344 ALA A O 1
ATOM 2646 N N . GLU A 1 345 ? -16.182 17.014 7.529 1.00 97.12 345 GLU A N 1
ATOM 2647 C CA . GLU A 1 345 ? -16.900 16.842 6.257 1.00 97.12 345 GLU A CA 1
ATOM 2648 C C . GLU A 1 345 ? -17.037 15.360 5.898 1.00 97.12 345 GLU A C 1
ATOM 2650 O O . GLU A 1 345 ? -18.139 14.889 5.631 1.00 97.12 345 GLU A O 1
ATOM 2655 N N . GLN A 1 346 ? -15.945 14.599 5.978 1.00 97.00 346 GLN A N 1
ATOM 2656 C CA . GLN A 1 346 ? -15.963 13.171 5.680 1.00 97.00 346 GLN A CA 1
ATOM 2657 C C . GLN A 1 346 ? -16.915 12.400 6.603 1.00 97.00 346 GLN A C 1
ATOM 2659 O O . GLN A 1 346 ? -17.659 11.545 6.131 1.00 97.00 346 GLN A O 1
ATOM 2664 N N . ALA A 1 347 ? -16.943 12.710 7.901 1.00 97.06 347 ALA A N 1
ATOM 2665 C CA . ALA A 1 347 ? -17.888 12.106 8.835 1.00 97.06 347 ALA A CA 1
ATOM 2666 C C . ALA A 1 347 ? -19.344 12.402 8.444 1.00 97.06 347 ALA A C 1
ATOM 2668 O O . ALA A 1 347 ? -20.172 11.491 8.448 1.00 97.06 347 ALA A O 1
ATOM 2669 N N . ARG A 1 348 ? -19.653 13.644 8.037 1.00 95.50 348 ARG A N 1
ATOM 2670 C CA . ARG A 1 348 ? -20.984 14.010 7.523 1.00 95.50 348 ARG A CA 1
ATOM 2671 C C . ARG A 1 348 ? -21.343 13.239 6.253 1.00 95.50 348 ARG A C 1
ATOM 2673 O O . ARG A 1 348 ? -22.459 12.732 6.172 1.00 95.50 348 ARG A O 1
ATOM 2680 N N . GLU A 1 349 ? -20.421 13.111 5.298 1.00 94.88 349 GLU A N 1
ATOM 2681 C CA . GLU A 1 349 ? -20.639 12.319 4.077 1.00 94.88 349 GLU A CA 1
ATOM 2682 C C . GLU A 1 349 ? -20.934 10.846 4.391 1.00 94.88 349 GLU A C 1
ATOM 2684 O O . GLU A 1 349 ? -21.857 10.263 3.824 1.00 94.88 349 GLU A O 1
ATOM 2689 N N . LEU A 1 350 ? -20.159 10.240 5.296 1.00 95.00 350 LEU A N 1
ATOM 2690 C CA . LEU A 1 350 ? -20.311 8.834 5.674 1.00 95.00 350 LEU A CA 1
ATOM 2691 C C . LEU A 1 350 ? -21.644 8.579 6.383 1.00 95.00 350 LEU A C 1
ATOM 2693 O O . LEU A 1 350 ? -22.345 7.631 6.038 1.00 95.00 350 LEU A O 1
ATOM 2697 N N . LEU A 1 351 ? -22.022 9.448 7.323 1.00 93.19 351 LEU A N 1
ATOM 2698 C CA . LEU A 1 351 ? -23.300 9.348 8.030 1.00 93.19 351 LEU A CA 1
ATOM 2699 C C . LEU A 1 351 ? -24.493 9.564 7.092 1.00 93.19 351 LEU A C 1
ATOM 2701 O O . LEU A 1 351 ? -25.501 8.880 7.225 1.00 93.19 351 LEU A O 1
ATOM 2705 N N . ALA A 1 352 ? -24.379 10.467 6.114 1.00 90.25 352 ALA A N 1
ATOM 2706 C CA . ALA A 1 352 ? -25.422 10.672 5.110 1.00 90.25 352 ALA A CA 1
ATOM 2707 C C . ALA A 1 352 ? -25.606 9.458 4.178 1.00 90.25 352 ALA A C 1
ATOM 2709 O O . ALA A 1 352 ? -26.690 9.268 3.627 1.00 90.25 352 ALA A O 1
ATOM 2710 N N . ALA A 1 353 ? -24.563 8.642 3.995 1.00 86.25 353 ALA A N 1
ATOM 2711 C CA . ALA A 1 353 ? -24.618 7.419 3.200 1.00 86.25 353 ALA A CA 1
ATOM 2712 C C . ALA A 1 353 ? -25.186 6.209 3.974 1.00 86.25 353 ALA A C 1
ATOM 2714 O O . ALA A 1 353 ? -25.663 5.263 3.342 1.00 86.25 353 ALA A O 1
ATOM 2715 N N . ASP A 1 354 ? -25.174 6.228 5.313 1.00 84.38 354 ASP A N 1
ATOM 2716 C CA . ASP A 1 354 ? -25.773 5.181 6.153 1.00 84.38 354 ASP A CA 1
ATOM 2717 C C . ASP A 1 354 ? -27.273 5.425 6.371 1.00 84.38 354 ASP A C 1
ATOM 2719 O O . ASP A 1 354 ? -27.722 5.916 7.408 1.00 84.38 354 ASP A O 1
ATOM 2723 N N . LEU A 1 355 ? -28.074 5.028 5.381 1.00 74.12 355 LEU A N 1
ATOM 2724 C CA . LEU A 1 355 ? -29.533 5.175 5.413 1.00 74.12 355 LEU A CA 1
ATOM 2725 C C . LEU A 1 355 ? -30.210 4.405 6.560 1.00 74.12 355 LEU A C 1
ATOM 2727 O O . LEU A 1 355 ? -31.357 4.699 6.894 1.00 74.12 355 LEU A O 1
ATOM 2731 N N . LEU A 1 356 ? -29.536 3.406 7.141 1.00 75.69 356 LEU A N 1
ATOM 2732 C CA . LEU A 1 356 ? -30.076 2.592 8.230 1.00 75.69 356 LEU A CA 1
ATOM 2733 C C . LEU A 1 356 ? -29.643 3.096 9.614 1.00 75.69 356 LEU A C 1
ATOM 2735 O O . LEU A 1 356 ? -30.163 2.597 10.612 1.00 75.69 356 LEU A O 1
ATOM 2739 N N . GLY A 1 357 ? -28.712 4.056 9.681 1.00 76.00 357 GLY A N 1
ATOM 2740 C CA . GLY A 1 357 ? -28.221 4.662 10.922 1.00 76.00 357 GLY A CA 1
ATOM 2741 C C . GLY A 1 357 ? -27.622 3.656 11.908 1.00 76.00 357 GLY A C 1
ATOM 2742 O O . GLY A 1 357 ? -27.739 3.840 13.120 1.00 76.00 357 GLY A O 1
ATOM 2743 N N . LYS A 1 358 ? -27.045 2.561 11.404 1.00 79.25 358 LYS A N 1
ATOM 2744 C CA . LYS A 1 358 ? -26.511 1.468 12.231 1.00 79.25 358 LYS A CA 1
ATOM 2745 C C . LYS A 1 358 ? -25.086 1.734 12.701 1.00 79.25 358 LYS A C 1
ATOM 2747 O O . LYS A 1 358 ? -24.668 1.155 13.701 1.00 79.25 358 LYS A O 1
ATOM 2752 N N . THR A 1 359 ? -24.360 2.599 12.001 1.00 85.50 359 THR A N 1
ATOM 2753 C CA . THR A 1 359 ? -22.941 2.854 12.242 1.00 85.50 359 THR A CA 1
ATOM 2754 C C . THR A 1 359 ? -22.742 4.214 12.893 1.00 85.50 359 THR A C 1
ATOM 2756 O O . THR A 1 359 ? -23.314 5.217 12.467 1.00 85.50 359 THR A O 1
ATOM 2759 N N . ARG A 1 360 ? -21.881 4.277 13.911 1.00 94.31 360 ARG A N 1
ATOM 2760 C CA . ARG A 1 360 ? -21.395 5.549 14.453 1.00 94.31 360 ARG A CA 1
ATOM 2761 C C . ARG A 1 360 ? -20.113 5.970 13.740 1.00 94.31 360 ARG A C 1
ATOM 2763 O O . ARG A 1 360 ? -19.237 5.149 13.486 1.00 94.31 360 ARG A O 1
ATOM 2770 N N . VAL A 1 361 ? -19.986 7.260 13.457 1.00 97.25 361 VAL A N 1
ATOM 2771 C CA . VAL A 1 361 ? -18.741 7.854 12.960 1.00 97.25 361 VAL A CA 1
ATOM 2772 C C . VAL A 1 361 ? -18.359 8.984 13.899 1.00 97.25 361 VAL A C 1
ATOM 2774 O O . VAL A 1 361 ? -19.166 9.878 14.146 1.00 97.25 361 VAL A O 1
ATOM 2777 N N . SER A 1 362 ? -17.143 8.935 14.432 1.00 97.06 362 SER A N 1
ATOM 2778 C CA . SER A 1 362 ? -16.593 9.980 15.294 1.00 97.06 362 SER A CA 1
ATOM 2779 C C . SER A 1 362 ? -15.289 10.516 14.717 1.00 97.06 362 SER A C 1
ATOM 2781 O O . SER A 1 362 ? -14.639 9.872 13.895 1.00 97.06 362 SER A O 1
ATOM 2783 N N . VAL A 1 363 ? -14.931 11.736 15.109 1.00 97.31 363 VAL A N 1
ATOM 2784 C CA . VAL A 1 363 ? -13.720 12.421 14.649 1.00 97.31 363 VAL A CA 1
ATOM 2785 C C . VAL A 1 363 ? -12.812 12.674 15.839 1.00 97.31 363 VAL A C 1
ATOM 2787 O O . VAL A 1 363 ? -13.275 13.082 16.905 1.00 97.31 363 VAL A O 1
ATOM 2790 N N . HIS A 1 364 ? -11.518 12.458 15.638 1.00 96.31 364 HIS A N 1
ATOM 2791 C CA . HIS A 1 364 ? -10.480 12.815 16.588 1.00 96.31 364 HIS A CA 1
ATOM 2792 C C . HIS A 1 364 ? -9.258 13.362 15.846 1.00 96.31 364 HIS A C 1
ATOM 2794 O O . HIS A 1 364 ? -8.926 12.917 14.752 1.00 96.31 364 HIS A O 1
ATOM 2800 N N . THR A 1 365 ? -8.573 14.331 16.441 1.00 94.00 365 THR A N 1
ATOM 2801 C CA . THR A 1 365 ? -7.303 14.843 15.919 1.00 94.00 365 THR A CA 1
ATOM 2802 C C . THR A 1 365 ? -6.160 14.324 16.768 1.00 94.00 365 THR A C 1
ATOM 2804 O O . THR A 1 365 ? -6.218 14.443 17.988 1.00 94.00 365 THR A O 1
ATOM 2807 N N . PHE A 1 366 ? -5.114 13.800 16.142 1.00 90.44 366 PHE A N 1
ATOM 2808 C CA . PHE A 1 366 ? -3.956 13.284 16.859 1.00 90.44 366 PHE A CA 1
ATOM 2809 C C . PHE A 1 366 ? -2.872 14.352 17.023 1.00 90.44 366 PHE A C 1
ATOM 2811 O O . PHE A 1 366 ? -2.408 14.936 16.045 1.00 90.44 366 PHE A O 1
ATOM 2818 N N . SER A 1 367 ? -2.426 14.556 18.259 1.00 85.75 367 SER A N 1
ATOM 2819 C CA . SER A 1 367 ? -1.155 15.209 18.574 1.00 85.75 367 SER A CA 1
ATOM 2820 C C . SER A 1 367 ? -0.474 14.438 19.710 1.00 85.75 367 SER A C 1
ATOM 2822 O O . SER A 1 367 ? -1.189 13.811 20.492 1.00 85.75 367 SER A O 1
ATOM 2824 N N . PRO A 1 368 ? 0.866 14.481 19.839 1.00 79.19 368 PRO A N 1
ATOM 2825 C CA . PRO A 1 368 ? 1.578 13.770 20.907 1.00 79.19 368 PRO A CA 1
ATOM 2826 C C . PRO A 1 368 ? 1.083 14.101 22.323 1.00 79.19 368 PRO A C 1
ATOM 2828 O O . PRO A 1 368 ? 1.160 13.262 23.214 1.00 79.19 368 PRO A O 1
ATOM 2831 N N . ASP A 1 369 ? 0.539 15.305 22.517 1.00 81.69 369 ASP A N 1
ATOM 2832 C CA . ASP A 1 369 ? 0.038 15.787 23.807 1.00 81.69 369 ASP A CA 1
ATOM 2833 C C . ASP A 1 369 ? -1.450 15.464 24.040 1.00 81.69 369 ASP A C 1
ATOM 2835 O O . A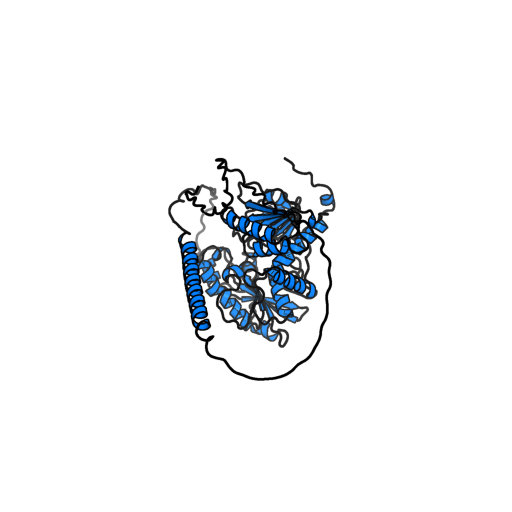SP A 1 369 ? -1.991 15.729 25.113 1.00 81.69 369 ASP A O 1
ATOM 2839 N N . THR A 1 370 ? -2.148 14.918 23.038 1.00 80.31 370 THR A N 1
ATOM 2840 C CA . THR A 1 370 ? -3.574 14.579 23.129 1.00 80.31 370 THR A CA 1
ATOM 2841 C C . THR A 1 370 ? -3.751 13.071 23.295 1.00 80.31 370 THR A C 1
ATOM 2843 O O . THR A 1 370 ? -3.360 12.314 22.406 1.00 80.31 370 THR A O 1
ATOM 2846 N N . PRO A 1 371 ? -4.388 12.607 24.387 1.00 85.38 371 PRO A N 1
ATOM 2847 C CA . PRO A 1 371 ? -4.686 11.194 24.556 1.00 85.38 371 PRO A CA 1
ATOM 2848 C C . PRO A 1 371 ? -5.564 10.662 23.423 1.00 85.38 371 PRO A C 1
ATOM 2850 O O . PRO A 1 371 ? -6.597 11.250 23.090 1.00 85.38 371 PRO A O 1
ATOM 2853 N N . LEU A 1 372 ? -5.175 9.510 22.881 1.00 91.94 372 LEU A N 1
ATOM 2854 C CA . LEU A 1 372 ? -5.990 8.769 21.927 1.00 91.94 372 LEU A CA 1
ATOM 2855 C C . LEU A 1 372 ? -7.336 8.359 22.554 1.00 91.94 372 LEU A C 1
ATOM 2857 O O . LEU A 1 372 ? -7.382 8.004 23.736 1.00 91.94 372 LEU A O 1
ATOM 2861 N N . PRO A 1 373 ? -8.435 8.359 21.777 1.00 92.62 373 PRO A N 1
ATOM 2862 C CA . PRO A 1 373 ? -9.712 7.855 22.255 1.00 92.62 373 PRO A CA 1
ATOM 2863 C C . PRO A 1 373 ? -9.624 6.341 22.476 1.00 92.62 373 PRO A C 1
ATOM 2865 O O . PRO A 1 373 ? -8.785 5.665 21.891 1.00 92.62 373 PRO A O 1
ATOM 2868 N N . GLN A 1 374 ? -10.532 5.780 23.272 1.00 93.31 374 GLN A N 1
ATOM 2869 C CA . GLN A 1 374 ? -10.650 4.325 23.387 1.00 93.31 374 GLN A CA 1
ATOM 2870 C C . GLN A 1 374 ? -11.146 3.721 22.063 1.00 93.31 374 GLN A C 1
ATOM 2872 O O . GLN A 1 374 ? -12.140 4.208 21.519 1.00 93.31 374 GLN A O 1
ATOM 2877 N N . PHE A 1 375 ? -10.500 2.660 21.583 1.00 97.00 375 PHE A N 1
ATOM 2878 C CA . PHE A 1 375 ? -10.905 1.827 20.444 1.00 97.00 375 PHE A CA 1
ATOM 2879 C C . PHE A 1 375 ? -10.366 0.402 20.630 1.00 97.00 375 PHE A C 1
ATOM 2881 O O . PHE A 1 375 ? -9.401 0.198 21.360 1.00 97.00 375 PHE A O 1
ATOM 2888 N N . ASP A 1 376 ? -10.994 -0.578 19.983 1.00 97.94 376 ASP A N 1
ATOM 2889 C CA . ASP A 1 376 ? -10.630 -1.995 20.111 1.00 97.94 376 ASP A CA 1
ATOM 2890 C C . ASP A 1 376 ? -9.489 -2.379 19.159 1.00 97.94 376 ASP A C 1
ATOM 2892 O O . ASP A 1 376 ? -8.644 -3.206 19.494 1.00 97.94 376 ASP A O 1
ATOM 2896 N N . GLY A 1 377 ? -9.451 -1.756 17.979 1.00 98.31 377 GLY A N 1
ATOM 2897 C CA . GLY A 1 377 ? -8.445 -1.980 16.944 1.00 98.31 377 GLY A CA 1
ATOM 2898 C C . GLY A 1 377 ? -8.214 -0.733 16.096 1.00 98.31 377 GLY A C 1
ATOM 2899 O O . GLY A 1 377 ? -9.026 0.199 16.112 1.00 98.31 377 GLY A O 1
ATOM 2900 N N . ALA A 1 378 ? -7.121 -0.713 15.338 1.00 98.31 378 ALA A N 1
ATOM 2901 C CA . ALA A 1 378 ? -6.752 0.423 14.502 1.00 98.31 378 ALA A CA 1
ATOM 2902 C C . ALA A 1 378 ? -6.197 0.025 13.129 1.00 98.31 378 ALA A C 1
ATOM 2904 O O . ALA A 1 378 ? -5.570 -1.016 12.953 1.00 98.31 378 ALA A O 1
ATOM 2905 N N . ILE A 1 379 ? -6.402 0.909 12.156 1.00 98.50 379 ILE A N 1
ATOM 2906 C CA . ILE A 1 379 ? -5.817 0.859 10.816 1.00 98.50 379 ILE A CA 1
ATOM 2907 C C . ILE A 1 379 ? -4.975 2.113 10.601 1.00 98.50 379 ILE A C 1
ATOM 2909 O O . ILE A 1 379 ? -5.422 3.228 10.882 1.00 98.50 379 ILE A O 1
ATOM 2913 N N . LEU A 1 380 ? -3.777 1.934 10.055 1.00 97.12 380 LEU A N 1
ATOM 2914 C CA . LEU A 1 380 ? -2.838 3.003 9.741 1.00 97.12 380 LEU A CA 1
ATOM 2915 C C . LEU A 1 380 ? -2.714 3.136 8.221 1.00 97.12 380 LEU A C 1
ATOM 2917 O O . LEU A 1 380 ? -2.096 2.301 7.568 1.00 97.12 380 LEU A O 1
ATOM 2921 N N . ALA A 1 381 ? -3.303 4.199 7.671 1.00 94.50 381 ALA A N 1
ATOM 2922 C CA . ALA A 1 381 ? -3.236 4.567 6.253 1.00 94.50 381 ALA A CA 1
ATOM 2923 C C . ALA A 1 381 ? -2.603 5.964 6.071 1.00 94.50 381 ALA A C 1
ATOM 2925 O O . ALA A 1 381 ? -2.995 6.744 5.199 1.00 94.50 381 ALA A O 1
ATOM 2926 N N . SER A 1 382 ? -1.660 6.312 6.952 1.00 85.81 382 SER A N 1
ATOM 2927 C CA . SER A 1 382 ? -0.966 7.599 6.970 1.00 85.81 382 SER A CA 1
ATOM 2928 C C . SER A 1 382 ? 0.284 7.592 6.083 1.00 85.81 382 SER A C 1
ATOM 2930 O O . SER A 1 382 ? 0.866 6.553 5.780 1.00 85.81 382 SER A O 1
ATOM 2932 N N . SER A 1 383 ? 0.698 8.784 5.653 1.00 78.81 383 SER A N 1
ATOM 2933 C CA . SER A 1 383 ? 1.883 9.003 4.811 1.00 78.81 383 SER A CA 1
ATOM 2934 C C . SER A 1 383 ? 2.848 10.012 5.438 1.00 78.81 383 SER A C 1
ATOM 2936 O O . SER A 1 383 ? 3.448 10.835 4.743 1.00 78.81 383 SER A O 1
ATOM 2938 N N . THR A 1 384 ? 2.928 10.028 6.768 1.00 77.75 384 THR A N 1
ATOM 2939 C CA . THR A 1 384 ? 3.832 10.908 7.515 1.00 77.75 384 THR A CA 1
ATOM 2940 C C . THR A 1 384 ? 5.276 10.462 7.317 1.00 77.75 384 THR A C 1
ATOM 2942 O O . THR A 1 384 ? 5.577 9.275 7.360 1.00 77.75 384 THR A O 1
ATOM 2945 N N . SER A 1 385 ? 6.194 11.409 7.130 1.00 71.31 385 SER A N 1
ATOM 2946 C CA . SER A 1 385 ? 7.599 11.099 6.830 1.00 71.31 385 SER A CA 1
ATOM 2947 C C . SER A 1 385 ? 8.392 10.528 8.010 1.00 71.31 385 SER A C 1
ATOM 2949 O O . SER A 1 385 ? 9.502 10.044 7.811 1.00 71.31 385 SER A O 1
ATOM 2951 N N . VAL A 1 386 ? 7.857 10.621 9.229 1.00 79.44 386 VAL A N 1
ATOM 2952 C CA . VAL A 1 386 ? 8.480 10.124 10.460 1.00 79.44 386 VAL A CA 1
ATOM 2953 C C . VAL A 1 386 ? 7.473 9.298 11.263 1.00 79.44 386 VAL A C 1
ATOM 2955 O O . VAL A 1 386 ? 6.283 9.637 11.245 1.00 79.44 386 VAL A O 1
ATOM 2958 N N . PRO A 1 387 ? 7.927 8.256 11.98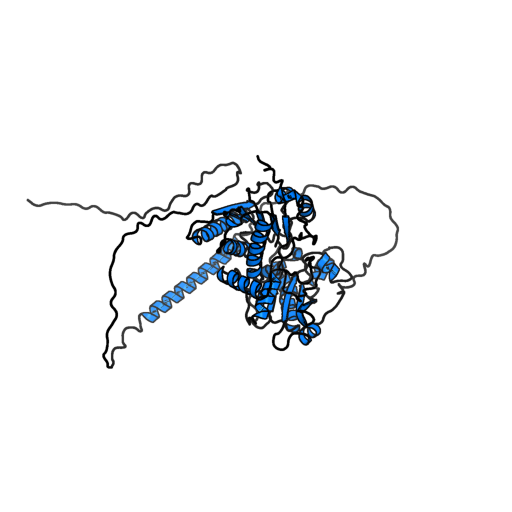2 1.00 87.25 387 PRO A N 1
ATOM 2959 C CA . PRO A 1 387 ? 7.098 7.576 12.966 1.00 87.25 387 PRO A CA 1
ATOM 2960 C C . PRO A 1 387 ? 6.570 8.555 14.019 1.00 87.25 387 PRO A C 1
ATOM 2962 O O . PRO A 1 387 ? 7.305 9.426 14.485 1.00 87.25 387 PRO A O 1
ATOM 2965 N N . TYR A 1 388 ? 5.304 8.405 14.394 1.00 90.31 388 TYR A N 1
ATOM 2966 C CA . TYR A 1 388 ? 4.610 9.290 15.335 1.00 90.31 388 TYR A CA 1
ATOM 2967 C C . TYR A 1 388 ? 3.863 8.539 16.442 1.00 90.31 388 TYR A C 1
ATOM 2969 O O . TYR A 1 388 ? 3.385 9.173 17.379 1.00 90.31 388 TYR A O 1
ATOM 2977 N N . LEU A 1 389 ? 3.754 7.211 16.343 1.00 93.38 389 LEU A N 1
ATOM 2978 C CA . LEU A 1 389 ? 3.162 6.366 17.376 1.00 93.38 389 LEU A CA 1
ATOM 2979 C C . LEU A 1 389 ? 4.245 5.818 18.302 1.00 93.38 389 LEU A C 1
ATOM 2981 O O . LEU A 1 389 ? 5.268 5.294 17.854 1.00 93.38 389 LEU A O 1
ATOM 2985 N N . THR A 1 390 ? 3.994 5.914 19.603 1.00 94.25 390 THR A N 1
ATOM 2986 C CA . THR A 1 390 ? 4.856 5.347 20.641 1.00 94.25 390 THR A CA 1
ATOM 2987 C C . THR A 1 390 ? 4.414 3.932 21.011 1.00 94.25 390 THR A C 1
ATOM 2989 O O . THR A 1 390 ? 3.277 3.533 20.761 1.00 94.25 390 THR A O 1
ATOM 2992 N N . ALA A 1 391 ? 5.271 3.176 21.706 1.00 95.00 391 ALA A N 1
ATOM 2993 C CA . ALA A 1 391 ? 4.879 1.878 22.264 1.00 95.00 391 ALA A CA 1
ATOM 2994 C C . ALA A 1 391 ? 3.659 1.986 23.198 1.00 95.00 391 ALA A C 1
ATOM 2996 O O . ALA A 1 391 ? 2.843 1.071 23.257 1.00 95.00 391 ALA A O 1
ATOM 2997 N N . ALA A 1 392 ? 3.525 3.099 23.931 1.00 93.94 392 ALA A N 1
ATOM 2998 C CA . ALA A 1 392 ? 2.387 3.332 24.814 1.00 93.94 392 ALA A CA 1
ATOM 2999 C C . ALA A 1 392 ? 1.081 3.510 24.030 1.00 93.94 392 ALA A C 1
ATOM 3001 O O . ALA A 1 392 ? 0.042 3.059 24.501 1.00 93.94 392 ALA A O 1
ATOM 3002 N N . ASP A 1 393 ? 1.132 4.113 22.840 1.00 94.62 393 ASP A N 1
ATOM 3003 C CA . ASP A 1 393 ? -0.028 4.234 21.956 1.00 94.62 393 ASP A CA 1
ATOM 3004 C C . ASP A 1 393 ? -0.438 2.871 21.407 1.00 94.62 393 ASP A C 1
ATOM 3006 O O . ASP A 1 393 ? -1.607 2.502 21.502 1.00 94.62 393 ASP A O 1
ATOM 3010 N N . LEU A 1 394 ? 0.529 2.087 20.918 1.00 94.88 394 LEU A N 1
ATOM 3011 C CA . LEU A 1 394 ? 0.269 0.762 20.351 1.00 94.88 394 LEU A CA 1
ATOM 3012 C C . LEU A 1 394 ? -0.390 -0.189 21.365 1.00 94.88 394 LEU A C 1
ATOM 3014 O O . LEU A 1 394 ? -1.315 -0.922 21.030 1.00 94.88 394 LEU A O 1
ATOM 3018 N N . LYS A 1 395 ? -0.002 -0.123 22.641 1.00 94.69 395 LYS A N 1
ATOM 3019 C CA . LYS A 1 395 ? -0.578 -0.956 23.714 1.00 94.69 395 LYS A CA 1
ATOM 3020 C C . LYS A 1 395 ? -2.060 -0.681 24.021 1.00 94.69 395 LYS A C 1
ATOM 3022 O O . LYS A 1 395 ? -2.642 -1.401 24.827 1.00 94.69 395 LYS A O 1
ATOM 3027 N N . ARG A 1 396 ? -2.676 0.357 23.437 1.00 92.50 396 ARG A N 1
ATOM 3028 C CA . ARG A 1 396 ? -4.064 0.768 23.741 1.00 92.50 396 ARG A CA 1
ATOM 3029 C C . ARG A 1 396 ? -5.139 -0.014 22.995 1.00 92.50 396 ARG A C 1
ATOM 3031 O O . ARG A 1 396 ? -6.304 0.104 23.361 1.00 92.50 396 ARG A O 1
ATOM 3038 N N . ALA A 1 397 ? -4.770 -0.768 21.967 1.00 96.06 397 ALA A N 1
ATOM 3039 C CA . ALA A 1 397 ? -5.706 -1.543 21.164 1.00 96.06 397 ALA A CA 1
ATOM 3040 C C . ALA A 1 397 ? -5.263 -2.993 21.059 1.00 96.06 397 ALA A C 1
ATOM 3042 O O . ALA A 1 397 ? -4.084 -3.300 21.204 1.00 96.06 397 ALA A O 1
ATOM 3043 N N . GLN A 1 398 ? -6.209 -3.878 20.771 1.00 96.25 398 GLN A N 1
ATOM 3044 C CA . GLN A 1 398 ? -5.946 -5.309 20.654 1.00 96.25 398 GLN A CA 1
ATOM 3045 C C . GLN A 1 398 ? -5.215 -5.638 19.345 1.00 96.25 398 GLN A C 1
ATOM 3047 O O . GLN A 1 398 ? -4.430 -6.583 19.297 1.00 96.25 398 GLN A O 1
ATOM 3052 N N . PHE A 1 399 ? -5.417 -4.831 18.296 1.00 97.50 399 PHE A N 1
ATOM 3053 C CA . PHE A 1 399 ? -4.674 -4.947 17.043 1.00 97.50 399 PHE A CA 1
ATOM 3054 C C . PHE A 1 399 ? -4.471 -3.611 16.313 1.00 97.50 399 PHE A C 1
ATOM 3056 O O . PHE A 1 399 ? -5.280 -2.687 16.418 1.00 97.50 399 PHE A O 1
ATOM 3063 N N . TRP A 1 400 ? -3.421 -3.566 15.496 1.00 97.56 400 TRP A N 1
ATOM 3064 C CA . TRP A 1 400 ? -3.072 -2.514 14.548 1.00 97.56 400 TRP A CA 1
ATOM 3065 C C . TRP A 1 400 ? -2.754 -3.142 13.196 1.00 97.56 400 TRP A C 1
ATOM 3067 O O . TRP A 1 400 ? -1.995 -4.104 13.124 1.00 97.56 400 TRP A O 1
ATOM 3077 N N . ILE A 1 401 ? -3.302 -2.584 12.120 1.00 97.75 401 ILE A N 1
ATOM 3078 C CA . ILE A 1 401 ? -2.981 -2.985 10.747 1.00 97.75 401 ILE A CA 1
ATOM 3079 C C . ILE A 1 401 ? -2.296 -1.808 10.063 1.00 97.75 401 ILE A C 1
ATOM 3081 O O . ILE A 1 401 ? -2.903 -0.749 9.893 1.00 97.75 401 ILE A O 1
ATOM 3085 N N . ASP A 1 402 ? -1.035 -1.987 9.686 1.00 95.81 402 ASP A N 1
ATOM 3086 C CA . ASP A 1 402 ? -0.156 -0.921 9.236 1.00 95.81 402 ASP A CA 1
ATOM 3087 C C . ASP A 1 402 ? 0.183 -0.983 7.740 1.00 95.81 402 ASP A C 1
ATOM 3089 O O . ASP A 1 402 ? 1.085 -1.706 7.313 1.00 95.81 402 ASP A O 1
ATOM 3093 N N . ASP A 1 403 ? -0.487 -0.141 6.950 1.00 94.81 403 ASP A N 1
ATOM 3094 C CA . ASP A 1 403 ? -0.225 0.071 5.519 1.00 94.81 403 ASP A CA 1
ATOM 3095 C C . ASP A 1 403 ? 0.729 1.255 5.250 1.00 94.81 403 ASP A C 1
ATOM 3097 O O . ASP A 1 403 ? 1.174 1.474 4.122 1.00 94.81 403 ASP A O 1
ATOM 3101 N N . SER A 1 404 ? 1.106 2.015 6.283 1.00 88.62 404 SER A N 1
ATOM 3102 C CA . SER A 1 404 ? 1.849 3.271 6.126 1.00 88.62 404 SER A CA 1
ATOM 3103 C C . SER A 1 404 ? 3.235 3.084 5.498 1.00 88.62 404 SER A C 1
ATOM 3105 O O . SER A 1 404 ? 4.051 2.272 5.931 1.00 88.62 404 SER A O 1
ATOM 3107 N N . HIS A 1 405 ? 3.541 3.856 4.465 1.00 83.38 405 HIS A N 1
ATOM 3108 C CA . HIS A 1 405 ? 4.882 3.917 3.888 1.00 83.38 405 HIS A CA 1
ATOM 3109 C C . HIS A 1 405 ? 5.240 5.397 3.732 1.00 83.38 405 HIS A C 1
ATOM 3111 O O . HIS A 1 405 ? 4.709 6.044 2.821 1.00 83.38 405 HIS A O 1
ATOM 3117 N N . PRO A 1 406 ? 6.083 5.960 4.625 1.00 80.81 406 PRO A N 1
ATOM 3118 C CA . PRO A 1 406 ? 6.896 5.329 5.680 1.00 80.81 406 PRO A CA 1
ATOM 3119 C C . PRO A 1 406 ? 6.090 4.865 6.898 1.00 80.81 406 PRO A C 1
ATOM 3121 O O . PRO A 1 406 ? 4.916 5.194 7.026 1.00 80.81 406 PRO A O 1
ATOM 3124 N N . ARG A 1 407 ? 6.746 4.120 7.798 1.00 86.00 407 ARG A N 1
ATOM 3125 C CA . ARG A 1 407 ? 6.119 3.499 8.977 1.00 86.00 407 ARG A CA 1
ATOM 3126 C C . ARG A 1 407 ? 5.579 4.534 9.966 1.00 86.00 407 ARG A C 1
ATOM 3128 O O . ARG A 1 407 ? 6.280 5.483 10.315 1.00 86.00 407 ARG A O 1
ATOM 3135 N N . ALA A 1 408 ? 4.384 4.286 10.490 1.00 90.38 408 ALA A N 1
ATOM 3136 C CA . ALA A 1 408 ? 3.756 5.100 11.527 1.00 90.38 408 ALA A CA 1
ATOM 3137 C C . ALA A 1 408 ? 4.358 4.870 12.926 1.00 90.38 408 ALA A C 1
ATOM 3139 O O . ALA A 1 408 ? 4.353 5.790 13.746 1.00 90.38 408 ALA A O 1
ATOM 3140 N N . ALA A 1 409 ? 4.904 3.679 13.193 1.00 92.12 409 ALA A N 1
ATOM 3141 C CA . ALA A 1 409 ? 5.630 3.343 14.416 1.00 92.12 409 ALA A CA 1
ATOM 3142 C C . ALA A 1 409 ? 7.075 2.922 14.104 1.00 92.12 409 ALA A C 1
ATOM 3144 O O . ALA A 1 409 ? 7.366 2.395 13.026 1.00 92.12 409 ALA A O 1
ATOM 3145 N N . SER A 1 410 ? 7.991 3.171 15.044 1.00 91.50 410 SER A N 1
ATOM 3146 C CA . SER A 1 410 ? 9.361 2.661 14.936 1.00 91.50 410 SER A CA 1
ATOM 3147 C C . SER A 1 410 ? 9.401 1.156 15.221 1.00 91.50 410 SER A C 1
ATOM 3149 O O . SER A 1 410 ? 8.493 0.612 15.852 1.00 91.50 410 SER A O 1
ATOM 3151 N N . VAL A 1 411 ? 10.469 0.481 14.785 1.00 90.25 411 VAL A N 1
ATOM 3152 C CA . VAL A 1 411 ? 10.661 -0.955 15.056 1.00 90.25 411 VAL A CA 1
ATOM 3153 C C . VAL A 1 411 ? 10.750 -1.208 16.563 1.00 90.25 411 VAL A C 1
ATOM 3155 O O . VAL A 1 411 ? 10.179 -2.166 17.070 1.00 90.25 411 VAL A O 1
ATOM 3158 N N . GLU A 1 412 ? 11.391 -0.309 17.309 1.00 93.69 412 GLU A N 1
ATOM 3159 C CA . GLU A 1 412 ? 11.490 -0.385 18.768 1.00 93.69 412 GLU A CA 1
ATOM 3160 C C . GLU A 1 412 ? 10.116 -0.254 19.434 1.00 93.69 412 GLU A C 1
ATOM 3162 O O . GLU A 1 412 ? 9.816 -0.994 20.371 1.00 93.69 412 GLU A O 1
ATOM 3167 N N . ALA A 1 413 ? 9.271 0.664 18.948 1.00 94.12 413 ALA A N 1
ATOM 3168 C CA . ALA A 1 413 ? 7.916 0.838 19.459 1.00 94.12 413 ALA A CA 1
ATOM 3169 C C . ALA A 1 413 ? 7.043 -0.395 19.181 1.00 94.12 413 ALA A C 1
ATOM 3171 O O . ALA A 1 413 ? 6.342 -0.859 20.083 1.00 94.12 413 ALA A O 1
ATOM 3172 N N . GLU A 1 414 ? 7.130 -0.940 17.964 1.00 93.50 414 GLU A N 1
ATOM 3173 C CA . GLU A 1 414 ? 6.462 -2.178 17.563 1.00 93.50 414 GLU A CA 1
ATOM 3174 C C . GLU A 1 414 ? 6.874 -3.336 18.484 1.00 93.50 414 GLU A C 1
ATOM 3176 O O . GLU A 1 414 ? 6.022 -3.925 19.153 1.00 93.50 414 GLU A O 1
ATOM 3181 N N . LEU A 1 415 ? 8.180 -3.610 18.593 1.00 92.12 415 LEU A N 1
ATOM 3182 C CA . LEU A 1 415 ? 8.737 -4.687 19.417 1.00 92.12 415 LEU A CA 1
ATOM 3183 C C . LEU A 1 415 ? 8.316 -4.568 20.885 1.00 92.12 415 LEU A C 1
ATOM 3185 O O . LEU A 1 415 ? 7.879 -5.548 21.485 1.00 92.12 415 LEU A O 1
ATOM 3189 N N . ALA A 1 416 ? 8.378 -3.361 21.451 1.00 93.88 416 ALA A N 1
ATOM 3190 C CA . ALA A 1 416 ? 8.002 -3.102 22.839 1.00 93.88 416 ALA A CA 1
ATOM 3191 C C . ALA A 1 416 ? 6.494 -3.263 23.125 1.00 93.88 416 ALA A C 1
ATOM 3193 O O . ALA A 1 416 ? 6.087 -3.220 24.293 1.00 93.88 416 ALA A O 1
ATOM 3194 N N . SER A 1 417 ? 5.660 -3.416 22.089 1.00 92.62 417 SER A N 1
ATOM 3195 C CA . SER A 1 417 ? 4.202 -3.558 22.190 1.00 92.62 417 SER A CA 1
ATOM 3196 C C . SER A 1 417 ? 3.683 -4.986 21.980 1.00 92.62 417 SER A C 1
ATOM 3198 O O . SER A 1 417 ? 2.534 -5.250 22.331 1.00 92.62 417 SER A O 1
ATOM 3200 N N . ARG A 1 418 ? 4.514 -5.919 21.489 1.00 89.38 418 ARG A N 1
ATOM 3201 C CA . ARG A 1 418 ? 4.086 -7.259 21.029 1.00 89.38 418 ARG A CA 1
ATOM 3202 C C . ARG A 1 418 ? 3.376 -8.113 22.071 1.00 89.38 418 ARG A C 1
ATOM 3204 O O . ARG A 1 418 ? 2.484 -8.874 21.720 1.00 89.38 418 ARG A O 1
ATOM 3211 N N . ASP A 1 419 ? 3.708 -7.939 23.346 1.00 88.19 419 ASP A N 1
ATOM 3212 C CA . ASP A 1 419 ? 3.039 -8.679 24.421 1.00 88.19 419 ASP A CA 1
ATOM 3213 C C . ASP A 1 419 ? 1.617 -8.167 24.716 1.00 88.19 419 ASP A C 1
ATOM 3215 O O . ASP A 1 419 ? 0.909 -8.774 25.511 1.00 88.19 419 ASP A O 1
ATOM 3219 N N . HIS A 1 420 ? 1.193 -7.049 24.119 1.00 90.56 420 HIS A N 1
ATOM 3220 C CA . HIS A 1 420 ? -0.064 -6.366 24.449 1.00 90.56 420 HIS A CA 1
ATOM 3221 C C . HIS A 1 420 ? -0.990 -6.180 23.243 1.00 90.56 420 HIS A C 1
ATOM 3223 O O . HIS A 1 420 ? -2.183 -5.966 23.431 1.00 90.56 420 HIS A O 1
ATOM 3229 N N . THR A 1 421 ? -0.452 -6.185 22.020 1.00 93.38 421 THR A N 1
ATOM 3230 C CA . THR A 1 421 ? -1.215 -5.892 20.804 1.00 93.38 421 THR A CA 1
ATOM 3231 C C . THR A 1 421 ? -0.683 -6.665 19.605 1.00 93.38 421 THR A C 1
ATOM 3233 O O . THR A 1 421 ? 0.519 -6.924 19.500 1.00 93.38 421 THR A O 1
ATOM 3236 N N . LEU A 1 422 ? -1.567 -6.981 18.659 1.00 94.62 422 LEU A N 1
ATOM 3237 C CA . LEU A 1 422 ? -1.182 -7.502 17.351 1.00 94.62 422 LEU A CA 1
ATOM 3238 C C . LEU A 1 422 ? -0.851 -6.351 16.405 1.00 94.62 422 LEU A C 1
ATOM 3240 O O . LEU A 1 422 ? -1.757 -5.720 15.872 1.00 94.62 422 LEU A O 1
ATOM 3244 N N . TYR A 1 423 ? 0.430 -6.080 16.164 1.00 94.94 423 TYR A N 1
ATOM 3245 C CA . TYR A 1 423 ? 0.855 -5.065 15.195 1.00 94.94 423 TYR A CA 1
ATOM 3246 C C . TYR A 1 423 ? 1.237 -5.704 13.859 1.00 94.94 423 TYR A C 1
ATOM 3248 O O . TYR A 1 423 ? 2.276 -6.344 13.761 1.00 94.94 423 TYR A O 1
ATOM 3256 N N . ILE A 1 424 ? 0.409 -5.545 12.831 1.00 94.62 424 ILE A N 1
ATOM 3257 C CA . ILE A 1 424 ? 0.471 -6.346 11.603 1.00 94.62 424 ILE A CA 1
ATOM 3258 C C . ILE A 1 424 ? 0.769 -5.454 10.401 1.00 94.62 424 ILE A C 1
ATOM 3260 O O . ILE A 1 424 ? 0.135 -4.417 10.231 1.00 94.62 424 ILE A O 1
ATOM 3264 N N . GLU A 1 425 ? 1.683 -5.864 9.524 1.00 94.81 425 GLU A N 1
ATOM 3265 C CA . GLU A 1 425 ? 1.859 -5.213 8.222 1.00 94.81 425 GLU A CA 1
ATOM 3266 C C . GLU A 1 425 ? 0.710 -5.555 7.263 1.00 94.81 425 GLU A C 1
ATOM 3268 O O . GLU A 1 425 ? 0.300 -6.709 7.133 1.00 94.81 425 GLU A O 1
ATOM 3273 N N . CYS A 1 426 ? 0.195 -4.554 6.546 1.00 95.75 426 CYS A N 1
ATOM 3274 C CA . CYS A 1 426 ? -0.807 -4.773 5.508 1.00 95.75 426 CYS A CA 1
ATOM 3275 C C . CYS A 1 426 ? -0.162 -5.312 4.219 1.00 95.75 426 CYS A C 1
ATOM 3277 O O . CYS A 1 426 ? 0.542 -4.599 3.503 1.00 95.75 426 CYS A O 1
ATOM 3279 N N . PHE A 1 427 ? -0.463 -6.561 3.870 1.00 96.50 427 PHE A N 1
ATOM 3280 C CA . PHE A 1 427 ? -0.100 -7.163 2.584 1.00 96.50 427 PHE A CA 1
ATOM 3281 C C . PHE A 1 427 ? -1.180 -8.144 2.109 1.00 96.50 427 PHE A C 1
ATOM 3283 O O . PHE A 1 427 ? -2.132 -8.445 2.831 1.00 96.50 427 PHE A O 1
ATOM 3290 N N . ALA A 1 428 ? -1.047 -8.636 0.880 1.00 98.00 428 ALA A N 1
ATOM 3291 C CA . ALA A 1 428 ? -1.891 -9.678 0.316 1.00 98.00 428 ALA A CA 1
ATOM 3292 C C . ALA A 1 428 ? -1.074 -10.949 0.085 1.00 98.00 428 ALA A C 1
ATOM 3294 O O . ALA A 1 428 ? -0.002 -10.921 -0.521 1.00 98.00 428 ALA A O 1
ATOM 3295 N N . ARG A 1 429 ? -1.613 -12.082 0.520 1.00 98.06 429 ARG A N 1
ATOM 3296 C CA . ARG A 1 429 ? -1.131 -13.395 0.113 1.00 98.06 429 ARG A CA 1
ATOM 3297 C C . ARG A 1 429 ? -1.677 -13.705 -1.269 1.00 98.06 429 ARG A C 1
ATOM 3299 O O . ARG A 1 429 ? -2.892 -13.770 -1.431 1.00 98.06 429 ARG A O 1
ATOM 3306 N N . GLY A 1 430 ? -0.798 -13.885 -2.248 1.00 97.81 430 GLY A N 1
ATOM 3307 C CA . GLY A 1 430 ? -1.190 -14.208 -3.614 1.00 97.81 430 GLY A CA 1
ATOM 3308 C C . GLY A 1 430 ? -1.503 -15.686 -3.860 1.00 97.81 430 GLY A C 1
ATOM 3309 O O . GLY A 1 430 ? -1.290 -16.538 -2.983 1.00 97.81 430 GLY A O 1
ATOM 3310 N N . PRO A 1 431 ? -1.991 -16.007 -5.073 1.00 96.88 431 PRO A N 1
ATOM 3311 C CA . PRO A 1 431 ? -2.307 -17.373 -5.469 1.00 96.88 431 PRO A CA 1
ATOM 3312 C C . PRO A 1 431 ? -1.072 -18.279 -5.467 1.00 96.88 431 PRO A C 1
ATOM 3314 O O . PRO A 1 431 ? 0.074 -17.833 -5.555 1.00 96.88 431 PRO A O 1
ATOM 3317 N N . ALA A 1 432 ? -1.308 -19.590 -5.398 1.00 95.00 432 ALA A N 1
ATOM 3318 C CA . ALA A 1 432 ? -0.239 -20.576 -5.506 1.00 95.00 432 ALA A CA 1
ATOM 3319 C C . ALA A 1 432 ? 0.559 -20.391 -6.809 1.00 95.00 432 ALA A C 1
ATOM 3321 O O . ALA A 1 432 ? -0.010 -20.197 -7.883 1.00 95.00 432 ALA A O 1
ATOM 3322 N N . GLY A 1 433 ? 1.885 -20.456 -6.697 1.00 95.31 433 GLY A N 1
ATOM 3323 C CA . GLY A 1 433 ? 2.802 -20.240 -7.811 1.00 95.31 433 GLY A CA 1
ATOM 3324 C C . GLY A 1 433 ? 3.140 -18.774 -8.085 1.00 95.31 433 GLY A C 1
ATOM 3325 O O . GLY A 1 433 ? 4.067 -18.543 -8.848 1.00 95.31 433 GLY A O 1
ATOM 3326 N N . LEU A 1 434 ? 2.461 -17.787 -7.489 1.00 97.94 434 LEU A N 1
ATOM 3327 C CA . LEU A 1 434 ? 2.942 -16.407 -7.570 1.00 97.94 434 LEU A CA 1
ATOM 3328 C C . LEU A 1 434 ? 4.303 -16.292 -6.874 1.00 97.94 434 LEU A C 1
ATOM 3330 O O . LEU A 1 434 ? 4.471 -16.779 -5.758 1.00 97.94 434 LEU A O 1
ATOM 3334 N N . ASP A 1 435 ? 5.240 -15.609 -7.519 1.00 97.19 435 ASP A N 1
ATOM 3335 C CA . ASP A 1 435 ? 6.532 -15.266 -6.945 1.00 97.19 435 ASP A CA 1
ATOM 3336 C C . ASP A 1 435 ? 6.886 -13.817 -7.309 1.00 97.19 435 ASP A C 1
ATOM 3338 O O . ASP A 1 435 ? 7.142 -13.483 -8.468 1.00 97.19 435 ASP A O 1
ATOM 3342 N N . THR A 1 436 ? 6.886 -12.947 -6.304 1.00 93.88 436 THR A N 1
ATOM 3343 C CA . THR A 1 436 ? 7.257 -11.533 -6.400 1.00 93.88 436 THR A CA 1
ATOM 3344 C C . THR A 1 436 ? 8.636 -11.265 -5.794 1.00 93.88 436 THR A C 1
ATOM 3346 O O . THR A 1 436 ? 8.857 -10.165 -5.289 1.00 93.88 436 THR A O 1
ATOM 3349 N N . THR A 1 437 ? 9.550 -12.252 -5.799 1.00 84.56 437 THR A N 1
ATOM 3350 C CA . THR A 1 437 ? 10.842 -12.225 -5.088 1.00 84.56 437 THR A CA 1
ATOM 3351 C C . THR A 1 437 ? 11.551 -10.882 -5.220 1.00 84.56 437 THR A C 1
ATOM 3353 O O . THR A 1 437 ? 12.108 -10.522 -6.255 1.00 84.56 437 THR A O 1
ATOM 3356 N N . PHE A 1 438 ? 11.554 -10.155 -4.115 1.00 89.00 438 PHE A N 1
ATOM 3357 C CA . PHE A 1 438 ? 12.301 -8.941 -3.820 1.00 89.00 438 PHE A CA 1
ATOM 3358 C C . PHE A 1 438 ? 12.272 -8.825 -2.283 1.00 89.00 438 PHE A C 1
ATOM 3360 O O . PHE A 1 438 ? 11.320 -9.326 -1.676 1.00 89.00 438 PHE A O 1
ATOM 3367 N N . PRO A 1 439 ? 13.278 -8.250 -1.603 1.00 84.94 439 PRO A N 1
ATOM 3368 C CA . PRO A 1 439 ? 13.360 -8.257 -0.139 1.00 84.94 439 PRO A CA 1
ATOM 3369 C C . PRO A 1 439 ? 12.385 -7.261 0.514 1.00 84.94 439 PRO A C 1
ATOM 3371 O O . PRO A 1 439 ? 12.782 -6.432 1.325 1.00 84.94 439 PRO A O 1
ATOM 3374 N N . PHE A 1 440 ? 11.092 -7.363 0.211 1.00 85.25 440 PHE A N 1
ATOM 3375 C CA . PHE A 1 440 ? 10.033 -6.596 0.869 1.00 85.25 440 PHE A CA 1
ATOM 3376 C C . PHE A 1 440 ? 9.829 -6.995 2.340 1.00 85.25 440 PHE A C 1
ATOM 3378 O O . PHE A 1 440 ? 9.005 -6.395 3.013 1.00 85.25 440 PHE A O 1
ATOM 3385 N N . ARG A 1 441 ? 10.575 -7.992 2.850 1.00 87.31 441 ARG A N 1
ATOM 3386 C CA . ARG A 1 441 ? 10.428 -8.570 4.202 1.00 87.31 441 ARG A CA 1
ATOM 3387 C C . ARG A 1 441 ? 9.040 -9.173 4.467 1.00 87.31 441 ARG A C 1
ATOM 3389 O O . ARG A 1 441 ? 8.636 -9.324 5.612 1.00 87.31 441 ARG A O 1
ATOM 3396 N N . LEU A 1 442 ? 8.345 -9.572 3.403 1.00 91.75 442 LEU A N 1
ATOM 3397 C CA . LEU A 1 442 ? 7.083 -10.300 3.486 1.00 91.75 442 LEU A CA 1
ATOM 3398 C C . LEU A 1 442 ? 7.330 -11.796 3.774 1.00 91.75 442 LEU A C 1
ATOM 3400 O O . LEU A 1 442 ? 8.403 -12.306 3.439 1.00 91.75 442 LEU A O 1
ATOM 3404 N N . PRO A 1 443 ? 6.357 -12.515 4.372 1.00 93.31 443 PRO A N 1
ATOM 3405 C CA . PRO A 1 443 ? 6.584 -13.858 4.916 1.00 93.31 443 PRO A CA 1
ATOM 3406 C C . PRO A 1 443 ? 7.084 -14.885 3.892 1.00 93.31 443 PRO A C 1
ATOM 3408 O O . PRO A 1 443 ? 7.863 -15.780 4.218 1.00 93.31 443 PRO A O 1
ATOM 3411 N N . THR A 1 444 ? 6.599 -14.802 2.654 1.00 94.06 444 THR A N 1
ATOM 3412 C CA . THR A 1 444 ? 6.961 -15.710 1.562 1.00 94.06 444 THR A CA 1
ATOM 3413 C C . THR A 1 444 ? 7.023 -14.958 0.237 1.00 94.06 444 THR A C 1
ATOM 3415 O O . THR A 1 444 ? 6.482 -13.863 0.109 1.00 94.06 444 THR A O 1
ATOM 3418 N N . THR A 1 445 ? 7.625 -15.562 -0.790 1.00 93.25 445 THR A N 1
ATOM 3419 C CA . THR A 1 445 ? 7.737 -14.938 -2.120 1.00 93.25 445 THR A CA 1
ATOM 3420 C C . THR A 1 445 ? 6.395 -14.762 -2.832 1.00 93.25 445 THR A C 1
ATOM 3422 O O . THR A 1 445 ? 6.313 -13.961 -3.755 1.00 93.25 445 THR A O 1
ATOM 3425 N N . ARG A 1 446 ? 5.334 -15.459 -2.400 1.00 95.44 446 ARG A N 1
ATOM 3426 C CA . ARG A 1 446 ? 3.962 -15.255 -2.902 1.00 95.44 446 ARG A CA 1
ATOM 3427 C C . ARG A 1 446 ? 3.202 -14.139 -2.185 1.00 95.44 446 ARG A C 1
ATOM 3429 O O . ARG A 1 446 ? 2.096 -13.798 -2.600 1.00 95.44 446 ARG A O 1
ATOM 3436 N N . ASP A 1 447 ? 3.720 -13.655 -1.060 1.00 96.81 447 ASP A N 1
ATOM 3437 C CA . ASP A 1 447 ? 3.117 -12.548 -0.332 1.00 96.81 447 ASP A CA 1
ATOM 3438 C C . ASP A 1 447 ? 3.623 -11.240 -0.960 1.00 96.81 447 ASP A C 1
ATOM 3440 O O . ASP A 1 447 ? 4.809 -11.080 -1.245 1.00 96.81 447 ASP A O 1
ATOM 3444 N N . CYS A 1 448 ? 2.705 -10.316 -1.223 1.00 96.69 448 CYS A N 1
ATOM 3445 C CA . CYS A 1 448 ? 2.963 -9.107 -1.998 1.00 96.69 448 CYS A CA 1
ATOM 3446 C C . CYS A 1 448 ? 2.193 -7.915 -1.430 1.00 96.69 448 CYS A C 1
ATOM 3448 O O . CYS A 1 448 ? 1.170 -8.078 -0.761 1.00 96.69 448 CYS A O 1
ATOM 3450 N N . TYR A 1 449 ? 2.628 -6.696 -1.740 1.00 96.12 449 TYR A N 1
ATOM 3451 C CA . TYR A 1 449 ? 1.850 -5.519 -1.375 1.00 96.12 449 TYR A CA 1
ATOM 3452 C C . TYR A 1 449 ? 0.499 -5.482 -2.094 1.00 96.12 449 TYR A C 1
ATOM 3454 O O . TYR A 1 449 ? 0.360 -5.867 -3.256 1.00 96.12 449 TYR A O 1
ATOM 3462 N N . THR A 1 450 ? -0.507 -4.957 -1.399 1.00 97.62 450 THR A N 1
ATOM 3463 C CA . THR A 1 450 ? -1.897 -4.885 -1.878 1.00 97.62 450 THR A CA 1
ATOM 3464 C C . THR A 1 450 ? -2.026 -4.099 -3.188 1.00 97.62 450 THR A C 1
ATOM 3466 O O . THR A 1 450 ? -2.830 -4.445 -4.052 1.00 97.62 450 THR A O 1
ATOM 3469 N N . CYS A 1 451 ? -1.165 -3.100 -3.388 1.00 96.88 451 CYS A N 1
ATOM 3470 C CA . CYS A 1 451 ? -1.063 -2.355 -4.636 1.00 96.88 451 CYS A CA 1
ATOM 3471 C C . CYS A 1 451 ? -0.636 -3.223 -5.830 1.00 96.88 451 CYS A C 1
ATOM 3473 O O . CYS A 1 451 ? -1.214 -3.084 -6.908 1.00 96.88 451 CYS A O 1
ATOM 3475 N N . PHE A 1 452 ? 0.301 -4.160 -5.647 1.00 98.25 452 PHE A N 1
ATOM 3476 C CA . PHE A 1 452 ? 0.639 -5.132 -6.688 1.00 98.25 452 PHE A CA 1
ATOM 3477 C C . PHE A 1 452 ? -0.539 -6.060 -6.996 1.00 98.25 452 PHE A C 1
ATOM 3479 O O . PHE A 1 452 ? -0.826 -6.295 -8.168 1.00 98.25 452 PHE A O 1
ATOM 3486 N N . ALA A 1 453 ? -1.257 -6.538 -5.974 1.00 98.56 453 ALA A N 1
ATOM 3487 C CA . ALA A 1 453 ? -2.426 -7.398 -6.169 1.00 98.56 453 ALA A CA 1
ATOM 3488 C C . ALA A 1 453 ? -3.502 -6.733 -7.055 1.00 98.56 453 ALA A C 1
ATOM 3490 O O . ALA A 1 453 ? -4.111 -7.400 -7.891 1.00 98.56 453 ALA A O 1
ATOM 3491 N N . GLU A 1 454 ? -3.685 -5.409 -6.947 1.00 98.69 454 GLU A N 1
ATOM 3492 C CA . GLU A 1 454 ? -4.550 -4.641 -7.854 1.00 98.69 454 GLU A CA 1
ATOM 3493 C C . GLU A 1 454 ? -4.069 -4.686 -9.308 1.00 98.69 454 GLU A C 1
ATOM 3495 O O . GLU A 1 454 ? -4.857 -4.961 -10.213 1.00 98.69 454 GLU A O 1
ATOM 3500 N N . GLY A 1 455 ? -2.775 -4.433 -9.535 1.00 98.50 455 GLY A N 1
ATOM 3501 C CA . GLY A 1 455 ? -2.179 -4.467 -10.872 1.00 98.50 455 GLY A CA 1
ATOM 3502 C C . GLY A 1 455 ? -2.215 -5.861 -11.486 1.00 98.50 455 GLY A C 1
ATOM 3503 O O . GLY A 1 455 ? -2.539 -5.999 -12.663 1.00 98.50 455 GLY A O 1
ATOM 3504 N N . TYR A 1 456 ? -1.954 -6.895 -10.684 1.00 98.56 456 TYR A N 1
ATOM 3505 C CA . TYR A 1 456 ? -2.067 -8.289 -11.098 1.00 98.56 456 TYR A CA 1
ATOM 3506 C C . TYR A 1 456 ? -3.500 -8.619 -11.522 1.00 98.56 456 TYR A C 1
ATOM 3508 O O . TYR A 1 456 ? -3.710 -9.160 -12.605 1.00 98.56 456 TYR A O 1
ATOM 3516 N N . ALA A 1 457 ? -4.493 -8.263 -10.703 1.00 98.56 457 ALA A N 1
ATOM 3517 C CA . ALA A 1 457 ? -5.897 -8.504 -11.012 1.00 98.56 457 ALA A CA 1
ATOM 3518 C C . ALA A 1 457 ? -6.333 -7.774 -12.294 1.00 98.56 457 ALA A C 1
ATOM 3520 O O . ALA A 1 457 ? -6.984 -8.367 -13.151 1.00 98.56 457 ALA A O 1
ATOM 3521 N N . ALA A 1 458 ? -5.931 -6.513 -12.463 1.00 98.31 458 ALA A N 1
ATOM 3522 C CA . ALA A 1 458 ? -6.234 -5.732 -13.660 1.00 98.31 458 ALA A CA 1
ATOM 3523 C C . ALA A 1 458 ? -5.574 -6.302 -14.926 1.00 98.31 458 ALA A C 1
ATOM 3525 O O . ALA A 1 458 ? -6.193 -6.333 -15.990 1.00 98.31 458 ALA A O 1
ATOM 3526 N N . TRP A 1 459 ? -4.331 -6.778 -14.805 1.00 98.25 459 TRP A N 1
ATOM 3527 C CA . TRP A 1 459 ? -3.600 -7.446 -15.881 1.00 98.25 459 TRP A CA 1
ATOM 3528 C C . TRP A 1 459 ? -4.248 -8.776 -16.283 1.00 98.25 459 TRP A C 1
ATOM 3530 O O . TRP A 1 459 ? -4.422 -9.031 -17.475 1.00 98.25 459 TRP A O 1
ATOM 3540 N N . GLN A 1 460 ? -4.666 -9.595 -15.314 1.00 97.62 460 GLN A N 1
ATOM 3541 C CA . GLN A 1 460 ? -5.371 -10.852 -15.584 1.00 97.62 460 GLN A CA 1
ATOM 3542 C C . GLN A 1 460 ? -6.735 -10.630 -16.255 1.00 97.62 460 GLN A C 1
ATOM 3544 O O . GLN A 1 460 ? -7.118 -11.393 -17.137 1.00 97.62 460 GLN A O 1
ATOM 3549 N N . GLU A 1 461 ? -7.446 -9.554 -15.901 1.00 97.62 461 GLU A N 1
ATOM 3550 C CA . GLU A 1 461 ? -8.672 -9.140 -16.602 1.00 97.62 461 GLU A CA 1
ATOM 3551 C C . GLU A 1 461 ? -8.413 -8.523 -17.992 1.00 97.62 461 GLU A C 1
ATOM 3553 O O . GLU A 1 461 ? -9.364 -8.239 -18.719 1.00 97.62 461 GLU A O 1
ATOM 3558 N N . GLY A 1 462 ? -7.155 -8.282 -18.380 1.00 96.31 462 GLY A N 1
ATOM 3559 C CA . GLY A 1 462 ? -6.815 -7.667 -19.666 1.00 96.31 462 GLY A CA 1
ATOM 3560 C C . GLY A 1 462 ? -7.276 -6.211 -19.793 1.00 96.31 462 GLY A C 1
ATOM 3561 O O . GLY A 1 462 ? -7.609 -5.761 -20.891 1.00 96.31 462 GLY A O 1
ATOM 3562 N N . ILE A 1 463 ? -7.330 -5.465 -18.683 1.00 96.19 463 ILE A N 1
ATOM 3563 C CA . ILE A 1 463 ? -7.787 -4.069 -18.681 1.00 96.19 463 ILE A CA 1
ATOM 3564 C C . ILE A 1 463 ? -6.821 -3.200 -19.503 1.00 96.19 463 ILE A C 1
ATOM 3566 O O . ILE A 1 463 ? -5.677 -2.968 -19.119 1.00 96.19 463 ILE A O 1
ATOM 3570 N N . ALA A 1 464 ? -7.310 -2.686 -20.633 1.00 93.75 464 ALA A N 1
ATOM 3571 C CA . ALA A 1 464 ? -6.560 -1.870 -21.595 1.00 93.75 464 ALA A CA 1
ATOM 3572 C C . ALA A 1 464 ? -6.723 -0.352 -21.359 1.00 93.75 464 ALA A C 1
ATOM 3574 O O . ALA A 1 464 ? -6.804 0.447 -22.297 1.00 93.75 464 ALA A O 1
ATOM 3575 N N . SER A 1 465 ? -6.837 0.047 -20.095 1.00 95.00 465 SER A N 1
ATOM 3576 C CA . SER A 1 465 ? -6.894 1.439 -19.655 1.00 95.00 465 SER A CA 1
ATOM 3577 C C . SER A 1 465 ? -6.279 1.565 -18.270 1.00 95.00 465 SER A C 1
ATOM 3579 O O . SER A 1 465 ? -6.049 0.566 -17.590 1.00 95.00 465 SER A O 1
ATOM 3581 N N . ASP A 1 466 ? -6.066 2.798 -17.819 1.00 96.06 466 ASP A N 1
ATOM 3582 C CA . ASP A 1 466 ? -5.794 3.027 -16.400 1.00 96.06 466 ASP A CA 1
ATOM 3583 C C . ASP A 1 466 ? -6.944 2.441 -15.586 1.00 96.06 466 ASP A C 1
ATOM 3585 O O . ASP A 1 466 ? -8.110 2.602 -15.964 1.00 96.06 466 ASP A O 1
ATOM 3589 N N . PHE A 1 467 ? -6.606 1.701 -14.533 1.00 96.81 467 PHE A N 1
ATOM 3590 C CA . PHE A 1 467 ? -7.590 0.913 -13.804 1.00 96.81 467 PHE A CA 1
ATOM 3591 C C . PHE A 1 467 ? -8.162 1.713 -12.635 1.00 96.81 467 PHE A C 1
ATOM 3593 O O . PHE A 1 467 ? -9.258 2.261 -12.741 1.00 96.81 467 PHE A O 1
ATOM 3600 N N . ILE A 1 468 ? -7.410 1.842 -11.542 1.00 97.00 468 ILE A N 1
ATOM 3601 C CA . ILE A 1 468 ? -7.782 2.682 -10.404 1.00 97.00 468 ILE A CA 1
ATOM 3602 C C . ILE A 1 468 ? -6.872 3.901 -10.359 1.00 97.00 468 ILE A C 1
ATOM 3604 O O . ILE A 1 468 ? -5.662 3.793 -10.168 1.00 97.00 468 ILE A O 1
ATOM 3608 N N . ILE A 1 469 ? -7.480 5.077 -10.501 1.00 94.38 469 ILE A N 1
ATOM 3609 C CA . ILE A 1 469 ? -6.828 6.380 -10.358 1.00 94.38 469 ILE A CA 1
ATOM 3610 C C . ILE A 1 469 ? -7.666 7.298 -9.466 1.00 94.38 469 ILE A C 1
ATOM 3612 O O . ILE A 1 469 ? -8.880 7.142 -9.331 1.00 94.38 469 ILE A O 1
ATOM 3616 N N . GLY A 1 470 ? -7.022 8.290 -8.859 1.00 91.12 470 GLY A N 1
ATOM 3617 C CA . GLY A 1 470 ? -7.672 9.251 -7.977 1.00 91.12 470 GLY A CA 1
ATOM 3618 C C . GLY A 1 470 ? -8.178 8.617 -6.678 1.00 91.12 470 GLY A C 1
ATOM 3619 O O . GLY A 1 470 ? -7.455 7.880 -6.008 1.00 91.12 470 GLY A O 1
ATOM 3620 N N . SER A 1 471 ? -9.408 8.970 -6.303 1.00 89.25 471 SER A N 1
ATOM 3621 C CA . SER A 1 471 ? -10.112 8.413 -5.144 1.00 89.25 471 SER A CA 1
ATOM 3622 C C . SER A 1 471 ? -11.243 7.515 -5.650 1.00 89.25 471 SER A C 1
ATOM 3624 O O . SER A 1 471 ? -12.267 8.049 -6.090 1.00 89.25 471 SER A O 1
ATOM 3626 N N . PRO A 1 472 ? -11.076 6.180 -5.650 1.00 93.81 472 PRO A N 1
ATOM 3627 C CA . PRO A 1 472 ? -12.078 5.292 -6.214 1.00 93.81 472 PRO A CA 1
ATOM 3628 C C . PRO A 1 472 ? -13.374 5.309 -5.389 1.00 93.81 472 PRO A C 1
ATOM 3630 O O . PRO A 1 472 ? -13.338 5.341 -4.157 1.00 93.81 472 PRO A O 1
ATOM 3633 N N . PRO A 1 473 ? -14.543 5.256 -6.047 1.00 94.94 473 PRO A N 1
ATOM 3634 C CA . PRO A 1 473 ? -15.816 5.085 -5.361 1.00 94.94 473 PRO A CA 1
ATOM 3635 C C . PRO A 1 473 ? -15.960 3.661 -4.802 1.00 94.94 473 PRO A C 1
ATOM 3637 O O . PRO A 1 473 ? -15.339 2.716 -5.290 1.00 94.94 473 PRO A O 1
ATOM 3640 N N . VAL A 1 474 ? -16.862 3.482 -3.832 1.00 96.56 474 VAL A N 1
ATOM 3641 C CA . VAL A 1 474 ? -17.106 2.198 -3.141 1.00 96.56 474 VAL A CA 1
ATOM 3642 C C . VAL A 1 474 ? -17.393 1.038 -4.098 1.00 96.56 474 VAL A C 1
ATOM 3644 O O . VAL A 1 474 ? -16.897 -0.063 -3.880 1.00 96.56 474 VAL A O 1
ATOM 3647 N N . TRP A 1 475 ? -18.152 1.261 -5.178 1.00 97.06 475 TRP A N 1
ATOM 3648 C CA . TRP A 1 475 ? -18.438 0.201 -6.155 1.00 97.06 475 TRP A CA 1
ATOM 3649 C C . TRP A 1 475 ? -17.168 -0.293 -6.854 1.00 97.06 475 TRP A C 1
ATOM 3651 O O . TRP A 1 475 ? -17.050 -1.484 -7.127 1.00 97.06 475 TRP A O 1
ATOM 3661 N N . SER A 1 476 ? -16.204 0.600 -7.098 1.00 97.75 476 SER A N 1
ATOM 3662 C CA . SER A 1 476 ? -14.930 0.258 -7.728 1.00 97.75 476 SER A CA 1
ATOM 3663 C C . SER A 1 476 ? -14.076 -0.558 -6.768 1.00 97.75 476 SER A C 1
ATOM 3665 O O . SER A 1 476 ? -13.490 -1.554 -7.173 1.00 97.75 476 SER A O 1
ATOM 3667 N N . VAL A 1 477 ? -14.082 -0.198 -5.480 1.00 98.56 477 VAL A N 1
ATOM 3668 C CA . VAL A 1 477 ? -13.443 -0.993 -4.422 1.00 98.56 477 VAL A CA 1
ATOM 3669 C C . VAL A 1 477 ? -14.081 -2.376 -4.310 1.00 98.56 477 VAL A C 1
ATOM 3671 O O . VAL A 1 477 ? -13.375 -3.380 -4.281 1.00 98.56 477 VAL A O 1
ATOM 3674 N N . SER A 1 478 ? -15.414 -2.459 -4.335 1.00 98.50 478 SER A N 1
ATOM 3675 C CA . SER A 1 478 ? -16.128 -3.738 -4.308 1.00 98.50 478 SER A CA 1
ATOM 3676 C C . SER A 1 478 ? -15.857 -4.595 -5.548 1.00 98.50 478 SER A C 1
ATOM 3678 O O . SER A 1 478 ? -15.799 -5.818 -5.424 1.00 98.50 478 SER A O 1
ATOM 3680 N N . TYR A 1 479 ? -15.715 -3.986 -6.729 1.00 98.56 479 TYR A N 1
ATOM 3681 C CA . TYR A 1 479 ? -15.349 -4.686 -7.960 1.00 98.56 479 TYR A CA 1
ATOM 3682 C C . TYR A 1 479 ? -13.939 -5.272 -7.848 1.00 98.56 479 TYR A C 1
ATOM 3684 O O . TYR A 1 479 ? -13.767 -6.480 -8.007 1.00 98.56 479 TYR A O 1
ATOM 3692 N N . THR A 1 480 ? -12.956 -4.452 -7.463 1.00 98.69 480 THR A N 1
ATOM 3693 C CA . THR A 1 480 ? -11.575 -4.899 -7.238 1.00 98.69 480 THR A CA 1
ATOM 3694 C C . THR A 1 480 ? -11.503 -5.988 -6.170 1.00 98.69 480 THR A C 1
ATOM 3696 O O . THR A 1 480 ? -10.819 -6.983 -6.374 1.00 98.69 480 THR A O 1
ATOM 3699 N N . HIS A 1 481 ? -12.264 -5.880 -5.075 1.00 98.69 481 HIS A N 1
ATOM 3700 C CA . HIS A 1 481 ? -12.341 -6.933 -4.057 1.00 98.69 481 HIS A CA 1
ATOM 3701 C C . HIS A 1 481 ? -12.844 -8.269 -4.633 1.00 98.69 481 HIS A C 1
ATOM 3703 O O . HIS A 1 481 ? -12.324 -9.333 -4.296 1.00 98.69 481 HIS A O 1
ATOM 3709 N N . GLY A 1 482 ? -13.829 -8.230 -5.536 1.00 98.69 482 GLY A N 1
ATOM 3710 C CA . GLY A 1 482 ? -14.280 -9.414 -6.270 1.00 98.69 482 GLY A CA 1
ATOM 3711 C C . GLY A 1 482 ? -13.170 -10.033 -7.124 1.00 98.69 482 GLY A C 1
ATOM 3712 O O . GLY A 1 482 ? -13.020 -11.254 -7.130 1.00 98.69 482 GLY A O 1
ATOM 3713 N N . LEU A 1 483 ? -12.355 -9.203 -7.784 1.00 98.75 483 LEU A N 1
ATOM 3714 C CA . LEU A 1 483 ? -11.204 -9.673 -8.557 1.00 98.75 483 LEU A CA 1
ATOM 3715 C C . LEU A 1 483 ? -10.116 -10.290 -7.674 1.00 98.75 483 LEU A C 1
ATOM 3717 O O . LEU A 1 483 ? -9.602 -11.352 -8.013 1.00 98.75 483 LEU A O 1
ATOM 3721 N N . LEU A 1 484 ? -9.800 -9.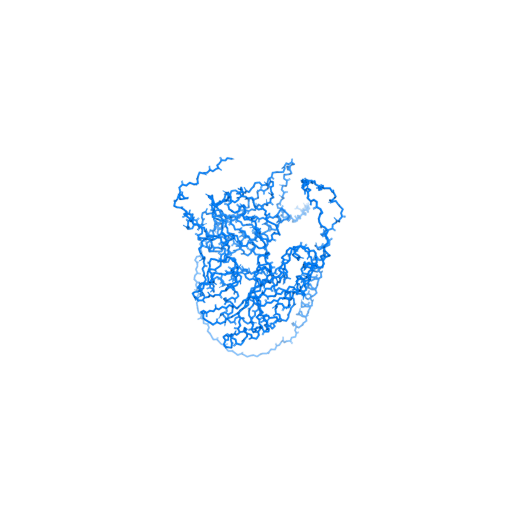683 -6.525 1.00 98.69 484 LEU A N 1
ATOM 3722 C CA . LEU A 1 484 ? -8.844 -10.250 -5.567 1.00 98.69 484 LEU A CA 1
ATOM 3723 C C . LEU A 1 484 ? -9.240 -11.683 -5.189 1.00 98.69 484 LEU A C 1
ATOM 3725 O O . LEU A 1 484 ? -8.429 -12.599 -5.300 1.00 98.69 484 LEU A O 1
ATOM 3729 N N . LYS A 1 485 ? -10.519 -11.898 -4.857 1.00 98.38 485 LYS A N 1
ATOM 3730 C CA . LYS A 1 485 ? -11.061 -13.231 -4.553 1.00 98.38 485 LYS A CA 1
ATOM 3731 C C . LYS A 1 485 ? -11.017 -14.171 -5.755 1.00 98.38 485 LYS A C 1
ATOM 3733 O O . LYS A 1 485 ? -10.594 -15.315 -5.608 1.00 98.38 485 LYS A O 1
ATOM 3738 N N . LYS A 1 486 ? -11.413 -13.694 -6.942 1.00 98.62 486 LYS A N 1
ATOM 3739 C CA . LYS A 1 486 ? -11.363 -14.465 -8.199 1.00 98.62 486 LYS A CA 1
ATOM 3740 C C . LYS A 1 486 ? -9.955 -14.998 -8.478 1.00 98.62 486 LYS A C 1
ATOM 3742 O O . LYS A 1 486 ? -9.820 -16.135 -8.919 1.00 98.62 486 LYS A O 1
ATOM 3747 N N . TYR A 1 487 ? -8.929 -14.198 -8.197 1.00 98.31 487 TYR A N 1
ATOM 3748 C CA . TYR A 1 487 ? -7.528 -14.541 -8.436 1.00 98.31 487 TYR A CA 1
ATOM 3749 C C . TYR A 1 487 ? -6.800 -15.108 -7.214 1.00 98.31 487 TYR A C 1
ATOM 3751 O O . TYR A 1 487 ? -5.581 -15.246 -7.244 1.00 98.31 487 TYR A O 1
ATOM 3759 N N . GLY A 1 488 ? -7.530 -15.487 -6.161 1.00 98.00 488 GLY A N 1
ATOM 3760 C CA . GLY A 1 488 ? -6.974 -16.221 -5.025 1.00 98.00 488 GLY A CA 1
ATOM 3761 C C . GLY A 1 488 ? -6.113 -15.387 -4.076 1.00 98.00 488 GLY A C 1
ATOM 3762 O O . GLY A 1 488 ? -5.283 -15.961 -3.375 1.00 98.00 488 GLY A O 1
ATOM 3763 N N . PHE A 1 489 ? -6.299 -14.065 -4.042 1.00 98.62 489 PHE A N 1
ATOM 3764 C CA . PHE A 1 489 ? -5.692 -13.220 -3.018 1.00 98.62 489 PHE A CA 1
ATOM 3765 C C . PHE A 1 489 ? -6.468 -13.306 -1.703 1.00 98.62 489 PHE A C 1
ATOM 3767 O O . PHE A 1 489 ? -7.702 -13.307 -1.690 1.00 98.62 489 PHE A O 1
ATOM 3774 N N . SER A 1 490 ? -5.738 -13.344 -0.592 1.00 98.19 490 SER A N 1
ATOM 3775 C CA . SER A 1 490 ? -6.295 -13.374 0.762 1.00 98.19 490 SER A CA 1
ATOM 3776 C C . SER A 1 490 ? -5.386 -12.657 1.760 1.00 98.19 490 SER A C 1
ATOM 3778 O O . SER A 1 490 ? -4.286 -12.218 1.422 1.00 98.19 490 SER A O 1
ATOM 3780 N N . VAL A 1 491 ? -5.813 -12.581 3.021 1.00 97.50 491 VAL A N 1
ATOM 3781 C CA . VAL A 1 491 ? -4.910 -12.247 4.133 1.00 97.50 491 VAL A CA 1
ATOM 3782 C C . VAL A 1 491 ? -3.838 -13.332 4.312 1.00 97.50 491 VAL A C 1
ATOM 3784 O O . VAL A 1 491 ? -4.023 -14.494 3.921 1.00 97.50 491 VAL A O 1
ATOM 3787 N N . GLY A 1 492 ? -2.684 -12.923 4.837 1.00 94.81 492 GLY A N 1
ATOM 3788 C CA . GLY A 1 492 ? -1.526 -13.777 5.101 1.00 94.81 492 GLY A CA 1
ATOM 3789 C C . GLY A 1 492 ? -1.440 -14.243 6.559 1.00 94.81 492 GLY A C 1
ATOM 3790 O O . GLY A 1 492 ? -2.412 -14.128 7.295 1.00 94.81 492 GLY A O 1
ATOM 3791 N N . PRO A 1 493 ? -0.291 -14.791 6.997 1.00 95.00 493 PRO A N 1
ATOM 3792 C CA . PRO A 1 493 ? -0.031 -15.012 8.413 1.00 95.00 493 PRO A CA 1
ATOM 3793 C C . PRO A 1 493 ? 0.272 -13.670 9.095 1.00 95.00 493 PRO A C 1
ATOM 3795 O O . PRO A 1 493 ? 0.727 -12.733 8.441 1.00 95.00 493 PRO A O 1
ATOM 3798 N N . PHE A 1 494 ? 0.096 -13.576 10.411 1.00 94.81 494 PHE A N 1
ATOM 3799 C CA . PHE A 1 494 ? 0.494 -12.367 11.130 1.00 94.81 494 PHE A CA 1
ATOM 3800 C C . PHE A 1 494 ? 2.010 -12.169 11.073 1.00 94.81 494 PHE A C 1
ATOM 3802 O O . PHE A 1 494 ? 2.785 -13.053 11.450 1.00 94.81 494 PHE A O 1
ATOM 3809 N N . HIS A 1 495 ? 2.425 -11.013 10.567 1.00 93.06 495 HIS A N 1
ATOM 3810 C CA . HIS A 1 495 ? 3.812 -10.567 10.517 1.00 93.06 495 HIS A CA 1
ATOM 3811 C C . HIS A 1 495 ? 3.878 -9.097 10.898 1.00 93.06 495 HIS A C 1
ATOM 3813 O O . HIS A 1 495 ? 3.038 -8.298 10.474 1.00 93.06 495 HIS A O 1
ATOM 3819 N N . GLY A 1 496 ? 4.886 -8.777 11.702 1.00 91.00 496 GLY A N 1
ATOM 3820 C CA . GLY A 1 496 ? 5.264 -7.413 12.005 1.00 91.00 496 GLY A CA 1
ATOM 3821 C C . GLY A 1 496 ? 5.909 -6.765 10.792 1.00 91.00 496 GLY A C 1
ATOM 3822 O O . GLY A 1 496 ? 6.390 -7.438 9.877 1.00 91.00 496 GLY A O 1
ATOM 3823 N N . LYS A 1 497 ? 5.953 -5.438 10.789 1.00 86.50 497 LYS A N 1
ATOM 3824 C CA . LYS A 1 497 ? 6.486 -4.699 9.647 1.00 86.50 497 LYS A CA 1
ATOM 3825 C C . LYS A 1 497 ? 7.994 -4.866 9.541 1.00 86.50 497 LYS A C 1
ATOM 3827 O O . LYS A 1 497 ? 8.594 -4.667 8.490 1.00 86.50 497 LYS A O 1
ATOM 3832 N N . ASP A 1 498 ? 8.671 -5.166 10.649 1.00 85.19 498 ASP A N 1
ATOM 3833 C CA . ASP A 1 498 ? 10.095 -5.526 10.665 1.00 85.19 498 ASP A CA 1
ATOM 3834 C C . ASP A 1 498 ? 10.410 -6.851 9.936 1.00 85.19 498 ASP A C 1
ATOM 3836 O O . ASP A 1 498 ? 11.582 -7.177 9.750 1.00 85.19 498 ASP A O 1
ATOM 3840 N N . GLY A 1 499 ? 9.383 -7.580 9.484 1.00 85.38 499 GLY A N 1
ATOM 3841 C CA . GLY A 1 499 ? 9.493 -8.858 8.789 1.00 85.38 499 GLY A CA 1
ATOM 3842 C C . GLY A 1 499 ? 9.486 -10.070 9.713 1.00 85.38 499 GLY A C 1
ATOM 3843 O O . GLY A 1 499 ? 9.686 -11.190 9.244 1.00 85.38 499 GLY A O 1
ATOM 3844 N N . SER A 1 500 ? 9.285 -9.885 11.018 1.00 88.69 500 SER A N 1
ATOM 3845 C CA . SER A 1 500 ? 9.246 -10.997 11.963 1.00 88.69 500 SER A CA 1
ATOM 3846 C C . SER A 1 500 ? 7.836 -11.595 12.101 1.00 88.69 500 SER A C 1
ATOM 3848 O O . SER A 1 500 ? 6.834 -10.872 12.055 1.00 88.69 500 SER A O 1
ATOM 3850 N N . PRO A 1 501 ? 7.723 -12.925 12.280 1.00 90.50 501 PRO A N 1
ATOM 3851 C CA . PRO A 1 501 ? 6.441 -13.575 12.513 1.00 90.50 501 PRO A CA 1
ATOM 3852 C C . PRO A 1 501 ? 5.861 -13.186 13.872 1.00 90.50 501 PRO A C 1
ATOM 3854 O O . PRO A 1 501 ? 6.586 -13.068 14.861 1.00 90.50 501 PRO A O 1
ATOM 3857 N N . ILE A 1 502 ? 4.535 -13.074 13.934 1.00 87.19 502 ILE A N 1
ATOM 3858 C CA . ILE A 1 502 ? 3.800 -12.884 15.186 1.00 87.19 502 ILE A CA 1
ATOM 3859 C C . ILE A 1 502 ? 3.109 -14.198 15.521 1.00 87.19 502 ILE A C 1
ATOM 3861 O O . ILE A 1 502 ? 2.272 -14.689 14.763 1.00 87.19 502 ILE A O 1
ATOM 3865 N N . VAL A 1 503 ? 3.481 -14.778 16.659 1.00 79.50 503 VAL A N 1
ATOM 3866 C CA . VAL A 1 503 ? 2.843 -15.982 17.188 1.00 79.50 503 VAL A CA 1
ATOM 3867 C C . VAL A 1 503 ? 1.815 -15.544 18.217 1.00 79.50 503 VAL A C 1
ATOM 3869 O O . VAL A 1 503 ? 2.159 -14.892 19.198 1.00 79.50 503 VAL A O 1
ATOM 3872 N N . LEU A 1 504 ? 0.556 -15.912 17.994 1.00 71.12 504 LEU A N 1
ATOM 3873 C CA . LEU A 1 504 ? -0.478 -15.779 19.012 1.00 71.12 504 LEU A CA 1
ATOM 3874 C C . LEU A 1 504 ? -0.212 -16.816 20.101 1.00 71.12 504 LEU A C 1
ATOM 3876 O O . LEU A 1 504 ? -0.381 -18.013 19.862 1.00 71.12 504 LEU A O 1
ATOM 3880 N N . ASP A 1 505 ? 0.222 -16.378 21.281 1.00 63.84 505 ASP A N 1
ATOM 3881 C CA . ASP A 1 505 ? 0.339 -17.288 22.414 1.00 63.84 505 ASP A CA 1
ATOM 3882 C C . ASP A 1 505 ? -1.057 -17.592 22.983 1.00 63.84 505 ASP A C 1
ATOM 3884 O O . ASP A 1 505 ? -1.937 -16.730 23.054 1.00 63.84 505 ASP A O 1
ATOM 3888 N N . ALA A 1 506 ? -1.281 -18.832 23.419 1.00 50.06 506 ALA A N 1
ATOM 3889 C CA . ALA A 1 506 ? -2.565 -19.258 23.977 1.00 50.06 506 ALA A CA 1
ATOM 3890 C C . ALA A 1 506 ? -2.937 -18.477 25.256 1.00 50.06 506 ALA A C 1
ATOM 3892 O O . ALA A 1 506 ? -4.110 -18.421 25.626 1.00 50.06 506 ALA A O 1
ATOM 3893 N N . GLN A 1 507 ? -1.952 -17.851 25.913 1.00 44.16 507 GLN A N 1
ATOM 3894 C CA . GLN A 1 507 ? -2.139 -17.039 27.118 1.00 44.16 507 GLN A CA 1
ATOM 3895 C C . GLN A 1 507 ? -2.794 -15.669 26.862 1.00 44.16 507 GLN A C 1
ATOM 3897 O O . GLN A 1 507 ? -3.444 -15.145 27.770 1.00 44.16 507 GLN A O 1
ATOM 3902 N N . HIS A 1 508 ? -2.713 -15.115 25.644 1.00 48.47 508 HIS A N 1
ATOM 3903 C CA . HIS A 1 508 ? -3.379 -13.850 25.282 1.00 48.47 508 HIS A CA 1
ATOM 3904 C C . HIS A 1 508 ? -4.909 -13.950 25.275 1.00 48.47 508 HIS A C 1
ATOM 3906 O O . HIS A 1 508 ? -5.588 -12.933 25.380 1.00 48.47 508 HIS A O 1
ATOM 3912 N N . ARG A 1 509 ? -5.466 -15.169 25.268 1.00 50.19 509 ARG A N 1
ATOM 3913 C CA . ARG A 1 509 ? -6.918 -15.421 25.336 1.00 50.19 509 ARG A CA 1
ATOM 3914 C C . ARG A 1 509 ? -7.555 -15.073 26.691 1.00 50.19 509 ARG A C 1
ATOM 3916 O O . ARG A 1 509 ? -8.772 -15.133 26.817 1.00 50.19 509 ARG A O 1
ATOM 3923 N N . GLY A 1 510 ? -6.756 -14.762 27.719 1.00 39.50 510 GLY A N 1
ATOM 3924 C CA . GLY A 1 510 ? -7.239 -14.626 29.100 1.00 39.50 510 GLY A CA 1
ATOM 3925 C C . GLY A 1 510 ? -6.856 -13.349 29.849 1.00 39.50 510 GLY A C 1
ATOM 3926 O O . GLY A 1 510 ? -7.230 -13.224 31.013 1.00 39.50 510 GLY A O 1
ATOM 3927 N N . LYS A 1 511 ? -6.107 -12.413 29.251 1.00 41.28 511 LYS A N 1
ATOM 3928 C CA . LYS A 1 511 ? -5.612 -11.225 29.969 1.00 41.28 511 LYS A CA 1
ATOM 3929 C C . LYS A 1 511 ? -5.675 -9.952 29.129 1.00 41.28 511 LYS A C 1
ATOM 3931 O O . LYS A 1 511 ? -4.653 -9.400 28.749 1.00 41.28 511 LYS A O 1
ATOM 3936 N N . HIS A 1 512 ? -6.879 -9.428 28.946 1.00 46.34 512 HIS A N 1
ATOM 3937 C CA . HIS A 1 512 ? -7.046 -7.979 28.951 1.00 46.34 512 HIS A CA 1
ATOM 3938 C C . HIS A 1 512 ? -7.683 -7.601 30.286 1.00 46.34 512 HIS A C 1
ATOM 3940 O O . HIS A 1 512 ? -8.902 -7.506 30.419 1.00 46.34 512 HIS A O 1
ATOM 3946 N N . GLU A 1 513 ? -6.841 -7.406 31.304 1.00 40.44 513 GLU A N 1
ATOM 3947 C CA . GLU A 1 513 ? -7.229 -6.491 32.370 1.00 40.44 513 GLU A CA 1
ATOM 3948 C C . GLU A 1 513 ? -7.445 -5.136 31.700 1.00 40.44 513 GLU A C 1
ATOM 3950 O O . GLU A 1 513 ? -6.542 -4.575 31.076 1.00 40.44 513 GLU A O 1
ATOM 3955 N N . LEU A 1 514 ? -8.684 -4.655 31.777 1.00 40.00 514 LEU A N 1
ATOM 3956 C CA . LEU A 1 514 ? -9.024 -3.264 31.542 1.00 40.00 514 LEU A CA 1
ATOM 3957 C C . LEU A 1 514 ? -8.035 -2.420 32.352 1.00 40.00 514 LEU A C 1
ATOM 3959 O O . LEU A 1 514 ? -8.200 -2.276 33.562 1.00 40.00 514 LEU A O 1
ATOM 3963 N N . MET A 1 515 ? -7.015 -1.857 31.702 1.00 36.56 515 MET A N 1
ATOM 3964 C CA . MET A 1 515 ? -6.284 -0.730 32.270 1.00 36.56 515 MET A CA 1
ATOM 3965 C C . MET A 1 515 ? -7.233 0.469 32.241 1.00 36.56 515 MET A C 1
ATOM 3967 O O . MET A 1 515 ? -7.209 1.297 31.335 1.00 36.56 515 MET A O 1
ATOM 3971 N N . GLY A 1 516 ? -8.154 0.479 33.203 1.00 38.75 516 GLY A N 1
ATOM 3972 C CA . GLY A 1 516 ? -9.012 1.601 33.526 1.00 38.75 516 GLY A CA 1
ATOM 3973 C C . GLY A 1 516 ? -8.295 2.517 34.503 1.00 38.75 516 GLY A C 1
ATOM 3974 O O . GLY A 1 516 ? -7.851 2.076 35.559 1.00 38.75 516 GLY A O 1
ATOM 3975 N N . SER A 1 517 ? -8.154 3.790 34.160 1.00 33.50 517 SER A N 1
ATOM 3976 C CA . SER A 1 517 ? -8.924 4.924 34.705 1.00 33.50 517 SER A CA 1
ATOM 3977 C C . SER A 1 517 ? -8.385 6.231 34.135 1.00 33.50 517 SER A C 1
ATOM 3979 O O . SER A 1 517 ? -7.146 6.373 34.042 1.00 33.50 517 SER A O 1
#

Radius of gyration: 29.6 Å; chains: 1; bounding box: 124×74×77 Å

Organism: NCBI:txid169427

Secondary structure (DSSP, 8-state):
----------PPPPPPPPP------SS--------------PPP----------------------SSSHHHHHHHHHHHHHHHHHHHHHHHHHHHHHHHSS----S--------PPPP---------------PPP-BSS---HHHHHTTSPTTT-EEEEEEE--SHHHHHHHBS-PPPS-HHHHHHHHHSPPEEEEEEEETTEEEEEEEEE-S-GGGTTT-HHHHHHHIIIIIHHHHHHHHHTTEEEEEE-TTHHHHTTTTTS----SSSEEE-SHHHHHHHHHHHHHHHHHHTT--GGG-EEEEETTTSHHHHHHHHHHTSSS--SEEEEEE-GGGHHHHHHHHHHHHHH-TT---EEEEEE--TTSPPPP-SEEEE----SS--B-HHHHTTSSEEEE--SS-SB-HHHHHTTTTT-EEEE--EEPPTTEE--S-S--SSTTEE-HHHHHHHHHHHTT--S--S-SS--HHHHHHHHHHHHHTT-B----B-TTS-B----GGGGG-------

pLDDT: mean 76.32, std 27.85, range [24.55, 98.75]

Sequence (517 aa):
MPGRESSRTGTHECAALPSIVAAGNENGAPQTVDIRPISAHLRERDGLCRDPQPGGHGGRQRDTGAGMLANEQTDAQQRISLKLKERRSILTGAAALIFQREFNPRENQMRTSLYKEAPTDFAQRAGSDPHMSSAPLALKRVIRPEEIRENLPAGQGGVGFLFHATDWDTLSFSFHNVKHRNASFEEELWRTEPFIASPIYSASQVIGANIACPVPLELWLGSPRGIKRFRETQFFPALELAKQAGLNMVAMGASTPYACNYGALPRHTKPPHITTGHAATAAMLKDWAVHCCNELDLEFGKTKLALFGAAGRLGTTVAKYMLYKDAPKELVLIDLPDKANLLAEQARELLAADLLGKTRVSVHTFSPDTPLPQFDGAILASSTSVPYLTAADLKRAQFWIDDSHPRAASVEAELASRDHTLYIECFARGPAGLDTTFPFRLPTTRDCYTCFAEGYAAWQEGIASDFIIGSPPVWSVSYTHGLLKKYGFSVGPFHGKDGSPIVLDAQHRGKHELMGS